Protein AF-A0A1V1SSW7-F1 (afdb_monomer_lite)

Foldseek 3Di:
DPPDPDDDFQAFDDQPPFGRFPWDADPPPRDIDTLQNLLLVLVLVVLCCCQPPVRQFALLAADQQFLDGDDDDPCPQQDLSRLVSLLSNFPCVVVDHPPHDPGLLSVLVSVLVLQVDQVSVCRSNVPDPVCPPDSDHRDLNNLLNLLLRSLQRFVASDPGSANVVLLVLLVVVLVVLVVLLPLVPDPCNVVLLVVLLVLLVLLLVVLQVQVQAFAFAWSSNVVVVVVCVVVVVSLQVVSCVSRVHRADDFLADALLSLLVSNLVNQLVSLVVPLAGRWLAQALQSLLSLQLNLPDVQCVPVVPPDSSSCRVVCSVVVVVSVVRYNSNTTDTSQSNYAHEDEPDPVVVVVVVVSVVVSVVSSVVSSVVSQVVQVVVVHGGDDQDQDFDQDPNDTDTDSDPSDQPVSSDPPSGDDPRYAYEDDSDRLYRRPSSDDPQADGCSSSGNTRNYSNHDGHDPPPDPDDDDDDDDDDDDDDDDDDDDDDDDDDDDDDDDDDDDDD

Radius of gyration: 27.03 Å; chains: 1; bounding box: 59×94×73 Å

Sequence (498 aa):
MAEDSQNTPPSLAGQGYGDGDFRTSCSNCGKILKRDYLEVFKFATDVKNLLAHERPMPGTILDSKTGMATTPGSQKDHFERTFPNRLIRYNLRSRLYDPPPASMDAVRKIIEEALADPEVIKQVERVTIVNKRKIWRLGQEARVHVRKMMSRYWGNSSPFTLELGGAVLRQGIFTEKMFKMDWLHSPAARETMIRLIEKYNRFTVIMRQNPTQIAVPTLDVDLAWHTHQLSPASYYESTCTKTGKFIDHDDKIAEDKLSTSFEWTSKVYQEMYGEVYSECTCWYCESVRISFSSSLAHRLPIFKSEKDKAPDKFYQSGRAALCPPNNSAHISAHNSVRVTENDSIRSEVHHRIHLLHQKRLEENYEKARKRAKKKGRDLPPRDDYYYYYWGAPYLLYAPYVYPAYCVCPVYYDTTTIAAGSGYYGACAAGTCGGTIASGACGGTAAGGCGGNGGAVGCSSSGVSGYGGGGGCGGGGGCGGGGGCGGGGGGGGCGGGGS

Secondary structure (DSSP, 8-state):
------SS-------STTSTT-EEE-TTT--EEEHHHHHHHHHHHHHHHHHHH-PPPTTSSS-TTT-S-PPP-S-TT--GGGHHHHHIIIIIHHHHSSSPPSSHHHHHHHHHHHHH-HHHHHHHTT--GGGTTS-----HHHHHHHHHHHTTTTT--SSSSS-HHHHHHHHHHHHHHHHHHTGGG-TTHHHHHHHHHHHHHHHHHHHHH-TTS----BHHHHHHHHHHHTSHHHHHHHHHHHHSS--B--S-EEHHHHHHHHHHHHHHHHHHHSS-S----SHHHHHHHHHHTT-GGGGSGGG--GGGGHHHHHHHTSGGGG--TTSS--B--TTEEEEEE-SHHHHHHHHHHHHHHHHHHHHHHHHHHHHHHTTT-PPPP---EEEEETTEEEEE-STTS--GGGTTTTS---SEEEESBSSTTPBPTTT--TTS-TTTTT--STTBTT-S------------------------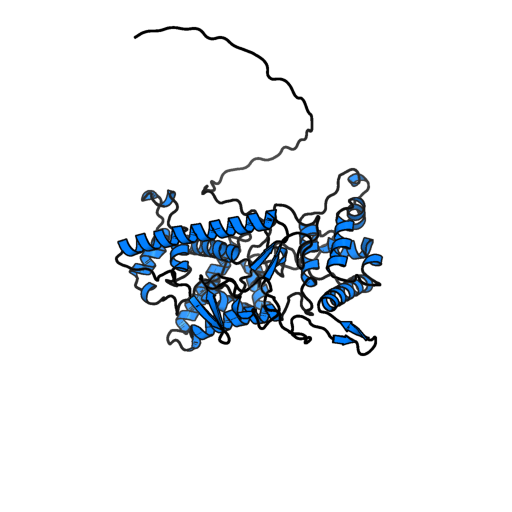----------------------

Structure (mmCIF, N/CA/C/O backbone):
data_AF-A0A1V1SSW7-F1
#
_entry.id   AF-A0A1V1SSW7-F1
#
loop_
_atom_site.group_PDB
_atom_site.id
_atom_site.type_symbol
_atom_site.label_atom_id
_atom_site.label_alt_id
_atom_site.label_comp_id
_atom_site.label_asym_id
_atom_site.label_entity_id
_atom_site.label_seq_id
_atom_site.pdbx_PDB_ins_code
_atom_site.Cartn_x
_atom_site.Cartn_y
_atom_site.Cartn_z
_atom_site.occupancy
_atom_site.B_iso_or_equiv
_atom_site.auth_seq_id
_atom_site.auth_comp_id
_atom_site.auth_asym_id
_atom_site.auth_atom_id
_atom_site.pdbx_PDB_model_num
ATOM 1 N N . MET A 1 1 ? 16.562 3.006 29.873 1.00 27.52 1 MET A N 1
ATOM 2 C CA . MET A 1 1 ? 17.396 3.478 28.753 1.00 27.52 1 MET A CA 1
ATOM 3 C C . MET A 1 1 ? 18.206 2.283 28.301 1.00 27.52 1 MET A C 1
ATOM 5 O O . MET A 1 1 ? 19.159 1.932 28.978 1.00 27.52 1 MET A O 1
ATOM 9 N N . ALA A 1 2 ? 17.728 1.570 27.281 1.00 25.48 2 ALA A N 1
ATOM 10 C CA . ALA A 1 2 ? 18.541 0.550 26.637 1.00 25.48 2 ALA A CA 1
ATOM 11 C C . ALA A 1 2 ? 19.517 1.302 25.735 1.00 25.48 2 ALA A C 1
ATOM 13 O O . ALA A 1 2 ? 19.081 2.140 24.948 1.00 25.48 2 ALA A O 1
ATOM 14 N N . GLU A 1 3 ? 20.812 1.082 25.935 1.00 25.14 3 GLU A N 1
ATOM 15 C CA . GLU A 1 3 ? 21.842 1.554 25.021 1.00 25.14 3 GLU A CA 1
ATOM 16 C C . GLU A 1 3 ? 21.482 1.055 23.622 1.00 25.14 3 GLU A C 1
ATOM 18 O O . GLU A 1 3 ? 21.428 -0.152 23.381 1.00 25.14 3 GLU A O 1
ATOM 23 N N . ASP A 1 4 ? 21.164 1.998 22.733 1.00 34.91 4 ASP A N 1
ATOM 24 C CA . ASP A 1 4 ? 21.008 1.748 21.310 1.00 34.91 4 ASP A CA 1
ATOM 25 C C . ASP A 1 4 ? 22.236 0.967 20.848 1.00 34.91 4 ASP A C 1
ATOM 27 O O . ASP A 1 4 ? 23.368 1.463 20.877 1.00 34.91 4 ASP A O 1
ATOM 31 N N . SER A 1 5 ? 22.016 -0.290 20.465 1.00 33.88 5 SER A N 1
ATOM 32 C CA . SER A 1 5 ? 23.041 -1.131 19.877 1.00 33.88 5 SER A CA 1
ATOM 33 C C . SER A 1 5 ? 23.528 -0.452 18.599 1.00 33.88 5 SER A C 1
ATOM 35 O O . SER A 1 5 ? 22.865 -0.497 17.565 1.00 33.88 5 SER A O 1
ATOM 37 N N . GLN A 1 6 ? 24.655 0.241 18.731 1.00 33.66 6 GLN A N 1
ATOM 38 C CA . GLN A 1 6 ? 25.749 0.353 17.775 1.00 33.66 6 GLN A CA 1
ATOM 39 C C . GLN A 1 6 ? 25.336 0.165 16.308 1.00 33.66 6 GLN A C 1
ATOM 41 O O . GLN A 1 6 ? 25.135 -0.964 15.889 1.00 33.66 6 GLN A O 1
ATOM 46 N N . ASN A 1 7 ? 25.251 1.281 15.568 1.00 36.69 7 ASN A N 1
ATOM 47 C CA . ASN A 1 7 ? 25.572 1.578 14.150 1.00 36.69 7 ASN A CA 1
ATOM 48 C C . ASN A 1 7 ? 25.855 0.462 13.107 1.00 36.69 7 ASN A C 1
ATOM 50 O O . ASN A 1 7 ? 26.457 0.726 12.066 1.00 36.69 7 ASN A O 1
ATOM 54 N N . THR A 1 8 ? 25.430 -0.776 13.298 1.00 36.06 8 THR A N 1
ATOM 55 C CA . THR A 1 8 ? 25.518 -1.847 12.314 1.00 36.06 8 THR A CA 1
ATOM 56 C C . THR A 1 8 ? 24.275 -2.707 12.499 1.00 36.06 8 THR A C 1
ATOM 58 O O . THR A 1 8 ? 24.169 -3.407 13.507 1.00 36.06 8 THR A O 1
ATOM 61 N N . PRO A 1 9 ? 23.285 -2.626 11.590 1.00 42.97 9 PRO A N 1
ATOM 62 C CA . PRO A 1 9 ? 22.117 -3.485 11.691 1.00 42.97 9 PRO A CA 1
ATOM 63 C C . PRO A 1 9 ? 22.599 -4.943 11.695 1.00 42.97 9 PRO A C 1
ATOM 65 O O . PRO A 1 9 ? 23.454 -5.286 10.872 1.00 42.97 9 PRO A O 1
ATOM 68 N N . PRO A 1 10 ? 22.112 -5.795 12.613 1.00 43.81 10 PRO A N 1
ATOM 69 C CA . PRO A 1 10 ? 22.490 -7.200 12.627 1.00 43.81 10 PRO A CA 1
ATOM 70 C C . PRO A 1 10 ? 22.170 -7.810 11.257 1.00 43.81 10 PRO A C 1
ATOM 72 O O . PRO A 1 10 ? 21.021 -7.823 10.820 1.00 43.81 10 PRO A O 1
ATOM 75 N N . SER A 1 11 ? 23.209 -8.247 10.545 1.00 53.06 11 SER A N 1
ATOM 76 C CA . SER A 1 11 ? 23.091 -8.863 9.225 1.00 53.06 11 SER A CA 1
ATOM 77 C C . SER A 1 11 ? 23.087 -10.379 9.370 1.00 53.06 11 SER A C 1
ATOM 79 O O . SER A 1 11 ? 23.942 -10.915 10.078 1.00 53.06 11 SER A O 1
ATOM 81 N N . LEU A 1 12 ? 22.213 -11.084 8.649 1.00 60.09 12 LEU A N 1
ATOM 82 C CA . LEU A 1 12 ? 22.347 -12.535 8.500 1.00 60.09 12 LEU A CA 1
ATOM 83 C C . LEU A 1 12 ? 23.694 -12.893 7.888 1.00 60.09 12 LEU A C 1
ATOM 85 O O . LEU A 1 12 ? 23.925 -12.669 6.698 1.00 60.09 12 LEU A O 1
ATOM 89 N N . ALA A 1 13 ? 24.556 -13.484 8.709 1.00 64.75 13 ALA A N 1
ATOM 90 C CA . ALA A 1 13 ? 25.758 -14.149 8.250 1.00 64.75 13 ALA A CA 1
ATOM 91 C C . ALA A 1 13 ? 25.356 -15.438 7.522 1.00 64.75 13 ALA A C 1
ATOM 93 O O . ALA A 1 13 ? 24.759 -16.330 8.118 1.00 64.75 13 ALA A O 1
ATOM 94 N N . GLY A 1 14 ? 25.670 -15.528 6.233 1.00 76.50 14 GLY A N 1
ATOM 95 C CA . GLY A 1 14 ? 25.354 -16.694 5.417 1.00 76.50 14 GLY A CA 1
ATOM 96 C C . GLY A 1 14 ? 25.301 -16.355 3.931 1.00 76.50 14 GLY A C 1
ATOM 97 O O . GLY A 1 14 ? 25.214 -15.187 3.555 1.00 76.50 14 GLY A O 1
ATOM 98 N N . GLN A 1 15 ? 25.387 -17.387 3.094 1.00 85.31 15 GLN A N 1
ATOM 99 C CA . GLN A 1 15 ? 25.430 -17.272 1.629 1.00 85.31 15 GLN A CA 1
ATOM 100 C C . GLN A 1 15 ? 24.245 -17.959 0.932 1.00 85.31 15 GLN A C 1
ATOM 102 O O . GLN A 1 15 ? 24.142 -17.927 -0.297 1.00 85.31 15 GLN A O 1
ATOM 107 N N . GLY A 1 16 ? 23.341 -18.574 1.697 1.00 82.75 16 GLY A N 1
ATOM 108 C CA . GLY A 1 16 ? 22.121 -19.196 1.205 1.00 82.75 16 GLY A CA 1
ATOM 109 C C . GLY A 1 16 ? 21.127 -18.182 0.638 1.00 82.75 16 GLY A C 1
ATOM 110 O O . GLY A 1 16 ? 21.243 -16.972 0.826 1.00 82.75 16 GLY A O 1
ATOM 111 N N . TYR A 1 17 ? 20.114 -18.677 -0.079 1.00 78.31 17 TYR A N 1
ATOM 112 C CA . TYR A 1 17 ? 19.125 -17.825 -0.755 1.00 78.31 17 TYR A CA 1
ATOM 113 C C . TYR A 1 17 ? 18.372 -16.880 0.200 1.00 78.31 17 TYR A C 1
ATOM 115 O O . TYR A 1 17 ? 18.065 -15.748 -0.175 1.00 78.31 17 TYR A O 1
ATOM 123 N N . GLY A 1 18 ? 18.107 -17.332 1.431 1.00 72.25 18 GLY A N 1
ATOM 124 C CA . GLY A 1 18 ? 17.460 -16.543 2.484 1.00 72.25 18 GLY A CA 1
ATOM 125 C C . GLY A 1 18 ? 18.407 -15.674 3.318 1.00 72.25 18 GLY A C 1
ATOM 126 O O . GLY A 1 18 ? 17.925 -14.870 4.113 1.00 72.25 18 GLY A O 1
ATOM 127 N N . ASP A 1 19 ? 19.723 -15.798 3.127 1.00 74.81 19 ASP A N 1
ATOM 128 C CA . ASP A 1 19 ? 20.720 -15.118 3.955 1.00 74.81 19 ASP A CA 1
ATOM 129 C C . ASP A 1 19 ? 21.010 -13.691 3.453 1.00 74.81 19 ASP A C 1
ATOM 131 O O . ASP A 1 19 ? 20.593 -13.273 2.359 1.00 74.81 19 ASP A O 1
ATOM 135 N N . GLY A 1 20 ? 21.729 -12.918 4.271 1.00 69.56 20 GLY A N 1
ATOM 136 C CA . GLY A 1 20 ? 22.066 -11.521 3.996 1.00 69.56 20 GLY A CA 1
ATOM 137 C C . GLY A 1 20 ? 23.026 -11.357 2.816 1.00 69.56 20 GLY A C 1
ATOM 138 O O . GLY A 1 20 ? 22.780 -10.515 1.953 1.00 69.56 20 GLY A O 1
ATOM 139 N N . ASP A 1 21 ? 24.061 -12.198 2.730 1.00 77.38 21 ASP A N 1
ATOM 140 C CA . ASP A 1 21 ? 25.084 -12.177 1.671 1.00 77.38 21 ASP A CA 1
ATOM 141 C C . ASP A 1 21 ? 24.869 -13.316 0.663 1.00 77.38 21 ASP A C 1
ATOM 143 O O . ASP A 1 21 ? 25.785 -14.086 0.377 1.00 77.38 21 ASP A O 1
ATOM 147 N N . PHE A 1 22 ? 23.641 -13.457 0.134 1.00 84.56 22 PHE A N 1
ATOM 148 C CA . PHE A 1 22 ? 23.336 -14.486 -0.870 1.00 84.56 22 PHE A CA 1
ATOM 149 C C . PHE A 1 22 ? 24.405 -14.508 -1.970 1.00 84.56 22 PHE A C 1
ATOM 151 O O . PHE A 1 22 ? 24.573 -13.545 -2.732 1.00 84.56 22 PHE A O 1
ATOM 158 N N . ARG A 1 23 ? 25.106 -15.640 -2.051 1.00 89.50 23 ARG A N 1
ATOM 159 C CA . ARG A 1 23 ? 26.255 -15.830 -2.923 1.00 89.50 23 ARG A CA 1
ATOM 160 C C . ARG A 1 23 ? 26.333 -17.286 -3.346 1.00 89.50 23 ARG A C 1
ATOM 162 O O . ARG A 1 23 ? 26.509 -18.178 -2.528 1.00 89.50 23 ARG A O 1
ATOM 169 N N . THR A 1 24 ? 26.276 -17.533 -4.648 1.00 91.44 24 THR A N 1
ATOM 170 C CA . THR A 1 24 ? 26.493 -18.876 -5.200 1.00 91.44 24 THR A CA 1
ATOM 171 C C . THR A 1 24 ? 27.336 -18.811 -6.466 1.00 91.44 24 THR A C 1
ATOM 173 O O . THR A 1 24 ? 27.310 -17.809 -7.176 1.00 91.44 24 THR A O 1
ATOM 176 N N . SER A 1 25 ? 28.131 -19.841 -6.745 1.00 92.69 25 SER A N 1
ATOM 177 C CA . SER A 1 25 ? 28.950 -19.902 -7.960 1.00 92.69 25 SER A CA 1
ATOM 178 C C . SER A 1 25 ? 28.200 -20.650 -9.057 1.00 92.69 25 SER A C 1
ATOM 180 O O . SER A 1 25 ? 27.705 -21.753 -8.834 1.00 92.69 25 SER A O 1
ATOM 182 N N . CYS A 1 26 ? 28.116 -20.069 -10.253 1.00 88.56 26 CYS A N 1
ATOM 183 C CA . CYS A 1 26 ? 27.573 -20.767 -11.411 1.00 88.56 26 CYS A CA 1
ATOM 184 C C . CYS A 1 26 ? 28.478 -21.951 -11.775 1.00 88.56 26 CYS A C 1
ATOM 186 O O . CYS A 1 26 ? 29.648 -21.758 -12.102 1.00 88.56 26 CYS A O 1
ATOM 188 N N . SER A 1 27 ? 27.920 -23.162 -11.793 1.00 93.25 27 SER A N 1
ATOM 189 C CA . SER A 1 27 ? 28.657 -24.390 -12.117 1.00 93.25 27 SER A CA 1
ATOM 190 C C . SER A 1 27 ? 29.246 -24.410 -13.531 1.00 93.25 27 SER A C 1
ATOM 192 O O . SER A 1 27 ? 30.227 -25.105 -13.762 1.00 93.25 27 SER A O 1
ATOM 194 N N . ASN A 1 28 ? 28.676 -23.647 -14.469 1.00 92.69 28 ASN A N 1
ATOM 195 C CA . ASN A 1 28 ? 29.120 -23.623 -15.863 1.00 92.69 28 ASN A CA 1
ATOM 196 C C . ASN A 1 28 ? 30.241 -22.601 -16.127 1.00 92.69 28 ASN A C 1
ATOM 198 O O . ASN A 1 28 ? 31.214 -22.911 -16.802 1.00 92.69 28 ASN A O 1
ATOM 202 N N . CYS A 1 29 ? 30.113 -21.368 -15.620 1.00 90.19 29 CYS A N 1
ATOM 203 C CA . CYS A 1 29 ? 31.041 -20.274 -15.947 1.00 90.19 29 CYS A CA 1
ATOM 204 C C . CYS A 1 29 ? 31.820 -19.714 -14.749 1.00 90.19 29 CYS A C 1
ATOM 206 O O . CYS A 1 29 ? 32.567 -18.752 -14.907 1.00 90.19 29 CYS A O 1
ATOM 208 N N . GLY A 1 30 ? 31.613 -20.245 -13.541 1.00 89.50 30 GLY A N 1
ATOM 209 C CA . GLY A 1 30 ? 32.274 -19.782 -12.317 1.00 89.50 30 GLY A CA 1
ATOM 210 C C . GLY A 1 30 ? 31.851 -18.386 -11.846 1.00 89.50 30 GLY A C 1
ATOM 211 O O . GLY A 1 30 ? 32.385 -17.876 -10.861 1.00 89.50 30 GLY A O 1
ATOM 212 N N . LYS A 1 31 ? 30.896 -17.737 -12.528 1.00 87.56 31 LYS A N 1
ATOM 213 C CA . LYS A 1 31 ? 30.404 -16.416 -12.133 1.00 87.56 31 LYS A CA 1
ATOM 214 C C . LYS A 1 31 ? 29.724 -16.500 -10.772 1.00 87.56 31 LYS A C 1
ATOM 216 O O . LYS A 1 31 ? 28.820 -17.307 -10.568 1.00 87.56 31 LYS A O 1
ATOM 221 N N . ILE A 1 32 ? 30.113 -15.600 -9.876 1.00 89.62 32 ILE A N 1
ATOM 222 C CA . ILE A 1 32 ? 29.459 -15.428 -8.582 1.00 89.62 32 ILE A CA 1
ATOM 223 C C . ILE A 1 32 ? 28.119 -14.719 -8.800 1.00 89.62 32 ILE A C 1
ATOM 225 O O . ILE A 1 32 ? 28.071 -13.568 -9.239 1.00 89.62 32 ILE A O 1
ATOM 229 N N . LEU A 1 33 ? 27.036 -15.418 -8.488 1.00 89.38 33 LEU A N 1
ATOM 230 C CA . LEU A 1 33 ? 25.673 -14.917 -8.511 1.00 89.38 33 LEU A CA 1
ATOM 231 C C . LEU A 1 33 ? 25.353 -14.313 -7.144 1.00 89.38 33 LEU A C 1
ATOM 233 O O . LEU A 1 33 ? 25.502 -14.972 -6.116 1.00 89.38 33 LEU A O 1
ATOM 237 N N . LYS A 1 34 ? 24.923 -13.052 -7.164 1.00 88.00 34 LYS A N 1
ATOM 238 C CA . LYS A 1 34 ? 24.422 -12.294 -6.011 1.00 88.00 34 LYS A CA 1
ATOM 239 C C . LYS A 1 34 ? 22.959 -11.920 -6.238 1.00 88.00 34 LYS A C 1
ATOM 241 O O . LYS A 1 34 ? 22.449 -12.090 -7.346 1.00 88.00 34 LYS A O 1
ATOM 246 N N . ARG A 1 35 ? 22.289 -11.364 -5.227 1.00 81.56 35 ARG A N 1
ATOM 247 C CA . ARG A 1 35 ? 20.863 -10.999 -5.319 1.00 81.56 35 ARG A CA 1
ATOM 248 C C . ARG A 1 35 ? 20.599 -9.985 -6.442 1.00 81.56 35 ARG A C 1
ATOM 250 O O . ARG A 1 35 ? 19.756 -10.247 -7.293 1.00 81.56 35 ARG A O 1
ATOM 257 N N . ASP A 1 36 ? 21.432 -8.950 -6.553 1.00 83.38 36 ASP A N 1
ATOM 258 C CA . ASP A 1 36 ? 21.369 -7.944 -7.628 1.00 83.38 36 ASP A CA 1
ATOM 259 C C . ASP A 1 36 ? 21.466 -8.549 -9.038 1.00 83.38 36 ASP A C 1
ATOM 261 O O . ASP A 1 36 ? 20.871 -8.040 -9.989 1.00 83.38 36 ASP A O 1
ATOM 265 N N . TYR A 1 37 ? 22.200 -9.660 -9.192 1.00 88.31 37 TYR A N 1
ATOM 266 C CA . TYR A 1 37 ? 22.285 -10.352 -10.476 1.00 88.31 37 TYR A CA 1
ATOM 267 C C . TYR A 1 37 ? 20.935 -10.954 -10.874 1.00 88.31 37 TYR A C 1
ATOM 269 O O . TYR A 1 37 ? 20.577 -10.891 -12.047 1.00 88.31 37 TYR A O 1
ATOM 277 N N . LEU A 1 38 ? 20.178 -11.511 -9.923 1.00 88.12 38 LEU A N 1
ATOM 278 C CA . LEU A 1 38 ? 18.863 -12.101 -10.192 1.00 88.12 38 LEU A CA 1
ATOM 279 C C . LEU A 1 38 ? 17.858 -11.041 -10.665 1.00 88.12 38 LEU A C 1
ATOM 281 O O . LEU A 1 38 ? 17.090 -11.291 -11.593 1.00 88.12 38 LEU A O 1
ATOM 285 N N . GLU A 1 39 ? 17.909 -9.842 -10.084 1.00 88.88 39 GLU A N 1
ATOM 286 C CA . GLU A 1 39 ? 17.064 -8.703 -10.469 1.00 88.88 39 GLU A CA 1
ATOM 287 C C . GLU A 1 39 ? 17.317 -8.274 -11.918 1.00 88.88 39 GLU A C 1
ATOM 289 O O . GLU A 1 39 ? 16.391 -8.175 -12.728 1.00 88.88 39 GLU A O 1
ATOM 294 N N . VAL A 1 40 ? 18.594 -8.085 -12.267 1.00 91.75 40 VAL A N 1
ATOM 295 C CA . VAL A 1 40 ? 19.016 -7.745 -13.630 1.00 91.75 40 VAL A CA 1
ATOM 296 C C . VAL A 1 40 ? 18.707 -8.875 -14.599 1.00 91.75 40 VAL A C 1
ATOM 298 O O . VAL A 1 40 ? 18.268 -8.619 -15.717 1.00 91.75 40 VAL A O 1
ATOM 301 N N . PHE A 1 41 ? 18.935 -10.127 -14.203 1.00 90.94 41 PHE A N 1
ATOM 302 C CA . PHE A 1 41 ? 18.670 -11.287 -15.046 1.00 90.94 41 PHE A CA 1
ATOM 303 C C . PHE A 1 41 ? 17.189 -11.357 -15.432 1.00 90.94 41 PHE A C 1
ATOM 305 O O . PHE A 1 41 ? 16.860 -11.538 -16.609 1.00 90.94 41 PHE A O 1
ATOM 312 N N . LYS A 1 42 ? 16.296 -11.136 -14.463 1.00 91.69 42 LYS A N 1
ATOM 313 C CA . LYS A 1 42 ? 14.853 -11.026 -14.686 1.00 91.69 42 LYS A CA 1
ATOM 314 C C . LYS A 1 42 ? 14.521 -9.862 -15.624 1.00 91.69 42 LYS A C 1
ATOM 316 O O . LYS A 1 42 ? 13.846 -10.070 -16.629 1.00 91.69 42 LYS A O 1
ATOM 321 N N . PHE A 1 43 ? 15.057 -8.667 -15.361 1.00 93.31 43 PHE A N 1
ATOM 322 C CA . PHE A 1 43 ? 14.860 -7.493 -16.219 1.00 93.31 43 PHE A CA 1
ATOM 323 C C . PHE A 1 43 ? 15.304 -7.742 -17.665 1.00 93.31 43 PHE A C 1
ATOM 325 O O . PHE A 1 43 ? 14.544 -7.509 -18.601 1.00 93.31 43 PHE A O 1
ATOM 332 N N . ALA A 1 44 ? 16.514 -8.264 -17.858 1.00 93.81 44 ALA A N 1
ATOM 333 C CA . ALA A 1 44 ? 17.070 -8.555 -19.173 1.00 93.81 44 ALA A CA 1
ATOM 334 C C . ALA A 1 44 ? 16.257 -9.626 -19.915 1.00 93.81 44 ALA A C 1
ATOM 336 O O . ALA A 1 44 ? 16.076 -9.534 -21.129 1.00 93.81 44 ALA A O 1
ATOM 337 N N . THR A 1 45 ? 15.737 -10.624 -19.197 1.00 93.50 45 THR A N 1
ATOM 338 C CA . THR A 1 45 ? 14.839 -11.641 -19.762 1.00 93.50 45 THR A CA 1
ATOM 339 C C . THR A 1 45 ? 13.544 -11.011 -20.274 1.00 93.50 45 THR A C 1
ATOM 341 O O . THR A 1 45 ? 13.121 -11.299 -21.395 1.00 93.50 45 THR A O 1
ATOM 344 N N . ASP A 1 46 ? 12.951 -10.089 -19.517 1.00 94.69 46 ASP A N 1
ATOM 345 C CA . ASP A 1 46 ? 11.747 -9.375 -19.948 1.00 94.69 46 ASP A CA 1
ATOM 346 C C . ASP A 1 46 ? 12.023 -8.408 -21.105 1.00 94.69 46 ASP A C 1
ATOM 348 O O . ASP A 1 46 ? 11.238 -8.353 -22.048 1.00 94.69 46 ASP A O 1
ATOM 352 N N . VAL A 1 47 ? 13.175 -7.727 -21.119 1.00 95.94 47 VAL A N 1
ATOM 353 C CA . VAL A 1 47 ? 13.615 -6.910 -22.264 1.00 95.94 47 VAL A CA 1
ATOM 354 C C . VAL A 1 47 ? 13.771 -7.770 -23.522 1.00 95.94 47 VAL A C 1
ATOM 356 O O . VAL A 1 47 ? 13.309 -7.378 -24.595 1.00 95.94 47 VAL A O 1
ATOM 359 N N . LYS A 1 48 ? 14.372 -8.963 -23.414 1.00 94.88 48 LYS A N 1
ATOM 360 C CA . LYS A 1 48 ? 14.480 -9.920 -24.529 1.00 94.88 48 LYS A CA 1
ATOM 361 C C . LYS A 1 48 ? 13.100 -10.322 -25.046 1.00 94.88 48 LYS A C 1
ATOM 363 O O . LYS A 1 48 ? 12.858 -10.260 -26.249 1.00 94.88 48 LYS A O 1
ATOM 368 N N . ASN A 1 49 ? 12.184 -10.661 -24.143 1.00 95.31 49 ASN A N 1
ATOM 369 C CA . ASN A 1 49 ? 10.807 -11.018 -24.478 1.00 95.31 49 ASN A CA 1
ATOM 370 C C . ASN A 1 49 ? 10.028 -9.860 -25.121 1.00 95.31 49 ASN A C 1
ATOM 372 O O . ASN A 1 49 ? 9.275 -10.084 -26.069 1.00 95.31 49 ASN A O 1
ATOM 376 N N . LEU A 1 50 ? 10.226 -8.626 -24.655 1.00 95.19 50 LEU A N 1
ATOM 377 C CA . LEU A 1 50 ? 9.637 -7.434 -25.259 1.00 95.19 50 LEU A CA 1
ATOM 378 C C . LEU A 1 50 ? 10.127 -7.239 -26.694 1.00 95.19 50 LEU A C 1
ATOM 380 O O . LEU A 1 50 ? 9.333 -6.950 -27.587 1.00 95.19 50 LEU A O 1
ATOM 384 N N . LEU A 1 51 ? 11.432 -7.380 -26.922 1.00 94.06 51 LEU A N 1
ATOM 385 C CA . LEU A 1 51 ? 12.041 -7.132 -28.227 1.00 94.06 51 LEU A CA 1
ATOM 386 C C . LEU A 1 51 ? 11.759 -8.252 -29.237 1.00 94.06 51 LEU A C 1
ATOM 388 O O . LEU A 1 51 ? 11.597 -7.959 -30.418 1.00 94.06 51 LEU A O 1
ATOM 392 N N . ALA A 1 52 ? 11.704 -9.509 -28.788 1.00 94.50 52 ALA A N 1
ATOM 393 C CA . ALA A 1 52 ? 11.507 -10.673 -29.654 1.00 94.50 52 ALA A CA 1
ATOM 394 C C . ALA A 1 52 ? 10.031 -11.039 -29.873 1.00 94.50 52 ALA A C 1
ATOM 396 O O . ALA A 1 52 ? 9.674 -11.547 -30.933 1.00 94.50 52 ALA A O 1
ATOM 397 N N . HIS A 1 53 ? 9.175 -10.810 -28.873 1.00 95.00 53 HIS A N 1
ATOM 398 C CA . HIS A 1 53 ? 7.797 -11.316 -28.855 1.00 95.00 53 HIS A CA 1
ATOM 399 C C . HIS A 1 53 ? 6.752 -10.240 -28.550 1.00 95.00 53 HIS A C 1
ATOM 401 O O . HIS A 1 53 ? 5.590 -10.575 -28.338 1.00 95.00 53 HIS A O 1
ATOM 407 N N . GLU A 1 54 ? 7.156 -8.969 -28.465 1.00 91.50 54 GLU A N 1
ATOM 408 C CA . GLU A 1 54 ? 6.285 -7.842 -28.104 1.00 91.50 54 GLU A CA 1
ATOM 409 C C . GLU A 1 54 ? 5.547 -8.026 -26.767 1.00 91.50 54 GLU A C 1
ATOM 411 O O . GLU A 1 54 ? 4.511 -7.408 -26.521 1.00 91.50 54 GLU A O 1
ATOM 416 N N . ARG A 1 55 ? 6.088 -8.862 -25.871 1.00 92.94 55 ARG A N 1
ATOM 417 C CA . ARG A 1 55 ? 5.533 -9.069 -24.530 1.00 92.94 55 ARG A CA 1
ATOM 418 C C . ARG A 1 55 ? 5.786 -7.812 -23.688 1.00 92.94 55 ARG A C 1
ATOM 420 O O . ARG A 1 55 ? 6.951 -7.480 -23.476 1.00 92.94 55 ARG A O 1
ATOM 427 N N . PRO A 1 56 ? 4.746 -7.099 -23.216 1.00 92.38 56 PRO A N 1
ATOM 428 C CA . PRO A 1 56 ? 4.940 -5.862 -22.468 1.00 92.38 56 PRO A CA 1
ATOM 429 C C . PRO A 1 56 ? 5.733 -6.087 -21.183 1.00 92.38 56 PRO A C 1
ATOM 431 O O . PRO A 1 56 ? 5.529 -7.083 -20.488 1.00 92.38 56 PRO A O 1
ATOM 434 N N . MET A 1 57 ? 6.570 -5.117 -20.824 1.00 93.00 57 MET A N 1
ATOM 435 C CA . MET A 1 57 ? 7.253 -5.113 -19.538 1.00 93.00 57 MET A CA 1
ATOM 436 C C . MET A 1 57 ? 6.220 -5.110 -18.395 1.00 93.00 57 MET A C 1
ATOM 438 O O . MET A 1 57 ? 5.228 -4.367 -18.459 1.00 93.00 57 MET A O 1
ATOM 442 N N . PRO A 1 58 ? 6.443 -5.879 -17.319 1.00 89.88 58 PRO A N 1
ATOM 443 C CA . PRO A 1 58 ? 5.718 -5.768 -16.062 1.00 89.88 58 PRO A CA 1
ATOM 444 C C . PRO A 1 58 ? 5.448 -4.319 -15.630 1.00 89.88 58 PRO A C 1
ATOM 446 O O . PRO A 1 58 ? 6.293 -3.436 -15.746 1.00 89.88 58 PRO A O 1
ATOM 449 N N . GLY A 1 59 ? 4.238 -4.060 -15.127 1.00 84.94 59 GLY A N 1
ATOM 450 C CA . GLY A 1 59 ? 3.826 -2.727 -14.668 1.00 84.94 59 GLY A CA 1
ATOM 451 C C . GLY A 1 59 ? 3.327 -1.767 -15.759 1.00 84.94 59 GLY A C 1
ATOM 452 O O . GLY A 1 59 ? 2.965 -0.640 -15.424 1.00 84.94 59 GLY A O 1
ATOM 453 N N . THR A 1 60 ? 3.247 -2.190 -17.027 1.00 88.38 60 THR A N 1
ATOM 454 C CA . THR A 1 60 ? 2.837 -1.323 -18.160 1.00 88.38 60 THR A CA 1
ATOM 455 C C . THR A 1 60 ? 1.443 -1.615 -18.739 1.00 88.38 60 THR A C 1
ATOM 457 O O . THR A 1 60 ? 0.999 -0.929 -19.659 1.00 88.38 60 THR A O 1
ATOM 460 N N . ILE A 1 61 ? 0.734 -2.619 -18.206 1.00 85.62 61 ILE A N 1
ATOM 461 C CA . ILE A 1 61 ? -0.545 -3.102 -18.763 1.00 85.62 61 ILE A CA 1
ATOM 462 C C . ILE A 1 61 ? -1.758 -2.443 -18.095 1.00 85.62 61 ILE A C 1
ATOM 464 O O . ILE A 1 61 ? -2.642 -1.935 -18.787 1.00 85.62 61 ILE A O 1
ATOM 468 N N . LEU A 1 62 ? -1.810 -2.469 -16.761 1.00 84.94 62 LEU A N 1
ATOM 469 C CA . LEU A 1 62 ? -2.977 -2.040 -15.986 1.00 84.94 62 LEU A CA 1
ATOM 470 C C . LEU A 1 62 ? -3.077 -0.514 -15.930 1.00 84.94 62 LEU A C 1
ATOM 472 O O . LEU A 1 62 ? -2.069 0.164 -15.748 1.00 84.94 62 LEU A O 1
ATOM 476 N N . ASP A 1 63 ? -4.285 0.029 -16.050 1.00 82.19 63 ASP A N 1
ATOM 477 C CA . ASP A 1 63 ? -4.538 1.462 -15.889 1.00 82.19 63 ASP A CA 1
ATOM 478 C C . ASP A 1 63 ? -4.276 1.906 -14.443 1.00 82.19 63 ASP A C 1
ATOM 480 O O . ASP A 1 63 ? -4.773 1.287 -13.507 1.00 82.19 63 ASP A O 1
ATOM 484 N N . SER A 1 64 ? -3.498 2.976 -14.241 1.00 76.38 64 SER A N 1
ATOM 485 C CA . SER A 1 64 ? -3.012 3.353 -12.907 1.00 76.38 64 SER A CA 1
ATOM 486 C C . SER A 1 64 ? -4.130 3.684 -11.912 1.00 76.38 64 SER A C 1
ATOM 488 O O . SER A 1 64 ? -3.964 3.402 -10.724 1.00 76.38 64 SER A O 1
ATOM 490 N N . LYS A 1 65 ? -5.245 4.245 -12.401 1.00 76.62 65 LYS A N 1
ATOM 491 C CA . LYS A 1 65 ? -6.376 4.737 -11.605 1.00 76.62 65 LYS A CA 1
ATOM 492 C C . LYS A 1 65 ? -7.320 3.609 -11.223 1.00 76.62 65 LYS A C 1
ATOM 494 O O . LYS A 1 65 ? -7.775 3.545 -10.084 1.00 76.62 65 LYS A O 1
ATOM 499 N N . THR A 1 66 ? -7.619 2.742 -12.183 1.00 82.75 66 THR A N 1
ATOM 500 C CA . THR A 1 66 ? -8.627 1.687 -12.034 1.00 82.75 66 THR A CA 1
ATOM 501 C C . THR A 1 66 ? -8.030 0.335 -11.668 1.00 82.75 66 THR A C 1
ATOM 503 O O . THR A 1 66 ? -8.753 -0.532 -11.202 1.00 82.75 66 THR A O 1
ATOM 506 N N . GLY A 1 67 ? -6.736 0.103 -11.897 1.00 82.75 67 GLY A N 1
ATOM 507 C CA . GLY A 1 67 ? -6.129 -1.223 -11.736 1.00 82.75 67 GLY A CA 1
ATOM 508 C C . GLY A 1 67 ? -6.620 -2.265 -12.738 1.00 82.75 67 GLY A C 1
ATOM 509 O O . GLY A 1 67 ? -6.266 -3.435 -12.639 1.00 82.75 67 GLY A O 1
ATOM 510 N N . MET A 1 68 ? -7.418 -1.854 -13.722 1.00 85.00 68 MET A N 1
ATOM 511 C CA . MET A 1 68 ? -8.023 -2.745 -14.699 1.00 85.00 68 MET A CA 1
ATOM 512 C C . MET A 1 68 ? -7.232 -2.730 -16.005 1.00 85.00 68 MET A C 1
ATOM 514 O O . MET A 1 68 ? -6.625 -1.725 -16.392 1.00 85.00 68 MET A O 1
ATOM 518 N N . ALA A 1 69 ? -7.257 -3.855 -16.715 1.00 82.12 69 ALA A N 1
ATOM 519 C CA . ALA A 1 69 ? -6.818 -3.888 -18.097 1.00 82.12 69 ALA A CA 1
ATOM 520 C C . ALA A 1 69 ? -7.910 -3.236 -18.954 1.00 82.12 69 ALA A C 1
ATOM 522 O O . ALA A 1 69 ? -9.025 -3.742 -19.040 1.00 82.12 69 ALA A O 1
ATOM 523 N N . THR A 1 70 ? -7.604 -2.104 -19.585 1.00 72.25 70 THR A N 1
ATOM 524 C CA . THR A 1 70 ? -8.487 -1.538 -20.611 1.00 72.25 70 THR A CA 1
ATOM 525 C C . THR A 1 70 ? -8.058 -2.079 -21.964 1.00 72.25 70 THR A C 1
ATOM 527 O O . THR A 1 70 ? -6.882 -1.975 -22.330 1.00 72.25 70 THR A O 1
ATOM 530 N N . THR A 1 71 ? -8.997 -2.671 -22.702 1.00 61.38 71 THR A N 1
ATOM 531 C CA . THR A 1 71 ? -8.771 -3.075 -24.088 1.00 61.38 71 THR A CA 1
ATOM 532 C C . THR A 1 71 ? -8.455 -1.825 -24.905 1.00 61.38 71 THR A C 1
ATOM 534 O O . THR A 1 71 ? -9.248 -0.880 -24.927 1.00 61.38 71 THR A O 1
ATOM 537 N N . PRO A 1 72 ? -7.290 -1.767 -25.568 1.00 54.44 72 PRO A N 1
ATOM 538 C CA . PRO A 1 72 ? -7.039 -0.728 -26.545 1.00 54.44 72 PRO A CA 1
ATOM 539 C C . PRO A 1 72 ? -8.136 -0.805 -27.605 1.00 54.44 72 PRO A C 1
ATOM 541 O O . PRO A 1 72 ? -8.323 -1.856 -28.218 1.00 54.44 72 PRO A O 1
ATOM 544 N N . GLY A 1 73 ? -8.846 0.296 -27.846 1.00 57.25 73 GLY A N 1
ATOM 545 C CA . GLY A 1 73 ? -9.564 0.468 -29.106 1.00 57.25 73 GLY A CA 1
ATOM 546 C C . GLY A 1 73 ? -8.579 0.520 -30.287 1.00 57.25 73 GLY A C 1
ATOM 547 O O . GLY A 1 73 ? -7.478 -0.030 -30.251 1.00 57.25 73 GLY A O 1
ATOM 548 N N . SER A 1 74 ? -8.912 1.263 -31.339 1.00 53.69 74 SER A N 1
ATOM 549 C CA . SER A 1 74 ? -8.050 1.441 -32.522 1.00 53.69 74 SER A CA 1
ATOM 550 C C . SER A 1 74 ? -6.681 2.108 -32.254 1.00 53.69 74 SER A C 1
ATOM 552 O O . SER A 1 74 ? -5.852 2.165 -33.157 1.00 53.69 74 SER A O 1
ATOM 554 N N . GLN A 1 75 ? -6.393 2.572 -31.029 1.00 56.12 75 GLN A N 1
ATOM 555 C CA . GLN A 1 75 ? -5.150 3.261 -30.648 1.00 56.12 75 GLN A CA 1
ATOM 556 C C . GLN A 1 75 ? -4.213 2.387 -29.795 1.00 56.12 75 GLN A C 1
ATOM 558 O O . GLN A 1 75 ? -3.932 2.686 -28.636 1.00 56.12 75 GLN A O 1
ATOM 563 N N . LYS A 1 76 ? -3.715 1.289 -30.371 1.00 55.34 76 LYS A N 1
ATOM 564 C CA . LYS A 1 76 ? -2.909 0.279 -29.658 1.00 55.34 76 LYS A CA 1
ATOM 565 C C . LYS A 1 76 ? -1.572 0.777 -29.073 1.00 55.34 76 LYS A C 1
ATOM 567 O O . LYS A 1 76 ? -1.063 0.115 -28.177 1.00 55.34 76 LYS A O 1
ATOM 572 N N . ASP A 1 77 ? -1.034 1.925 -29.505 1.00 59.53 77 ASP A N 1
ATOM 573 C CA . ASP A 1 77 ? 0.343 2.348 -29.165 1.00 59.53 77 ASP A CA 1
ATOM 574 C C . ASP A 1 77 ? 0.475 3.787 -28.609 1.00 59.53 77 ASP A C 1
ATOM 576 O O . ASP A 1 77 ? 1.576 4.324 -28.518 1.00 59.53 77 ASP A O 1
ATOM 580 N N . HIS A 1 78 ? -0.635 4.427 -28.209 1.00 65.69 78 HIS A N 1
ATOM 581 C CA . HIS A 1 78 ? -0.635 5.820 -27.713 1.00 65.69 78 HIS A CA 1
ATOM 582 C C . HIS A 1 78 ? -0.916 5.973 -26.215 1.00 65.69 78 HIS A C 1
ATOM 584 O O . HIS A 1 78 ? -0.904 7.087 -25.695 1.00 65.69 78 HIS A O 1
ATOM 590 N N . PHE A 1 79 ? -1.153 4.882 -25.483 1.00 78.50 79 PHE A N 1
ATOM 591 C CA . PHE A 1 79 ? -1.371 5.002 -24.045 1.00 78.50 79 PHE A CA 1
ATOM 592 C C . PHE A 1 79 ? -0.065 5.353 -23.333 1.00 78.50 79 PHE A C 1
ATOM 594 O O . PHE A 1 79 ? 0.933 4.638 -23.468 1.00 78.50 79 PHE A O 1
ATOM 601 N N . GLU A 1 80 ? -0.094 6.389 -22.494 1.00 84.75 80 GLU A N 1
ATOM 602 C CA . GLU A 1 80 ? 1.043 6.787 -21.653 1.00 84.75 80 GLU A CA 1
ATOM 603 C C . GLU A 1 80 ? 1.595 5.614 -20.820 1.00 84.75 80 GLU A C 1
ATOM 605 O O . GLU A 1 80 ? 2.805 5.492 -20.647 1.00 84.75 80 GLU A O 1
ATOM 610 N N . ARG A 1 81 ? 0.739 4.676 -20.381 1.00 84.81 81 ARG A N 1
ATOM 611 C CA . ARG A 1 81 ? 1.162 3.498 -19.599 1.00 84.81 81 ARG A CA 1
ATOM 612 C C . ARG A 1 81 ? 2.124 2.549 -20.307 1.00 84.81 81 ARG A C 1
ATOM 614 O O . ARG A 1 81 ? 2.887 1.841 -19.659 1.00 84.81 81 ARG A O 1
ATOM 621 N N . THR A 1 82 ? 2.105 2.557 -21.637 1.00 89.19 82 THR A N 1
ATOM 622 C CA . THR A 1 82 ? 2.969 1.711 -22.472 1.00 89.19 82 THR A CA 1
ATOM 623 C C . THR A 1 82 ? 4.277 2.402 -22.861 1.00 89.19 82 THR A C 1
ATOM 625 O O . THR A 1 82 ? 5.129 1.771 -23.483 1.00 89.19 82 THR A O 1
ATOM 628 N N . PHE A 1 83 ? 4.483 3.661 -22.449 1.00 91.12 83 PHE A N 1
ATOM 629 C CA . PHE A 1 83 ? 5.705 4.417 -22.721 1.00 91.12 83 PHE A CA 1
ATOM 630 C C . PHE A 1 83 ? 7.002 3.659 -22.376 1.00 91.12 83 PHE A C 1
ATOM 632 O O . PHE A 1 83 ? 7.896 3.660 -23.222 1.00 91.12 83 PHE A O 1
ATOM 639 N N . PRO A 1 84 ? 7.132 2.949 -21.230 1.00 92.75 84 PRO A N 1
ATOM 640 C CA . PRO A 1 84 ? 8.365 2.215 -20.931 1.00 92.75 84 PRO A CA 1
ATOM 641 C C . PRO A 1 84 ? 8.712 1.164 -21.996 1.00 92.75 84 PRO A C 1
ATOM 643 O O . PRO A 1 84 ? 9.877 1.016 -22.360 1.00 92.75 84 PRO A O 1
ATOM 646 N N . ASN A 1 85 ? 7.702 0.499 -22.571 1.00 94.06 85 ASN A N 1
ATOM 647 C CA . ASN A 1 85 ? 7.898 -0.457 -23.663 1.00 94.06 85 ASN A CA 1
ATOM 648 C C . ASN A 1 85 ? 8.453 0.237 -24.913 1.00 94.06 85 ASN A C 1
ATOM 650 O O . ASN A 1 85 ? 9.410 -0.246 -25.515 1.00 94.06 85 ASN A O 1
ATOM 654 N N . ARG A 1 86 ? 7.877 1.387 -25.296 1.00 92.62 86 ARG A N 1
ATOM 655 C CA . ARG A 1 86 ? 8.340 2.172 -26.452 1.00 92.62 86 ARG A CA 1
ATOM 656 C C . ARG A 1 86 ? 9.757 2.700 -26.244 1.00 92.62 86 ARG A C 1
ATOM 658 O O . ARG A 1 86 ? 10.573 2.601 -27.156 1.00 92.62 86 ARG A O 1
ATOM 665 N N . LEU A 1 87 ? 10.064 3.206 -25.049 1.00 94.12 87 LEU A N 1
ATOM 666 C CA . LEU A 1 87 ? 11.396 3.700 -24.695 1.00 94.12 87 LEU A CA 1
ATOM 667 C C . LEU A 1 87 ? 12.457 2.604 -24.879 1.00 94.12 87 LEU A C 1
ATOM 669 O O . LEU A 1 87 ? 13.482 2.829 -25.526 1.00 94.12 87 LEU A O 1
ATOM 673 N N . ILE A 1 88 ? 12.181 1.394 -24.382 1.00 95.06 88 ILE A N 1
ATOM 674 C CA . ILE A 1 88 ? 13.091 0.251 -24.526 1.00 95.06 88 ILE A CA 1
ATOM 675 C C . ILE A 1 88 ? 13.230 -0.170 -25.992 1.00 95.06 88 ILE A C 1
ATOM 677 O O . ILE A 1 88 ? 14.347 -0.339 -26.478 1.00 95.06 88 ILE A O 1
ATOM 681 N N . ARG A 1 89 ? 12.114 -0.298 -26.721 1.00 92.69 89 ARG A N 1
ATOM 682 C CA . ARG A 1 89 ? 12.111 -0.750 -28.122 1.00 92.69 89 ARG A CA 1
ATOM 683 C C . ARG A 1 89 ? 12.816 0.219 -29.069 1.00 92.69 89 ARG A C 1
ATOM 685 O O . ARG A 1 89 ? 13.553 -0.231 -29.942 1.00 92.69 89 ARG A O 1
ATOM 692 N N . TYR A 1 90 ? 12.563 1.519 -28.925 1.00 91.25 90 TYR A N 1
ATOM 693 C CA . TYR A 1 90 ? 12.957 2.519 -29.920 1.00 91.25 90 TYR A CA 1
ATOM 694 C C . TYR A 1 90 ? 14.251 3.262 -29.586 1.00 91.25 90 TYR A C 1
ATOM 696 O O . TYR A 1 90 ? 14.856 3.817 -30.498 1.00 91.25 90 TYR A O 1
ATOM 704 N N . ASN A 1 91 ? 14.691 3.273 -28.323 1.00 93.06 91 ASN A N 1
ATOM 705 C CA . ASN A 1 91 ? 15.881 4.027 -27.919 1.00 93.06 91 ASN A CA 1
ATOM 706 C C . ASN A 1 91 ? 16.891 3.197 -27.111 1.00 93.06 91 ASN A C 1
ATOM 708 O O . ASN A 1 91 ? 18.086 3.264 -27.382 1.00 93.06 91 ASN A O 1
ATOM 712 N N . LEU A 1 92 ? 16.438 2.374 -26.158 1.00 93.94 92 LEU A N 1
ATOM 713 C CA . LEU A 1 92 ? 17.350 1.726 -25.200 1.00 93.94 92 LEU A CA 1
ATOM 714 C C . LEU A 1 92 ? 17.773 0.295 -25.553 1.00 93.94 92 LEU A C 1
ATOM 716 O O . LEU A 1 92 ? 18.515 -0.321 -24.788 1.00 93.94 92 LEU A O 1
ATOM 720 N N . ARG A 1 93 ? 17.355 -0.237 -26.709 1.00 89.75 93 ARG A N 1
ATOM 721 C CA . ARG A 1 93 ? 17.638 -1.619 -27.132 1.00 89.75 93 ARG A CA 1
ATOM 722 C C . ARG A 1 93 ? 19.117 -1.993 -27.000 1.00 89.75 93 ARG A C 1
ATOM 724 O O . ARG A 1 93 ? 19.429 -2.982 -26.350 1.00 89.75 93 ARG A O 1
ATOM 731 N N . SER A 1 94 ? 20.021 -1.209 -27.587 1.00 88.06 94 SER A N 1
ATOM 732 C CA . SER A 1 94 ? 21.463 -1.505 -27.583 1.00 88.06 94 SER A CA 1
ATOM 733 C C . SER A 1 94 ? 22.113 -1.371 -26.204 1.00 88.06 94 SER A C 1
ATOM 735 O O . SER A 1 94 ? 23.143 -1.985 -25.961 1.00 88.06 94 SER A O 1
ATOM 737 N N . ARG A 1 95 ? 21.514 -0.591 -25.296 1.00 91.44 95 ARG A N 1
ATOM 738 C CA . ARG A 1 95 ? 22.057 -0.313 -23.956 1.00 91.44 95 ARG A CA 1
ATOM 739 C C . ARG A 1 95 ? 21.576 -1.299 -22.889 1.00 91.44 95 ARG A C 1
ATOM 741 O O . ARG A 1 95 ? 22.183 -1.370 -21.827 1.00 91.44 95 ARG A O 1
ATOM 748 N N . LEU A 1 96 ? 20.471 -2.007 -23.140 1.00 91.19 96 LEU A N 1
ATOM 749 C CA . LEU A 1 96 ? 19.813 -2.878 -22.155 1.00 91.19 96 LEU A CA 1
ATOM 750 C C . LEU A 1 96 ? 19.812 -4.368 -22.529 1.00 91.19 96 LEU A C 1
ATOM 752 O O . LEU A 1 96 ? 19.540 -5.197 -21.663 1.00 91.19 96 LEU A O 1
ATOM 756 N N . TYR A 1 97 ? 20.058 -4.713 -23.796 1.00 83.38 97 TYR A N 1
ATOM 757 C CA . TYR A 1 97 ? 19.872 -6.074 -24.306 1.00 83.38 97 TYR A CA 1
ATOM 758 C C . TYR A 1 97 ? 21.106 -6.975 -24.157 1.00 83.38 97 TYR A C 1
ATOM 760 O O . TYR A 1 97 ? 20.978 -8.068 -23.601 1.00 83.38 97 TYR A O 1
ATOM 768 N N . ASP A 1 98 ? 22.271 -6.555 -24.669 1.00 81.69 98 ASP A N 1
ATOM 769 C CA . ASP A 1 98 ? 23.479 -7.391 -24.674 1.00 81.69 98 ASP A CA 1
ATOM 770 C C . ASP A 1 98 ? 24.785 -6.564 -24.815 1.00 81.69 98 ASP A C 1
ATOM 772 O O . ASP A 1 98 ? 24.970 -5.920 -25.851 1.00 81.69 98 ASP A O 1
ATOM 776 N N . PRO A 1 99 ? 25.681 -6.558 -23.803 1.00 84.19 99 PRO A N 1
ATOM 777 C CA . PRO A 1 99 ? 25.492 -7.186 -22.498 1.00 84.19 99 PRO A CA 1
ATOM 778 C C . PRO A 1 99 ? 24.434 -6.438 -21.664 1.00 84.19 99 PRO A C 1
ATOM 780 O O . PRO A 1 99 ? 24.297 -5.217 -21.784 1.00 84.19 99 PRO A O 1
ATOM 783 N N . PRO A 1 100 ? 23.682 -7.136 -20.794 1.00 88.12 100 PRO A N 1
ATOM 784 C CA . PRO A 1 100 ? 22.781 -6.470 -19.865 1.00 88.12 100 PRO A CA 1
ATOM 785 C C . PRO A 1 100 ? 23.573 -5.610 -18.859 1.00 88.12 100 PRO A C 1
ATOM 787 O O . PRO A 1 100 ? 24.719 -5.945 -18.535 1.00 88.12 100 PRO A O 1
ATOM 790 N N . PRO A 1 101 ? 22.976 -4.529 -18.322 1.00 91.94 101 PRO A N 1
ATOM 791 C CA . PRO A 1 101 ? 23.636 -3.676 -17.333 1.00 91.94 101 PRO A CA 1
ATOM 792 C C . PRO A 1 101 ? 24.061 -4.443 -16.075 1.00 91.94 101 PRO A C 1
ATOM 794 O O . PRO A 1 101 ? 23.473 -5.459 -15.729 1.00 91.94 101 PRO A O 1
ATOM 797 N N . ALA A 1 102 ? 25.064 -3.946 -15.349 1.00 88.81 102 ALA A N 1
ATOM 798 C CA . ALA A 1 102 ? 25.630 -4.663 -14.200 1.00 88.81 102 ALA A CA 1
ATOM 799 C C . ALA A 1 102 ? 24.713 -4.720 -12.959 1.00 88.81 102 ALA A C 1
ATOM 801 O O . ALA A 1 102 ? 24.894 -5.589 -12.109 1.00 88.81 102 ALA A O 1
ATOM 802 N N . SER A 1 103 ? 23.757 -3.795 -12.839 1.00 89.31 103 SER A N 1
ATOM 803 C CA . SER A 1 103 ? 22.826 -3.681 -11.709 1.00 89.31 103 SER A CA 1
ATOM 804 C C . SER A 1 103 ? 21.548 -2.946 -12.124 1.00 89.31 103 SER A C 1
ATOM 806 O O . SER A 1 103 ? 21.522 -2.254 -13.148 1.00 89.31 103 SER A O 1
ATOM 808 N N . MET A 1 104 ? 20.498 -3.024 -11.301 1.00 88.31 104 MET A N 1
ATOM 809 C CA . MET A 1 104 ? 19.301 -2.196 -11.494 1.00 88.31 104 MET A CA 1
ATOM 810 C C . MET A 1 104 ? 19.591 -0.693 -11.350 1.00 88.31 104 MET A C 1
ATOM 812 O O . MET A 1 104 ? 18.932 0.114 -12.003 1.00 88.31 104 MET A O 1
ATOM 816 N N . ASP A 1 105 ? 20.633 -0.303 -10.604 1.00 86.19 105 ASP A N 1
ATOM 817 C CA . ASP A 1 105 ? 21.103 1.088 -10.570 1.00 86.19 105 ASP A CA 1
ATOM 818 C C . ASP A 1 105 ? 21.702 1.546 -11.905 1.00 86.19 105 ASP A C 1
ATOM 820 O O . ASP A 1 105 ? 21.465 2.673 -12.341 1.00 86.19 105 ASP A O 1
ATOM 824 N N . ALA A 1 106 ? 22.417 0.667 -12.609 1.00 90.56 106 ALA A N 1
ATOM 825 C CA . ALA A 1 106 ? 22.879 0.970 -13.959 1.00 90.56 106 ALA A CA 1
ATOM 826 C C . ALA A 1 106 ? 21.695 1.115 -14.933 1.00 90.56 106 ALA A C 1
ATOM 828 O O . ALA A 1 106 ? 21.656 2.072 -15.707 1.00 90.56 106 ALA A O 1
ATOM 829 N N . VAL A 1 107 ? 20.689 0.230 -14.846 1.00 92.44 107 VAL A N 1
ATOM 830 C CA . VAL A 1 107 ? 19.433 0.352 -15.618 1.00 92.44 107 VAL A CA 1
ATOM 831 C C . VAL A 1 107 ? 18.750 1.695 -15.337 1.00 92.44 107 VAL A C 1
ATOM 833 O O . VAL A 1 107 ? 18.323 2.378 -16.268 1.00 92.44 107 VAL A O 1
ATOM 836 N N . ARG A 1 108 ? 18.684 2.111 -14.066 1.00 88.44 108 ARG A N 1
ATOM 837 C CA . ARG A 1 108 ? 18.127 3.406 -13.654 1.00 88.44 108 ARG A CA 1
ATOM 838 C C . ARG A 1 108 ? 18.814 4.567 -14.340 1.00 88.44 108 ARG A C 1
ATOM 840 O O . ARG A 1 108 ? 18.126 5.374 -14.948 1.00 88.44 108 ARG A O 1
ATOM 847 N N . LYS A 1 109 ? 20.143 4.645 -14.242 1.00 90.19 109 LYS A N 1
ATOM 848 C CA . LYS A 1 109 ? 20.941 5.735 -14.820 1.00 90.19 109 LYS A CA 1
ATOM 849 C C . LYS A 1 109 ? 20.727 5.829 -16.330 1.00 90.19 109 LYS A C 1
ATOM 851 O O . LYS A 1 109 ? 20.462 6.911 -16.838 1.00 90.19 109 LYS A O 1
ATOM 856 N N . ILE A 1 110 ? 20.709 4.686 -17.022 1.00 93.94 110 ILE A N 1
ATOM 857 C CA . ILE A 1 110 ? 20.404 4.608 -18.459 1.00 93.94 110 ILE A CA 1
ATOM 858 C C . ILE A 1 110 ? 19.023 5.206 -18.774 1.00 93.94 110 ILE A C 1
ATOM 860 O O . ILE A 1 110 ? 18.885 5.975 -19.726 1.00 93.94 110 ILE A O 1
ATOM 864 N N . ILE A 1 111 ? 18.000 4.863 -17.985 1.00 92.56 111 ILE A N 1
ATOM 865 C CA . ILE A 1 111 ? 16.643 5.397 -18.158 1.00 92.56 111 ILE A CA 1
ATOM 866 C C . ILE A 1 111 ? 16.593 6.892 -17.813 1.00 92.56 111 ILE A C 1
ATOM 868 O O . ILE A 1 111 ? 15.975 7.651 -18.548 1.00 92.56 111 ILE A O 1
ATOM 872 N N . GLU A 1 112 ? 17.238 7.333 -16.734 1.00 89.44 112 GLU A N 1
ATOM 873 C CA . GLU A 1 112 ? 17.280 8.742 -16.317 1.00 89.44 112 GLU A CA 1
ATOM 874 C C . GLU A 1 112 ? 17.911 9.638 -17.377 1.00 89.44 112 GLU A C 1
ATOM 876 O O . GLU A 1 112 ? 17.341 10.674 -17.711 1.00 89.44 112 GLU A O 1
ATOM 881 N N . GLU A 1 113 ? 19.038 9.219 -17.951 1.00 91.56 113 GLU A N 1
ATOM 882 C CA . GLU A 1 113 ? 19.689 9.926 -19.055 1.00 91.56 113 GLU A CA 1
ATOM 883 C C . GLU A 1 113 ? 18.749 10.068 -20.258 1.00 91.56 113 GLU A C 1
ATOM 885 O O . GLU A 1 113 ? 18.625 11.147 -20.831 1.00 91.56 113 GLU A O 1
ATOM 890 N N . ALA A 1 114 ? 18.025 9.002 -20.604 1.00 92.06 114 ALA A N 1
ATOM 891 C CA . ALA A 1 114 ? 17.070 9.020 -21.708 1.00 92.06 114 ALA A CA 1
ATOM 892 C C . ALA A 1 114 ? 15.841 9.900 -21.427 1.00 92.06 114 ALA A C 1
ATOM 894 O O . ALA A 1 114 ? 15.293 10.517 -22.335 1.00 92.06 114 ALA A O 1
ATOM 895 N N . LEU A 1 115 ? 15.401 9.967 -20.168 1.00 89.50 115 LEU A N 1
ATOM 896 C CA . LEU A 1 115 ? 14.299 10.828 -19.734 1.00 89.50 115 LEU A CA 1
ATOM 897 C C . LEU A 1 115 ? 14.703 12.298 -19.586 1.00 89.50 115 LEU A C 1
ATOM 899 O O . LEU A 1 115 ? 13.832 13.169 -19.603 1.00 89.50 115 LEU A O 1
ATOM 903 N N . ALA A 1 116 ? 15.992 12.582 -19.409 1.00 88.12 116 ALA A N 1
ATOM 904 C CA . ALA A 1 116 ? 16.514 13.939 -19.351 1.00 88.12 116 ALA A CA 1
ATOM 905 C C . ALA A 1 116 ? 16.603 14.590 -20.741 1.00 88.12 116 ALA A C 1
ATOM 907 O O . ALA A 1 116 ? 16.577 15.817 -20.821 1.00 88.12 116 ALA A O 1
ATOM 908 N N . ASP A 1 117 ? 16.669 13.793 -21.814 1.00 89.19 117 ASP A N 1
ATOM 909 C CA . ASP A 1 117 ? 16.769 14.264 -23.197 1.00 89.19 117 ASP A CA 1
ATOM 910 C C . ASP A 1 117 ? 15.376 14.464 -23.847 1.00 89.19 117 ASP A C 1
ATOM 912 O O . ASP A 1 117 ? 14.677 13.492 -24.165 1.00 89.19 117 ASP A O 1
ATOM 916 N N . PRO A 1 118 ? 14.945 15.717 -24.107 1.00 85.69 118 PRO A N 1
ATOM 917 C CA . PRO A 1 118 ? 13.659 15.989 -24.744 1.00 85.69 118 PRO A CA 1
ATOM 918 C C . PRO A 1 118 ? 13.536 15.424 -26.164 1.00 85.69 118 PRO A C 1
ATOM 920 O O . PRO A 1 118 ? 12.418 15.141 -26.602 1.00 85.69 118 PRO A O 1
ATOM 923 N N . GLU A 1 119 ? 14.641 15.266 -26.897 1.00 86.75 119 GLU A N 1
ATOM 924 C CA . GLU A 1 119 ? 14.627 14.723 -28.257 1.00 86.75 119 GLU A CA 1
ATOM 925 C C . GLU A 1 119 ? 14.393 13.211 -28.249 1.00 86.75 119 GLU A C 1
ATOM 927 O O . GLU A 1 119 ? 13.612 12.716 -29.067 1.00 86.75 119 GLU A O 1
ATOM 932 N N . VAL A 1 120 ? 14.946 12.492 -27.265 1.00 89.62 120 VAL A N 1
ATOM 933 C CA . VAL A 1 120 ? 14.625 11.072 -27.037 1.00 89.62 120 VAL A CA 1
ATOM 934 C C . VAL A 1 120 ? 13.138 10.903 -26.750 1.00 89.62 120 VAL A C 1
ATOM 936 O O . VAL A 1 120 ? 12.483 10.063 -27.371 1.00 89.62 120 VAL A O 1
ATOM 939 N N . ILE A 1 121 ? 12.570 11.730 -25.865 1.00 88.50 121 ILE A N 1
ATOM 940 C CA . ILE A 1 121 ? 11.140 11.649 -25.543 1.00 88.50 121 ILE A CA 1
ATOM 941 C C . ILE A 1 121 ? 10.313 11.884 -26.821 1.00 88.50 121 ILE A C 1
ATOM 943 O O . ILE A 1 121 ? 9.485 11.041 -27.176 1.00 88.50 121 ILE A O 1
ATOM 947 N N . LYS A 1 122 ? 10.591 12.955 -27.585 1.00 85.88 122 LYS A N 1
ATOM 948 C CA . LYS A 1 122 ? 9.899 13.253 -28.859 1.00 85.88 122 LYS A CA 1
ATOM 949 C C . LYS A 1 122 ? 9.990 12.108 -29.871 1.00 85.88 122 LYS A C 1
ATOM 951 O O . LYS A 1 122 ? 9.000 11.829 -30.552 1.00 85.88 122 LYS A O 1
ATOM 956 N N . GLN A 1 123 ? 11.155 11.466 -29.979 1.00 87.19 123 GLN A N 1
ATOM 957 C CA . GLN A 1 123 ? 11.384 10.328 -30.868 1.00 87.19 123 GLN A CA 1
ATOM 958 C C . GLN A 1 123 ? 10.517 9.128 -30.466 1.00 87.19 123 GLN A C 1
ATOM 960 O O . GLN A 1 123 ? 9.800 8.578 -31.303 1.00 87.19 123 GLN A O 1
ATOM 965 N N . VAL A 1 124 ? 10.560 8.743 -29.187 1.00 88.19 124 VAL A N 1
ATOM 966 C CA . VAL A 1 124 ? 9.855 7.569 -28.640 1.00 88.19 124 VAL A CA 1
ATOM 967 C C . VAL A 1 124 ? 8.341 7.686 -28.804 1.00 88.19 124 VAL A C 1
ATOM 969 O O . VAL A 1 124 ? 7.651 6.696 -29.043 1.00 88.19 124 VAL A O 1
ATOM 972 N N . GLU A 1 125 ? 7.823 8.902 -28.712 1.00 83.50 125 GLU A N 1
ATOM 973 C CA . GLU A 1 125 ? 6.389 9.190 -28.760 1.00 83.50 125 GLU A CA 1
ATOM 974 C C . GLU A 1 125 ? 5.914 9.672 -30.132 1.00 83.50 125 GLU A C 1
ATOM 976 O O . GLU A 1 125 ? 4.750 10.031 -30.307 1.00 83.50 125 GLU A O 1
ATOM 981 N N . ARG A 1 126 ? 6.812 9.643 -31.128 1.00 79.88 126 ARG A N 1
ATOM 982 C CA . ARG A 1 126 ? 6.518 9.936 -32.537 1.00 79.88 126 ARG A CA 1
ATOM 983 C C . ARG A 1 126 ? 5.822 11.289 -32.725 1.00 79.88 126 ARG A C 1
ATOM 985 O O . ARG A 1 126 ? 4.889 11.423 -33.518 1.00 79.88 126 ARG A O 1
ATOM 992 N N . VAL A 1 127 ? 6.281 12.307 -31.994 1.00 71.81 127 VAL A N 1
ATOM 993 C CA . VAL A 1 127 ? 5.690 13.651 -32.024 1.00 71.81 127 VAL A CA 1
ATOM 994 C C . VAL A 1 127 ? 5.781 14.240 -33.438 1.00 71.81 127 VAL A C 1
ATOM 996 O O . VAL A 1 127 ? 6.860 14.355 -34.024 1.00 71.81 127 VAL A O 1
ATOM 999 N N . THR A 1 128 ? 4.635 14.645 -33.991 1.00 68.62 128 THR A N 1
ATOM 1000 C CA . THR A 1 128 ? 4.526 15.232 -35.337 1.00 68.62 128 THR A CA 1
ATOM 1001 C C . THR A 1 128 ? 5.331 16.526 -35.475 1.00 68.62 128 THR A C 1
ATOM 1003 O O . THR A 1 128 ? 5.470 17.282 -34.513 1.00 68.62 128 THR A O 1
ATOM 1006 N N . ILE A 1 129 ? 5.761 16.856 -36.699 1.00 62.59 129 ILE A N 1
ATOM 1007 C CA . ILE A 1 129 ? 6.575 18.049 -37.020 1.00 62.59 129 ILE A CA 1
ATOM 1008 C C . ILE A 1 129 ? 5.979 19.349 -36.445 1.00 62.59 129 ILE A C 1
ATOM 1010 O O . ILE A 1 129 ? 6.712 20.154 -35.876 1.00 62.59 129 ILE A O 1
ATOM 1014 N N . VAL A 1 130 ? 4.651 19.511 -36.493 1.00 60.00 130 VAL A N 1
ATOM 1015 C CA . VAL A 1 130 ? 3.923 20.686 -35.963 1.00 60.00 130 VAL A CA 1
ATOM 1016 C C . VAL A 1 130 ? 4.157 20.903 -34.458 1.00 60.00 130 VAL A C 1
ATOM 1018 O O . VAL A 1 130 ? 4.200 22.035 -33.984 1.00 60.00 130 VAL A O 1
ATOM 1021 N N . ASN A 1 131 ? 4.380 19.828 -33.701 1.00 60.78 131 ASN A N 1
ATOM 1022 C CA . ASN A 1 131 ? 4.544 19.858 -32.248 1.00 60.78 131 ASN A CA 1
ATOM 1023 C C . ASN A 1 131 ? 6.018 19.890 -31.798 1.00 60.78 131 ASN A C 1
ATOM 1025 O O . ASN A 1 131 ? 6.280 20.078 -30.611 1.00 60.78 131 ASN A O 1
ATOM 1029 N N . LYS A 1 132 ? 6.992 19.784 -32.720 1.00 60.50 132 LYS A N 1
ATOM 1030 C CA . LYS A 1 132 ? 8.437 19.770 -32.399 1.00 60.50 132 LYS A CA 1
ATOM 1031 C C . LYS A 1 132 ? 8.958 21.067 -31.769 1.00 60.50 132 LYS A C 1
ATOM 1033 O O . L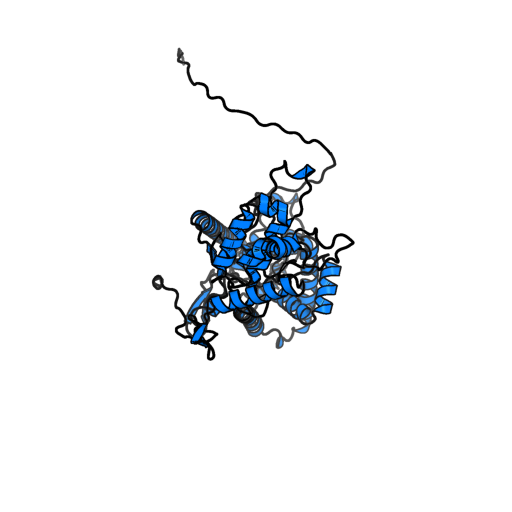YS A 1 132 ? 9.964 21.024 -31.063 1.00 60.50 132 LYS A O 1
ATOM 1038 N N . ARG A 1 133 ? 8.279 22.198 -32.012 1.00 58.06 133 ARG A N 1
ATOM 1039 C CA . ARG A 1 133 ? 8.641 23.534 -31.493 1.00 58.06 133 ARG A CA 1
ATOM 1040 C C . ARG A 1 133 ? 8.266 23.753 -30.021 1.00 58.06 133 ARG A C 1
ATOM 1042 O O . ARG A 1 133 ? 8.666 24.758 -29.446 1.00 58.06 133 ARG A O 1
ATOM 1049 N N . LYS A 1 134 ? 7.496 22.848 -29.404 1.00 64.88 134 LYS A N 1
ATOM 1050 C CA . LYS A 1 134 ? 7.135 22.932 -27.982 1.00 64.88 134 LYS A CA 1
ATOM 1051 C C . LYS A 1 134 ? 8.175 22.209 -27.126 1.00 64.88 134 LYS A C 1
ATOM 1053 O O . LYS A 1 134 ? 8.680 21.155 -27.513 1.00 64.88 134 LYS A O 1
ATOM 1058 N N . ILE A 1 135 ? 8.451 22.751 -25.937 1.00 65.62 135 ILE A N 1
ATOM 1059 C CA . ILE A 1 135 ? 9.154 22.008 -24.885 1.00 65.62 135 ILE A CA 1
ATOM 1060 C C . ILE A 1 135 ? 8.260 20.827 -24.520 1.00 65.62 135 ILE A C 1
ATOM 1062 O O . ILE A 1 135 ? 7.156 21.015 -24.005 1.00 65.62 135 ILE A O 1
ATOM 1066 N N . TRP A 1 136 ? 8.719 19.620 -24.834 1.00 69.88 136 TRP A N 1
ATOM 1067 C CA . TRP A 1 136 ? 7.939 18.414 -24.631 1.00 69.88 136 TRP A CA 1
ATOM 1068 C C . TRP A 1 136 ? 8.404 17.705 -23.365 1.00 69.88 136 TRP A C 1
ATOM 1070 O O . TRP A 1 136 ? 9.595 17.471 -23.178 1.00 69.88 136 TRP A O 1
ATOM 1080 N N . ARG A 1 137 ? 7.462 17.441 -22.459 1.00 73.75 137 ARG A N 1
ATOM 1081 C CA . ARG A 1 137 ? 7.718 16.794 -21.170 1.00 73.75 137 ARG A CA 1
ATOM 1082 C C . ARG A 1 137 ? 6.942 15.495 -21.110 1.00 73.75 137 ARG A C 1
ATOM 1084 O O . ARG A 1 137 ? 5.815 15.431 -21.598 1.00 73.75 137 ARG A O 1
ATOM 1091 N N . LEU A 1 138 ? 7.532 14.499 -20.460 1.00 81.88 138 LEU A N 1
ATOM 1092 C CA . LEU A 1 138 ? 6.882 13.217 -20.258 1.00 81.88 138 LEU A CA 1
ATOM 1093 C C . LEU A 1 138 ? 5.591 13.384 -19.441 1.00 81.88 138 LEU A C 1
ATOM 1095 O O . LEU A 1 138 ? 5.581 14.040 -18.390 1.00 81.88 138 LEU A O 1
ATOM 1099 N N . GLY A 1 139 ? 4.516 12.764 -19.926 1.00 81.62 139 GLY A N 1
ATOM 1100 C CA . GLY A 1 139 ? 3.218 12.763 -19.264 1.00 81.62 139 GLY A CA 1
ATOM 1101 C C . GLY A 1 139 ? 3.275 12.202 -17.839 1.00 81.62 139 GLY A C 1
ATOM 1102 O O . GLY A 1 139 ? 4.230 11.535 -17.419 1.00 81.62 139 GLY A O 1
ATOM 1103 N N . GLN A 1 140 ? 2.281 12.548 -17.021 1.00 80.38 140 GLN A N 1
ATOM 1104 C CA . GLN A 1 140 ? 2.245 12.111 -15.623 1.00 80.38 140 GLN A CA 1
ATOM 1105 C C . GLN A 1 140 ? 2.072 10.593 -15.511 1.00 80.38 140 GLN A C 1
ATOM 1107 O O . GLN A 1 140 ? 2.759 9.974 -14.697 1.00 80.38 140 GLN A O 1
ATOM 1112 N N . GLU A 1 141 ? 1.208 9.998 -16.333 1.00 79.88 141 GLU A N 1
ATOM 1113 C CA . GLU A 1 141 ? 0.947 8.559 -16.316 1.00 79.88 141 GLU A CA 1
ATOM 1114 C C . GLU A 1 141 ? 2.162 7.795 -16.840 1.00 79.88 141 GLU A C 1
ATOM 1116 O O . GLU A 1 141 ? 2.583 6.808 -16.240 1.00 79.88 141 GLU A O 1
ATOM 1121 N N . ALA A 1 142 ? 2.826 8.304 -17.877 1.00 85.06 142 ALA A N 1
ATOM 1122 C CA . ALA A 1 142 ? 4.051 7.691 -18.382 1.00 85.06 142 ALA A CA 1
ATOM 1123 C C . ALA A 1 142 ? 5.150 7.647 -17.304 1.00 85.06 142 ALA A C 1
ATOM 1125 O O . ALA A 1 142 ? 5.774 6.606 -17.090 1.00 85.06 142 ALA A O 1
ATOM 1126 N N . ARG A 1 143 ? 5.319 8.730 -16.530 1.00 83.06 143 ARG A N 1
ATOM 1127 C CA . ARG A 1 143 ? 6.230 8.750 -15.370 1.00 83.06 143 ARG A CA 1
ATOM 1128 C C . ARG A 1 143 ? 5.830 7.738 -14.291 1.00 83.06 143 ARG A C 1
ATOM 1130 O O . ARG A 1 143 ? 6.709 7.087 -13.730 1.00 83.06 143 ARG A O 1
ATOM 1137 N N . VAL A 1 144 ? 4.533 7.579 -14.005 1.00 80.88 144 VAL A N 1
ATOM 1138 C CA . VAL A 1 144 ? 4.024 6.541 -13.081 1.00 80.88 144 VAL A CA 1
ATOM 1139 C C . VAL A 1 144 ? 4.397 5.146 -13.573 1.00 80.88 144 VAL A C 1
ATOM 1141 O O . VAL A 1 144 ? 4.868 4.328 -12.785 1.00 80.88 144 VAL A O 1
ATOM 1144 N N . HIS A 1 145 ? 4.235 4.874 -14.863 1.00 85.44 145 HIS A N 1
ATOM 1145 C CA . HIS A 1 145 ? 4.480 3.550 -15.422 1.00 85.44 145 HIS A CA 1
ATOM 1146 C C . HIS A 1 145 ? 5.963 3.200 -15.561 1.00 85.44 145 HIS A C 1
ATOM 1148 O O . HIS A 1 145 ? 6.316 2.039 -15.364 1.00 85.44 145 HIS A O 1
ATOM 1154 N N . VAL A 1 146 ? 6.850 4.182 -15.767 1.00 87.12 146 VAL A N 1
ATOM 1155 C CA . VAL A 1 146 ? 8.302 3.961 -15.624 1.00 87.12 146 VAL A CA 1
ATOM 1156 C C . VAL A 1 146 ? 8.626 3.487 -14.204 1.00 87.12 146 VAL A C 1
ATOM 1158 O O . VAL A 1 146 ? 9.301 2.475 -14.035 1.00 87.12 146 VAL A O 1
ATOM 1161 N N . ARG A 1 147 ? 8.090 4.157 -13.174 1.00 80.25 147 ARG A N 1
ATOM 1162 C CA . ARG A 1 147 ? 8.304 3.755 -11.771 1.00 80.25 147 ARG A CA 1
ATOM 1163 C C . ARG A 1 147 ? 7.753 2.364 -11.473 1.00 80.25 147 ARG A C 1
ATOM 1165 O O . ARG A 1 147 ? 8.452 1.550 -10.879 1.00 80.25 147 ARG A O 1
ATOM 1172 N N . LYS A 1 148 ? 6.526 2.081 -11.921 1.00 80.56 148 LYS A N 1
ATOM 1173 C CA . LYS A 1 148 ? 5.870 0.779 -11.727 1.00 80.56 148 LYS A CA 1
ATOM 1174 C C . LYS A 1 148 ? 6.582 -0.370 -12.419 1.00 80.56 148 LYS A C 1
ATOM 1176 O O . LYS A 1 148 ? 6.449 -1.490 -11.943 1.00 80.56 148 LYS A O 1
ATOM 1181 N N . MET A 1 149 ? 7.258 -0.121 -13.539 1.00 89.12 149 MET A N 1
ATOM 1182 C CA . MET A 1 149 ? 8.108 -1.112 -14.195 1.00 89.12 149 MET A CA 1
ATOM 1183 C C . MET A 1 149 ? 9.383 -1.338 -13.379 1.00 89.12 149 MET A C 1
ATOM 1185 O O . MET A 1 149 ? 9.698 -2.477 -13.052 1.00 89.12 149 MET A O 1
ATOM 1189 N N . MET A 1 150 ? 10.082 -0.264 -12.994 1.00 86.00 150 MET A N 1
ATOM 1190 C CA . MET A 1 150 ? 11.329 -0.361 -12.223 1.00 86.00 150 MET A CA 1
ATOM 1191 C C . MET A 1 150 ? 11.144 -1.107 -10.895 1.00 86.00 150 MET A C 1
ATOM 1193 O O . MET A 1 150 ? 11.967 -1.960 -10.560 1.00 86.00 150 MET A O 1
ATOM 1197 N N . SER A 1 151 ? 10.037 -0.869 -10.183 1.00 78.88 151 SER A N 1
ATOM 1198 C CA . SER A 1 151 ? 9.746 -1.539 -8.906 1.00 78.88 151 SER A CA 1
ATOM 1199 C C . SER A 1 151 ? 9.496 -3.051 -9.021 1.00 78.88 151 SER A C 1
ATOM 1201 O O . SER A 1 151 ? 9.417 -3.733 -8.004 1.00 78.88 151 SER A O 1
ATOM 1203 N N . ARG A 1 152 ? 9.380 -3.617 -10.235 1.00 83.94 152 ARG A N 1
ATOM 1204 C CA . ARG A 1 152 ? 9.209 -5.078 -10.428 1.00 83.94 152 ARG A CA 1
ATOM 1205 C C . ARG A 1 152 ? 10.500 -5.856 -10.357 1.00 83.94 152 ARG A C 1
ATOM 1207 O O . ARG A 1 152 ? 10.454 -7.079 -10.218 1.00 83.94 152 ARG A O 1
ATOM 1214 N N . TYR A 1 153 ? 11.608 -5.144 -10.469 1.00 85.25 153 TYR A N 1
ATOM 1215 C CA . TYR A 1 153 ? 12.943 -5.707 -10.540 1.00 85.25 153 TYR A CA 1
ATOM 1216 C C . TYR A 1 153 ? 13.780 -5.233 -9.368 1.00 85.25 153 TYR A C 1
ATOM 1218 O O . TYR A 1 153 ? 14.439 -6.041 -8.731 1.00 85.25 153 TYR A O 1
ATOM 1226 N N . TRP A 1 154 ? 13.722 -3.936 -9.061 1.00 81.25 154 TRP A N 1
ATOM 1227 C CA . TRP A 1 154 ? 14.589 -3.362 -8.049 1.00 81.25 154 TRP A CA 1
ATOM 1228 C C . TRP A 1 154 ? 14.215 -3.831 -6.654 1.00 81.25 154 TRP A C 1
ATOM 1230 O O . TRP A 1 154 ? 13.132 -3.526 -6.155 1.00 81.25 154 TRP A O 1
ATOM 1240 N N . GLY A 1 155 ? 15.129 -4.562 -6.032 1.00 75.25 155 GLY A N 1
ATOM 1241 C CA . GLY A 1 155 ? 14.901 -5.189 -4.744 1.00 75.25 155 GLY A CA 1
ATOM 1242 C C . GLY A 1 155 ? 13.910 -6.335 -4.779 1.00 75.25 155 GLY A C 1
ATOM 1243 O O . GLY A 1 155 ? 13.350 -6.713 -3.751 1.00 75.25 155 GLY A O 1
ATOM 1244 N N . ASN A 1 156 ? 13.675 -6.876 -5.973 1.00 78.88 156 ASN A N 1
ATOM 1245 C CA . ASN A 1 156 ? 12.783 -7.990 -6.193 1.00 78.88 156 ASN A CA 1
ATOM 1246 C C . ASN A 1 156 ? 13.421 -9.022 -7.132 1.00 78.88 156 ASN A C 1
ATOM 1248 O O . ASN A 1 156 ? 13.194 -9.040 -8.345 1.00 78.88 156 ASN A O 1
ATOM 1252 N N . SER A 1 157 ? 14.172 -9.935 -6.520 1.00 79.31 157 SER A N 1
ATOM 1253 C CA . SER A 1 157 ? 14.752 -11.111 -7.176 1.00 79.31 157 SER A CA 1
ATOM 1254 C C . SER A 1 157 ? 13.753 -12.262 -7.372 1.00 79.31 157 SER A C 1
ATOM 1256 O O . SER A 1 157 ? 14.075 -13.244 -8.039 1.00 79.31 157 SER A O 1
ATOM 1258 N N . SER A 1 158 ? 12.532 -12.141 -6.836 1.00 78.75 158 SER A N 1
ATOM 1259 C CA . SER A 1 158 ? 11.467 -13.134 -6.997 1.00 78.75 158 SER A CA 1
ATOM 1260 C C . SER A 1 158 ? 11.021 -13.234 -8.462 1.00 78.75 158 SER A C 1
ATOM 1262 O O . SER A 1 158 ? 10.962 -12.210 -9.159 1.00 78.75 158 SER A O 1
ATOM 1264 N N . PRO A 1 159 ? 10.618 -14.427 -8.947 1.00 78.75 159 PRO A N 1
ATOM 1265 C CA . PRO A 1 159 ? 9.977 -14.566 -10.257 1.00 78.75 159 PRO A CA 1
ATOM 1266 C C . PRO A 1 159 ? 8.640 -13.810 -10.344 1.00 78.75 159 PRO A C 1
ATOM 1268 O O . PRO A 1 159 ? 8.170 -13.508 -11.439 1.00 78.75 159 PRO A O 1
ATOM 1271 N N . PHE A 1 160 ? 8.038 -13.456 -9.207 1.00 80.56 160 PHE A N 1
ATOM 1272 C CA . PHE A 1 160 ? 6.797 -12.689 -9.136 1.00 80.56 160 PHE A CA 1
ATOM 1273 C C . PHE A 1 160 ? 7.058 -11.173 -9.175 1.00 80.56 160 PHE A C 1
ATOM 1275 O O . PHE A 1 160 ? 8.160 -10.687 -8.928 1.00 80.56 160 PHE A O 1
ATOM 1282 N N . THR A 1 161 ? 6.035 -10.365 -9.458 1.00 73.12 161 THR A N 1
ATOM 1283 C CA . THR A 1 161 ? 6.113 -8.885 -9.423 1.00 73.12 161 THR A CA 1
ATOM 1284 C C . THR A 1 161 ? 6.128 -8.291 -8.007 1.00 73.12 161 THR A C 1
ATOM 1286 O O . THR A 1 161 ? 6.013 -7.072 -7.856 1.00 73.12 161 THR A O 1
ATOM 1289 N N . LEU A 1 162 ? 6.268 -9.165 -7.010 1.00 75.94 162 LEU A N 1
ATOM 1290 C CA . LEU A 1 162 ? 6.272 -8.964 -5.568 1.00 75.94 162 LEU A CA 1
ATOM 1291 C C . LEU A 1 162 ? 7.458 -9.747 -4.985 1.00 75.94 162 LEU A C 1
ATOM 1293 O O . LEU A 1 162 ? 7.715 -10.876 -5.414 1.00 75.94 162 LEU A O 1
ATOM 1297 N N . GLU A 1 163 ? 8.127 -9.171 -3.989 1.00 76.00 163 GLU A N 1
ATOM 1298 C CA . GLU A 1 163 ? 9.081 -9.912 -3.166 1.00 76.00 163 GLU A CA 1
ATOM 1299 C C . GLU A 1 163 ? 8.282 -10.837 -2.223 1.00 76.00 163 GLU A C 1
ATOM 1301 O O . GLU A 1 163 ? 7.569 -10.377 -1.328 1.00 76.00 163 GLU A O 1
ATOM 1306 N N . LEU A 1 164 ? 8.332 -12.142 -2.508 1.00 78.12 164 LEU A N 1
ATOM 1307 C CA . LEU A 1 164 ? 7.453 -13.144 -1.910 1.00 78.12 164 LEU A CA 1
ATOM 1308 C C . LEU A 1 164 ? 7.815 -13.447 -0.451 1.00 78.12 164 LEU A C 1
ATOM 1310 O O . LEU A 1 164 ? 6.911 -13.689 0.343 1.00 78.12 164 LEU A O 1
ATOM 1314 N N . GLY A 1 165 ? 9.099 -13.431 -0.080 1.00 76.88 165 GLY A N 1
ATOM 1315 C CA . GLY A 1 165 ? 9.526 -13.764 1.281 1.00 76.88 165 GLY A CA 1
ATOM 1316 C C . GLY A 1 165 ? 8.943 -12.794 2.307 1.00 76.88 165 GLY A C 1
ATOM 1317 O O . GLY A 1 165 ? 8.291 -13.201 3.265 1.00 76.88 165 GLY A O 1
ATOM 1318 N N . GLY A 1 166 ? 9.090 -11.500 2.053 1.00 75.75 166 GLY A N 1
ATOM 1319 C CA . GLY A 1 166 ? 8.530 -10.432 2.863 1.00 75.75 166 GLY A CA 1
ATOM 1320 C C . GLY A 1 166 ? 7.013 -10.423 2.888 1.00 75.75 166 GLY A C 1
ATOM 1321 O O . GLY A 1 166 ? 6.433 -10.146 3.933 1.00 75.75 166 GLY A O 1
ATOM 1322 N N . ALA A 1 167 ? 6.367 -10.741 1.764 1.00 78.94 167 ALA A N 1
ATOM 1323 C CA . ALA A 1 167 ? 4.914 -10.882 1.725 1.00 78.94 167 ALA A CA 1
ATOM 1324 C C . ALA A 1 167 ? 4.435 -12.014 2.639 1.00 78.94 167 ALA A C 1
ATOM 1326 O O . ALA A 1 167 ? 3.524 -11.822 3.437 1.00 78.94 167 ALA A O 1
ATOM 1327 N N . VAL A 1 168 ? 5.089 -13.180 2.580 1.00 83.31 168 VAL A N 1
ATOM 1328 C CA . VAL A 1 168 ? 4.769 -14.325 3.444 1.00 83.31 168 VAL A CA 1
ATOM 1329 C C . VAL A 1 168 ? 4.984 -13.977 4.917 1.00 83.31 168 VAL A C 1
ATOM 1331 O O . VAL A 1 168 ? 4.122 -14.286 5.735 1.00 83.31 168 VAL A O 1
ATOM 1334 N N . LEU A 1 169 ? 6.074 -13.285 5.264 1.00 80.44 169 LEU A N 1
ATOM 1335 C CA . LEU A 1 169 ? 6.319 -12.833 6.640 1.00 80.44 169 LEU A CA 1
ATOM 1336 C C . LEU A 1 169 ? 5.224 -11.876 7.129 1.00 80.44 169 LEU A C 1
ATOM 1338 O O . LEU A 1 169 ? 4.698 -12.049 8.230 1.00 80.44 169 LEU A O 1
ATOM 1342 N N . ARG A 1 170 ? 4.824 -10.908 6.295 1.00 81.25 170 ARG A N 1
ATOM 1343 C CA . ARG A 1 170 ? 3.727 -9.980 6.605 1.00 81.25 170 ARG A CA 1
ATOM 1344 C C . ARG A 1 170 ? 2.393 -10.693 6.793 1.00 81.25 170 ARG A C 1
ATOM 1346 O O . ARG A 1 170 ? 1.715 -10.462 7.792 1.00 81.25 170 ARG A O 1
ATOM 1353 N N . GLN A 1 171 ? 2.048 -11.621 5.908 1.00 85.31 171 GLN A N 1
ATOM 1354 C CA . GLN A 1 171 ? 0.838 -12.437 6.055 1.00 85.31 171 GLN A CA 1
ATOM 1355 C C . GLN A 1 171 ? 0.896 -13.371 7.277 1.00 85.31 171 GLN A C 1
ATOM 1357 O O . GLN A 1 171 ? -0.122 -13.617 7.930 1.00 85.31 171 GLN A O 1
ATOM 1362 N N . GLY A 1 172 ? 2.090 -13.834 7.655 1.00 86.31 172 GLY A N 1
ATOM 1363 C CA . GLY A 1 172 ? 2.324 -14.593 8.883 1.00 86.31 172 GLY A CA 1
ATOM 1364 C C . GLY A 1 172 ? 1.944 -13.812 10.144 1.00 86.31 172 GLY A C 1
ATOM 1365 O O . GLY A 1 172 ? 1.271 -14.358 11.014 1.00 86.31 172 GLY A O 1
ATOM 1366 N N . ILE A 1 173 ? 2.272 -12.515 10.212 1.00 84.44 173 ILE A N 1
ATOM 1367 C CA . ILE A 1 173 ? 1.882 -11.635 11.333 1.00 84.44 173 ILE A CA 1
ATOM 1368 C C . ILE A 1 173 ? 0.368 -11.522 11.448 1.00 84.44 173 ILE A C 1
ATOM 1370 O O . ILE A 1 173 ? -0.183 -11.566 12.549 1.00 84.44 173 ILE A O 1
ATOM 1374 N N . PHE A 1 174 ? -0.313 -11.340 10.314 1.00 89.31 174 PHE A N 1
ATOM 1375 C CA . PHE A 1 174 ? -1.769 -11.297 10.300 1.00 89.31 174 PHE A CA 1
ATOM 1376 C C . PHE A 1 174 ? -2.347 -12.610 10.840 1.00 89.31 174 PHE A C 1
ATOM 1378 O O . PHE A 1 174 ? -3.149 -12.593 11.773 1.00 89.31 174 PHE A O 1
ATOM 1385 N N . THR A 1 175 ? -1.865 -13.741 10.324 1.00 90.25 175 THR A N 1
ATOM 1386 C CA . THR A 1 175 ? -2.299 -15.081 10.740 1.00 90.25 175 THR A CA 1
ATOM 1387 C C . THR A 1 175 ? -2.078 -15.313 12.235 1.00 90.25 175 THR A C 1
ATOM 1389 O O . THR A 1 175 ? -2.986 -15.771 12.924 1.00 90.25 175 THR A O 1
ATOM 1392 N N . GLU A 1 176 ? -0.910 -14.942 12.766 1.00 86.38 176 GLU A N 1
ATOM 1393 C CA . GLU A 1 176 ? -0.595 -15.077 14.190 1.00 86.38 176 GLU A CA 1
ATOM 1394 C C . GLU A 1 176 ? -1.540 -14.237 15.066 1.00 86.38 176 GLU A C 1
ATOM 1396 O O . GLU A 1 176 ? -2.032 -14.720 16.087 1.00 86.38 176 GLU A O 1
ATOM 1401 N N . LYS A 1 177 ? -1.844 -12.996 14.660 1.00 86.50 177 LYS A N 1
ATOM 1402 C CA . LYS A 1 177 ? -2.810 -12.141 15.370 1.00 86.50 177 LYS A CA 1
ATOM 1403 C C . LYS A 1 177 ? -4.202 -12.766 15.382 1.00 86.50 177 LYS A C 1
ATOM 1405 O O . LYS A 1 177 ? -4.813 -12.842 16.444 1.00 86.50 177 LYS A O 1
ATOM 1410 N N . MET A 1 178 ? -4.680 -13.246 14.234 1.00 90.06 178 MET A N 1
ATOM 1411 C CA . MET A 1 178 ? -5.994 -13.889 14.141 1.00 90.06 178 MET A CA 1
ATOM 1412 C C . MET A 1 178 ? -6.062 -15.177 14.966 1.00 90.06 178 MET A C 1
ATOM 1414 O O . MET A 1 178 ? -7.071 -15.423 15.624 1.00 90.06 178 MET A O 1
ATOM 1418 N N . PHE A 1 179 ? -4.979 -15.958 14.989 1.00 89.69 179 PHE A N 1
ATOM 1419 C CA . PHE A 1 179 ? -4.859 -17.152 15.822 1.00 89.69 179 PHE A CA 1
ATOM 1420 C C . PHE A 1 179 ? -4.914 -16.813 17.318 1.00 89.69 179 PHE A C 1
ATOM 1422 O O . PHE A 1 179 ? -5.692 -17.415 18.047 1.00 89.69 179 PHE A O 1
ATOM 1429 N N . LYS A 1 180 ? -4.159 -15.804 17.775 1.00 86.25 180 LYS A N 1
ATOM 1430 C CA . LYS A 1 180 ? -4.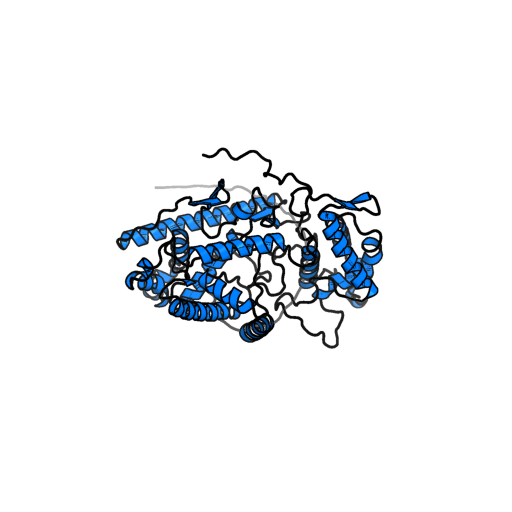149 -15.368 19.187 1.00 86.25 180 LYS A CA 1
ATOM 1431 C C . LYS A 1 180 ? -5.504 -14.836 19.672 1.00 86.25 180 LYS A C 1
ATOM 1433 O O . LYS A 1 180 ? -5.799 -14.948 20.856 1.00 86.25 180 LYS A O 1
ATOM 1438 N N . MET A 1 181 ? -6.310 -14.251 18.784 1.00 86.00 181 MET A N 1
ATOM 1439 C CA . MET A 1 181 ? -7.681 -13.810 19.097 1.00 86.00 181 MET A CA 1
ATOM 1440 C C . MET A 1 181 ? -8.675 -14.972 19.218 1.00 86.00 181 MET A C 1
ATOM 1442 O O . MET A 1 181 ? -9.751 -14.802 19.788 1.00 86.00 181 MET A O 1
ATOM 1446 N N . ASP A 1 182 ? -8.330 -16.126 18.649 1.00 88.12 182 ASP A N 1
ATOM 1447 C CA . ASP A 1 182 ? -9.031 -17.400 18.790 1.00 88.12 182 ASP A CA 1
ATOM 1448 C C . ASP A 1 182 ? -10.547 -17.366 18.502 1.00 88.12 182 ASP A C 1
ATOM 1450 O O . ASP A 1 182 ? -11.368 -18.023 19.144 1.00 88.12 182 ASP A O 1
ATOM 1454 N N . TRP A 1 183 ? -10.960 -16.589 17.495 1.00 87.69 183 TRP A N 1
ATOM 1455 C CA . TRP A 1 183 ? -12.378 -16.472 17.129 1.00 87.69 183 TRP A CA 1
ATOM 1456 C C . TRP A 1 183 ? -13.008 -17.779 16.652 1.00 87.69 183 TRP A C 1
ATOM 1458 O O . TRP A 1 183 ? -14.222 -17.932 16.765 1.00 87.69 183 TRP A O 1
ATOM 1468 N N . LEU A 1 184 ? -12.205 -18.710 16.129 1.00 86.06 184 LEU A N 1
ATOM 1469 C CA . LEU A 1 184 ? -12.680 -20.000 15.627 1.00 86.06 184 LEU A CA 1
ATOM 1470 C C . LEU A 1 184 ? -13.295 -20.866 16.732 1.00 86.06 184 LEU A C 1
ATOM 1472 O O . LEU A 1 184 ? -14.263 -21.574 16.468 1.00 86.06 184 LEU A O 1
ATOM 1476 N N . HIS A 1 185 ? -12.779 -20.773 17.958 1.00 89.56 185 HIS A N 1
ATOM 1477 C CA . HIS A 1 185 ? -13.291 -21.522 19.108 1.00 89.56 185 HIS A CA 1
ATOM 1478 C C . HIS A 1 185 ? -14.264 -20.703 19.969 1.00 89.56 185 HIS A C 1
ATOM 1480 O O . HIS A 1 185 ? -14.747 -21.179 20.997 1.00 89.56 185 HIS A O 1
ATOM 1486 N N . SER A 1 186 ? -14.597 -19.477 19.552 1.00 88.31 186 SER A N 1
ATOM 1487 C CA . SER A 1 186 ? -15.585 -18.660 20.249 1.00 88.31 186 SER A CA 1
ATOM 1488 C C . SER A 1 186 ? -16.994 -19.247 20.084 1.00 88.31 186 SER A C 1
ATOM 1490 O O . SER A 1 186 ? -17.418 -19.500 18.954 1.00 88.31 186 SER A O 1
ATOM 1492 N N . PRO A 1 187 ? -17.800 -19.357 21.159 1.00 90.56 187 PRO A N 1
ATOM 1493 C CA . PRO A 1 187 ? -19.203 -19.757 21.036 1.00 90.56 187 PRO A CA 1
ATOM 1494 C C . PRO A 1 187 ? -20.035 -18.758 20.212 1.00 90.56 187 PRO A C 1
ATOM 1496 O O . PRO A 1 187 ? -21.106 -19.113 19.734 1.00 90.56 187 PRO A O 1
ATOM 1499 N N . ALA A 1 188 ? -19.538 -17.529 20.018 1.00 88.56 188 ALA A N 1
ATOM 1500 C CA . ALA A 1 188 ? -20.162 -16.481 19.210 1.00 88.56 188 ALA A CA 1
ATOM 1501 C C . ALA A 1 188 ? -19.521 -16.331 17.813 1.00 88.56 188 ALA A C 1
ATOM 1503 O O . ALA A 1 188 ? -19.607 -15.261 17.194 1.00 88.56 188 ALA A O 1
ATOM 1504 N N . ALA A 1 189 ? -18.808 -17.354 17.320 1.00 89.88 189 ALA A N 1
ATOM 1505 C CA . ALA A 1 189 ? -18.099 -17.298 16.041 1.00 89.88 189 ALA A CA 1
ATOM 1506 C C . ALA A 1 189 ? -19.037 -16.943 14.876 1.00 89.88 189 ALA A C 1
ATOM 1508 O O . ALA A 1 189 ? -18.693 -16.125 14.021 1.00 89.88 189 ALA A O 1
ATOM 1509 N N . ARG A 1 190 ? -20.258 -17.495 14.861 1.00 92.06 190 ARG A N 1
ATOM 1510 C CA . ARG A 1 190 ? -21.223 -17.268 13.776 1.00 92.06 190 ARG A CA 1
ATOM 1511 C C . ARG A 1 190 ? -21.747 -15.837 13.751 1.00 92.06 190 ARG A C 1
ATOM 1513 O O . ARG A 1 190 ? -21.792 -15.213 12.694 1.00 92.06 190 ARG A O 1
ATOM 1520 N N . GLU A 1 191 ? -22.089 -15.293 14.909 1.00 91.50 191 GLU A N 1
ATOM 1521 C CA . GLU A 1 191 ? -22.527 -13.908 15.067 1.00 91.50 191 GLU A CA 1
ATOM 1522 C C . GLU A 1 191 ? -21.384 -12.945 14.732 1.00 91.50 191 GLU A C 1
ATOM 1524 O O . GLU A 1 191 ? -21.604 -11.904 14.114 1.00 91.50 191 GLU A O 1
ATOM 1529 N N . THR A 1 192 ? -20.151 -13.309 15.092 1.00 89.62 192 THR A N 1
ATOM 1530 C CA . THR A 1 192 ? -18.944 -12.560 14.724 1.00 89.62 192 THR A CA 1
ATOM 1531 C C . THR A 1 192 ? -18.760 -12.529 13.208 1.00 89.62 192 THR A C 1
ATOM 1533 O O . THR A 1 192 ? -18.547 -11.450 12.655 1.00 89.62 192 THR A O 1
ATOM 1536 N N . MET A 1 193 ? -18.953 -13.661 12.519 1.00 92.50 193 MET A N 1
ATOM 1537 C CA . MET A 1 193 ? -18.941 -13.733 11.052 1.00 92.50 193 MET A CA 1
ATOM 1538 C C . MET A 1 193 ? -20.017 -12.861 10.396 1.00 92.50 193 MET A C 1
ATOM 1540 O O . MET A 1 193 ? -19.739 -12.165 9.423 1.00 92.50 193 MET A O 1
ATOM 1544 N N . ILE A 1 194 ? -21.240 -12.844 10.927 1.00 95.00 194 ILE A N 1
ATOM 1545 C CA . ILE A 1 194 ? -22.303 -11.984 10.384 1.00 95.00 194 ILE A CA 1
ATOM 1546 C C . ILE A 1 194 ? -21.901 -10.504 10.489 1.00 95.00 194 ILE A C 1
ATOM 1548 O O . ILE A 1 194 ? -21.953 -9.778 9.493 1.00 95.00 194 ILE A O 1
ATOM 1552 N N . ARG A 1 195 ? -21.425 -10.069 11.665 1.00 92.44 195 ARG A N 1
ATOM 1553 C CA . ARG A 1 195 ? -21.000 -8.677 11.889 1.00 92.44 195 ARG A CA 1
ATOM 1554 C C . ARG A 1 195 ? -19.802 -8.281 11.022 1.00 92.44 195 ARG A C 1
ATOM 1556 O O . ARG A 1 195 ? -19.808 -7.191 10.452 1.00 92.44 195 ARG A O 1
ATOM 1563 N N . LEU A 1 196 ? -18.789 -9.144 10.890 1.00 93.38 196 LEU A N 1
ATOM 1564 C CA . LEU A 1 196 ? -17.598 -8.826 10.089 1.00 93.38 196 LEU A CA 1
ATOM 1565 C C . LEU A 1 196 ? -17.916 -8.743 8.589 1.00 93.38 196 LEU A C 1
ATOM 1567 O O . LEU A 1 196 ? -17.394 -7.858 7.913 1.00 93.38 196 LEU A O 1
ATOM 1571 N N . ILE A 1 197 ? -18.821 -9.586 8.073 1.00 96.50 197 ILE A N 1
ATOM 1572 C CA . ILE A 1 197 ? -19.269 -9.523 6.672 1.00 96.50 197 ILE A CA 1
ATOM 1573 C C . ILE A 1 197 ? -20.036 -8.221 6.410 1.00 96.50 197 ILE A C 1
ATOM 1575 O O . ILE A 1 197 ? -19.808 -7.558 5.395 1.00 96.50 197 ILE A O 1
ATOM 1579 N N . GLU A 1 198 ? -20.920 -7.812 7.324 1.00 97.25 198 GLU A N 1
ATOM 1580 C CA . GLU A 1 198 ? -21.613 -6.526 7.211 1.00 97.25 198 GLU A CA 1
ATOM 1581 C C . GLU A 1 198 ? -20.618 -5.358 7.205 1.00 97.25 198 GLU A C 1
ATOM 1583 O O . GLU A 1 198 ? -20.656 -4.496 6.320 1.00 97.25 198 GLU A O 1
ATOM 1588 N N . LYS A 1 199 ? -19.670 -5.360 8.145 1.00 97.12 199 LYS A N 1
ATOM 1589 C CA . LYS A 1 199 ? -18.636 -4.330 8.249 1.00 97.12 199 LYS A CA 1
ATOM 1590 C C . LYS A 1 199 ? -17.730 -4.287 7.012 1.00 97.12 199 LYS A C 1
ATOM 1592 O O . LYS A 1 199 ? -17.388 -3.198 6.555 1.00 97.12 199 LYS A O 1
ATOM 1597 N N . TYR A 1 200 ? -17.412 -5.434 6.408 1.00 97.56 200 TYR A N 1
ATOM 1598 C CA . TYR A 1 200 ? -16.675 -5.525 5.141 1.00 97.56 200 TYR A CA 1
ATOM 1599 C C . TYR A 1 200 ? -17.450 -4.943 3.948 1.00 97.56 200 TYR A C 1
ATOM 1601 O O . TYR A 1 200 ? -16.888 -4.213 3.123 1.00 97.56 200 TYR A O 1
ATOM 1609 N N . ASN A 1 201 ? -18.761 -5.186 3.871 1.00 97.06 201 ASN A N 1
ATOM 1610 C CA . ASN A 1 201 ? -19.606 -4.551 2.858 1.00 97.06 201 ASN A CA 1
ATOM 1611 C C . ASN A 1 201 ? -19.618 -3.024 3.028 1.00 97.06 201 ASN A C 1
ATOM 1613 O O . ASN A 1 201 ? -19.396 -2.292 2.061 1.00 97.06 201 ASN A O 1
ATOM 1617 N N . ARG A 1 202 ? -19.783 -2.537 4.264 1.00 97.62 202 ARG A N 1
ATOM 1618 C CA . ARG A 1 202 ? -19.701 -1.106 4.602 1.00 97.62 202 ARG A CA 1
ATOM 1619 C C . ARG A 1 202 ? -18.336 -0.506 4.239 1.00 97.62 202 ARG A C 1
ATOM 1621 O O . ARG A 1 202 ? -18.283 0.589 3.675 1.00 97.62 202 ARG A O 1
ATOM 1628 N N . PHE A 1 203 ? -17.248 -1.233 4.494 1.00 96.81 203 PHE A N 1
ATOM 1629 C CA . PHE A 1 203 ? -15.882 -0.857 4.114 1.00 96.81 203 PHE A CA 1
ATOM 1630 C C . PHE A 1 203 ? -15.714 -0.742 2.589 1.00 96.81 203 PHE A C 1
ATOM 1632 O O . PHE A 1 203 ? -15.139 0.226 2.091 1.00 96.81 203 PHE A O 1
ATOM 1639 N N . THR A 1 204 ? -16.309 -1.660 1.823 1.00 95.31 204 THR A N 1
ATOM 1640 C CA . THR A 1 204 ? -16.324 -1.592 0.351 1.00 95.31 204 THR A CA 1
ATOM 1641 C C . THR A 1 204 ? -17.052 -0.341 -0.157 1.00 95.31 204 THR A C 1
ATOM 1643 O O . THR A 1 204 ? -16.596 0.296 -1.108 1.00 95.31 204 THR A O 1
ATOM 1646 N N . VAL A 1 205 ? -18.148 0.068 0.494 1.00 96.62 205 VAL A N 1
ATOM 1647 C CA . VAL A 1 205 ? -18.854 1.319 0.159 1.00 96.62 205 VAL A CA 1
ATOM 1648 C C . VAL A 1 205 ? -17.985 2.546 0.451 1.00 96.62 205 VAL A C 1
ATOM 1650 O O . VAL A 1 205 ? -17.945 3.457 -0.376 1.00 96.62 205 VAL A O 1
ATOM 1653 N N . ILE A 1 206 ? -17.241 2.560 1.565 1.00 95.50 206 ILE A N 1
ATOM 1654 C CA . ILE A 1 206 ? -16.286 3.640 1.875 1.00 95.50 206 ILE A CA 1
ATOM 1655 C C . ILE A 1 206 ? -15.254 3.775 0.749 1.00 95.50 206 ILE A C 1
ATOM 1657 O O . ILE A 1 206 ? -15.049 4.882 0.245 1.00 95.50 206 ILE A O 1
ATOM 1661 N N . MET A 1 207 ? -14.656 2.662 0.308 1.00 92.50 207 MET A N 1
ATOM 1662 C CA . MET A 1 207 ? -13.679 2.656 -0.790 1.00 92.50 207 MET A CA 1
ATOM 1663 C C . MET A 1 207 ? -14.279 3.121 -2.123 1.00 92.50 207 MET A C 1
ATOM 1665 O O . MET A 1 207 ? -13.623 3.846 -2.870 1.00 92.50 207 MET A O 1
ATOM 1669 N N . ARG A 1 208 ? -15.534 2.746 -2.413 1.00 92.56 208 ARG A N 1
ATOM 1670 C CA . ARG A 1 208 ? -16.269 3.205 -3.603 1.00 92.56 208 ARG A CA 1
ATOM 1671 C C . ARG A 1 208 ? -16.489 4.718 -3.590 1.00 92.56 208 ARG A C 1
ATOM 1673 O O . ARG A 1 208 ? -16.283 5.368 -4.608 1.00 92.56 208 ARG A O 1
ATOM 1680 N N . GLN A 1 209 ? -16.958 5.270 -2.471 1.00 93.44 209 GLN A N 1
ATOM 1681 C CA . GLN A 1 209 ? -17.309 6.693 -2.370 1.00 93.44 209 GLN A CA 1
ATOM 1682 C C . GLN A 1 209 ? -16.081 7.604 -2.269 1.00 93.44 209 GLN A C 1
ATOM 1684 O O . GLN A 1 209 ? -16.173 8.791 -2.570 1.00 93.44 209 GLN A O 1
ATOM 1689 N N . ASN A 1 210 ? -14.928 7.052 -1.885 1.00 89.19 210 ASN A N 1
ATOM 1690 C CA . ASN A 1 210 ? -13.693 7.799 -1.672 1.00 89.19 210 ASN A CA 1
ATOM 1691 C C . ASN A 1 210 ? -12.534 7.179 -2.477 1.00 89.19 210 ASN A C 1
ATOM 1693 O O . ASN A 1 210 ? -11.556 6.706 -1.898 1.00 89.19 210 ASN A O 1
ATOM 1697 N N . PRO A 1 211 ? -12.603 7.173 -3.822 1.00 82.38 211 PRO A N 1
ATOM 1698 C CA . PRO A 1 211 ? -11.686 6.405 -4.668 1.00 82.38 211 PRO A CA 1
ATOM 1699 C C . PRO A 1 211 ? -10.222 6.871 -4.613 1.00 82.38 211 PRO A C 1
ATOM 1701 O O . PRO A 1 211 ? -9.344 6.140 -5.078 1.00 82.38 211 PRO A O 1
ATOM 1704 N N . THR A 1 212 ? -9.955 8.056 -4.058 1.00 79.38 212 THR A N 1
ATOM 1705 C CA . THR A 1 212 ? -8.625 8.669 -3.897 1.00 79.38 212 THR A CA 1
ATOM 1706 C C . THR A 1 212 ? -8.086 8.608 -2.464 1.00 79.38 212 THR A C 1
ATOM 1708 O O . THR A 1 212 ? -7.019 9.157 -2.205 1.00 79.38 212 THR A O 1
ATOM 1711 N N . GLN A 1 213 ? -8.817 7.992 -1.530 1.00 82.19 213 GLN A N 1
ATOM 1712 C CA . GLN A 1 213 ? -8.431 7.903 -0.120 1.00 82.19 213 GLN A CA 1
ATOM 1713 C C . GLN A 1 213 ? -8.071 6.474 0.269 1.00 82.19 213 GLN A C 1
ATOM 1715 O O . GLN A 1 213 ? -8.733 5.520 -0.144 1.00 82.19 213 GLN A O 1
ATOM 1720 N N . ILE A 1 214 ? -7.042 6.340 1.105 1.00 84.38 214 ILE A N 1
ATOM 1721 C CA . ILE A 1 214 ? -6.597 5.044 1.614 1.00 84.38 214 ILE A CA 1
ATOM 1722 C C . ILE A 1 214 ? -7.507 4.617 2.761 1.00 84.38 214 ILE A C 1
ATOM 1724 O O . ILE A 1 214 ? -7.489 5.222 3.831 1.00 84.38 214 ILE A O 1
ATOM 1728 N N . ALA A 1 215 ? -8.298 3.570 2.534 1.00 91.25 215 ALA A N 1
ATOM 1729 C CA . ALA A 1 215 ? -9.101 2.940 3.572 1.00 91.25 215 ALA A CA 1
ATOM 1730 C C . ALA A 1 215 ? -8.291 1.831 4.253 1.00 91.25 215 ALA A C 1
ATOM 1732 O O . ALA A 1 215 ? -7.772 0.944 3.577 1.00 91.25 215 ALA A O 1
ATOM 1733 N N . VAL A 1 216 ? -8.191 1.873 5.583 1.00 92.81 216 VAL A N 1
ATOM 1734 C CA . VAL A 1 216 ? -7.419 0.901 6.373 1.00 92.81 216 VAL A CA 1
ATOM 1735 C C . VAL A 1 216 ? -8.374 -0.024 7.132 1.00 92.81 216 VAL A C 1
ATOM 1737 O O . VAL A 1 216 ? -9.222 0.462 7.894 1.00 92.81 216 VAL A O 1
ATOM 1740 N N . PRO A 1 217 ? -8.286 -1.349 6.936 1.00 95.56 217 PRO A N 1
ATOM 1741 C CA . PRO A 1 217 ? -9.174 -2.291 7.595 1.00 95.56 217 PRO A CA 1
ATOM 1742 C C . PRO A 1 217 ? -8.825 -2.459 9.084 1.00 95.56 217 PRO A C 1
ATOM 1744 O O . PRO A 1 217 ? -7.675 -2.331 9.509 1.00 95.56 217 PRO A O 1
ATOM 1747 N N . THR A 1 218 ? -9.831 -2.763 9.901 1.00 95.56 218 THR A N 1
ATOM 1748 C CA . THR A 1 218 ? -9.619 -3.447 11.186 1.00 95.56 218 THR A CA 1
ATOM 1749 C C . THR A 1 218 ? -9.414 -4.952 10.952 1.00 95.56 218 THR A C 1
ATOM 1751 O O . THR A 1 218 ? -9.762 -5.448 9.884 1.00 95.56 218 THR A O 1
ATOM 1754 N N . LEU A 1 219 ? -8.873 -5.695 11.925 1.00 94.06 219 LEU A N 1
ATOM 1755 C CA . LEU A 1 219 ? -8.565 -7.133 11.786 1.00 94.06 219 LEU A CA 1
ATOM 1756 C C . LEU A 1 219 ? -9.762 -7.997 11.326 1.00 94.06 219 LEU A C 1
ATOM 1758 O O . LEU A 1 219 ? -9.596 -8.876 10.490 1.00 94.06 219 LEU A O 1
ATOM 1762 N N . ASP A 1 220 ? -10.975 -7.716 11.811 1.00 94.38 220 ASP A N 1
ATOM 1763 C CA . ASP A 1 220 ? -12.229 -8.352 11.359 1.00 94.38 220 ASP A CA 1
ATOM 1764 C C . ASP A 1 220 ? -12.546 -8.081 9.881 1.00 94.38 220 ASP A C 1
ATOM 1766 O O . ASP A 1 220 ? -12.902 -8.996 9.138 1.00 94.38 220 ASP A O 1
ATOM 1770 N N . VAL A 1 221 ? -12.422 -6.825 9.449 1.00 96.56 221 VAL A N 1
ATOM 1771 C CA . VAL A 1 221 ? -12.655 -6.416 8.056 1.00 96.56 221 VAL A CA 1
ATOM 1772 C C . VAL A 1 221 ? -11.606 -7.029 7.135 1.00 96.56 221 VAL A C 1
ATOM 1774 O O . VAL A 1 221 ? -11.940 -7.483 6.043 1.00 96.56 221 VAL A O 1
ATOM 1777 N N . ASP A 1 222 ? -10.351 -7.051 7.574 1.00 95.44 222 ASP A N 1
ATOM 1778 C CA . ASP A 1 222 ? -9.234 -7.592 6.805 1.00 95.44 222 ASP A CA 1
ATOM 1779 C C . ASP A 1 222 ? -9.338 -9.114 6.664 1.00 95.44 222 ASP A C 1
ATOM 1781 O O . ASP A 1 222 ? -9.125 -9.636 5.577 1.00 95.44 222 ASP A O 1
ATOM 1785 N N . LEU A 1 223 ? -9.802 -9.822 7.703 1.00 94.38 223 LEU A N 1
ATOM 1786 C CA . LEU A 1 223 ? -10.102 -11.256 7.621 1.00 94.38 223 LEU A CA 1
ATOM 1787 C C . LEU A 1 223 ? -11.162 -11.552 6.551 1.00 94.38 223 LEU A C 1
ATOM 1789 O O . LEU A 1 223 ? -10.988 -12.459 5.733 1.00 94.38 223 LEU A O 1
ATOM 1793 N N . ALA A 1 224 ? -12.251 -10.775 6.526 1.00 95.50 224 ALA A N 1
ATOM 1794 C CA . ALA A 1 224 ? -13.280 -10.895 5.492 1.00 95.50 224 ALA A CA 1
ATOM 1795 C C . ALA A 1 224 ? -12.699 -10.641 4.095 1.00 95.50 224 ALA A C 1
ATOM 1797 O O . ALA A 1 224 ? -13.002 -11.351 3.134 1.00 95.50 224 ALA A O 1
ATOM 1798 N N . TRP A 1 225 ? -11.849 -9.619 3.990 1.00 95.38 225 TRP A N 1
ATOM 1799 C CA . TRP A 1 225 ? -11.237 -9.211 2.739 1.00 95.38 225 TRP A CA 1
ATOM 1800 C C . TRP A 1 225 ? -10.256 -10.268 2.217 1.00 95.38 225 TRP A C 1
ATOM 1802 O O . TRP A 1 225 ? -10.374 -10.672 1.061 1.00 95.38 225 TRP A O 1
ATOM 1812 N N . HIS A 1 226 ? -9.351 -10.777 3.053 1.00 93.88 226 HIS A N 1
ATOM 1813 C CA . HIS A 1 226 ? -8.455 -11.889 2.719 1.00 93.88 226 HIS A CA 1
ATOM 1814 C C . HIS A 1 226 ? -9.241 -13.120 2.276 1.00 93.88 226 HIS A C 1
ATOM 1816 O O . HIS A 1 226 ? -8.936 -13.696 1.237 1.00 93.88 226 HIS A O 1
ATOM 1822 N N . THR A 1 227 ? -10.318 -13.462 2.989 1.00 94.50 227 THR A N 1
ATOM 1823 C CA . THR A 1 227 ? -11.194 -14.585 2.619 1.00 94.50 227 THR A CA 1
ATOM 1824 C C . THR A 1 227 ? -11.801 -14.394 1.226 1.00 94.50 227 THR A C 1
ATOM 1826 O O . THR A 1 227 ? -11.807 -15.322 0.421 1.00 94.50 227 THR A O 1
ATOM 1829 N N . HIS A 1 228 ? -12.267 -13.186 0.895 1.00 95.44 228 HIS A N 1
ATOM 1830 C CA . HIS A 1 228 ? -12.808 -12.889 -0.433 1.00 95.44 228 HIS A CA 1
ATOM 1831 C C . HIS A 1 228 ? -11.734 -12.999 -1.535 1.00 95.44 228 HIS A C 1
ATOM 1833 O O . HIS A 1 228 ? -12.027 -13.493 -2.624 1.00 95.44 228 HIS A O 1
ATOM 1839 N N . GLN A 1 229 ? -10.483 -12.613 -1.250 1.00 93.44 229 GLN A N 1
ATOM 1840 C CA . GLN A 1 229 ? -9.354 -12.728 -2.186 1.00 93.44 229 GLN A CA 1
ATOM 1841 C C . GLN A 1 229 ? -8.962 -14.181 -2.506 1.00 93.44 229 GLN A C 1
ATOM 1843 O O . GLN A 1 229 ? -8.412 -14.427 -3.580 1.00 93.44 229 GLN A O 1
ATOM 1848 N N . LEU A 1 230 ? -9.310 -15.157 -1.654 1.00 95.25 230 LEU A N 1
ATOM 1849 C CA . LEU A 1 230 ? -9.114 -16.589 -1.939 1.00 95.25 230 LEU A CA 1
ATOM 1850 C C . LEU A 1 230 ? -9.944 -17.092 -3.134 1.00 95.25 230 LEU A C 1
ATOM 1852 O O . LEU A 1 230 ? -9.732 -18.206 -3.605 1.00 95.25 230 LEU A O 1
ATOM 1856 N N . SER A 1 231 ? -10.872 -16.279 -3.649 1.00 97.00 231 SER A N 1
ATOM 1857 C CA . SER A 1 231 ? -11.616 -16.530 -4.889 1.00 97.00 231 SER A CA 1
ATOM 1858 C C . SER A 1 231 ? -11.319 -15.438 -5.931 1.00 97.00 231 SER A C 1
ATOM 1860 O O . SER A 1 231 ? -12.171 -14.576 -6.159 1.00 97.00 231 SER A O 1
ATOM 1862 N N . PRO A 1 232 ? -10.142 -15.443 -6.597 1.00 93.94 232 PRO A N 1
ATOM 1863 C CA . PRO A 1 232 ? -9.650 -14.294 -7.367 1.00 93.94 232 PRO A CA 1
ATOM 1864 C C . PRO A 1 232 ? -10.597 -13.788 -8.460 1.00 93.94 232 PRO A C 1
ATOM 1866 O O . PRO A 1 232 ? -10.758 -12.581 -8.617 1.00 93.94 232 PRO A O 1
ATOM 1869 N N . ALA A 1 233 ? -11.258 -14.692 -9.193 1.00 95.56 233 ALA A N 1
ATOM 1870 C CA . ALA A 1 233 ? -12.204 -14.314 -10.245 1.00 95.56 233 ALA A CA 1
ATOM 1871 C C . ALA A 1 233 ? -13.427 -13.573 -9.672 1.00 95.56 233 ALA A C 1
ATOM 1873 O O . ALA A 1 233 ? -13.748 -12.472 -10.118 1.00 95.56 233 ALA A O 1
ATOM 1874 N N . SER A 1 234 ? -14.042 -14.133 -8.624 1.00 96.56 234 SER A N 1
ATOM 1875 C CA . SER A 1 234 ? -15.162 -13.506 -7.908 1.00 96.56 234 SER A CA 1
ATOM 1876 C C . SER A 1 234 ? -14.747 -12.185 -7.261 1.00 96.56 234 SER A C 1
ATOM 1878 O O . SER A 1 234 ? -15.491 -11.206 -7.302 1.00 96.56 234 SER A O 1
ATOM 1880 N N . TYR A 1 235 ? -13.547 -12.139 -6.679 1.00 96.12 235 TYR A N 1
ATOM 1881 C CA . TYR A 1 235 ? -13.003 -10.936 -6.064 1.00 96.12 235 TYR A CA 1
ATOM 1882 C C . TYR A 1 235 ? -12.848 -9.806 -7.082 1.00 96.12 235 TYR A C 1
ATOM 1884 O O . TYR A 1 235 ? -13.326 -8.689 -6.858 1.00 96.12 235 TYR A O 1
ATOM 1892 N N . TYR A 1 236 ? -12.227 -10.110 -8.222 1.00 93.56 236 TYR A N 1
ATOM 1893 C CA . TYR A 1 236 ? -12.028 -9.164 -9.311 1.00 93.56 236 TYR A CA 1
ATOM 1894 C C . TYR A 1 236 ? -13.365 -8.632 -9.838 1.00 93.56 236 TYR A C 1
ATOM 1896 O O . TYR A 1 236 ? -13.573 -7.419 -9.870 1.00 93.56 236 TYR A O 1
ATOM 1904 N N . GLU A 1 237 ? -14.301 -9.523 -10.176 1.00 94.69 237 GLU A N 1
ATOM 1905 C CA . GLU A 1 237 ? -15.620 -9.149 -10.693 1.00 94.69 237 GLU A CA 1
ATOM 1906 C C . GLU A 1 237 ? -16.412 -8.302 -9.688 1.00 94.69 237 GLU A C 1
ATOM 1908 O O . GLU A 1 237 ? -16.901 -7.218 -10.029 1.00 94.69 237 GLU A O 1
ATOM 1913 N N . SER A 1 238 ? -16.496 -8.745 -8.428 1.00 94.38 238 SER A N 1
ATOM 1914 C CA . SER A 1 238 ? -17.242 -8.040 -7.384 1.00 94.38 238 SER A CA 1
ATOM 1915 C C . SER A 1 238 ? -16.648 -6.660 -7.105 1.00 94.38 238 SER A C 1
ATOM 1917 O O . SER A 1 238 ? -17.396 -5.693 -6.964 1.00 94.38 238 SER A O 1
ATOM 1919 N N . THR A 1 239 ? -15.324 -6.538 -6.971 1.00 92.44 239 THR A N 1
ATOM 1920 C CA . THR A 1 239 ? -14.691 -5.249 -6.640 1.00 92.44 239 THR A CA 1
ATOM 1921 C C . THR A 1 239 ? -14.771 -4.261 -7.794 1.00 92.44 239 THR A C 1
ATOM 1923 O O . THR A 1 239 ? -15.174 -3.117 -7.566 1.00 92.44 239 THR A O 1
ATOM 1926 N N . CYS A 1 240 ? -14.506 -4.705 -9.025 1.00 92.31 240 CYS A N 1
ATOM 1927 C CA . CYS A 1 240 ? -14.619 -3.860 -10.211 1.00 92.31 240 CYS A CA 1
ATOM 1928 C C . CYS A 1 240 ? -16.060 -3.378 -10.411 1.00 92.31 240 CYS A C 1
ATOM 1930 O O . CYS A 1 240 ? -16.286 -2.183 -10.585 1.00 92.31 240 CYS A O 1
ATOM 1932 N N . THR A 1 241 ? -17.043 -4.273 -10.288 1.00 93.44 241 THR A N 1
ATOM 1933 C CA . THR A 1 241 ? -18.465 -3.925 -10.443 1.00 93.44 241 THR A CA 1
ATOM 1934 C C . THR A 1 241 ? -18.948 -2.980 -9.343 1.00 93.44 241 THR A C 1
ATOM 1936 O O . THR A 1 241 ? -19.636 -1.998 -9.618 1.00 93.44 241 THR A O 1
ATOM 1939 N N . LYS A 1 242 ? -18.584 -3.235 -8.078 1.00 92.44 242 LYS A N 1
ATOM 1940 C CA . LYS A 1 242 ? -19.064 -2.427 -6.944 1.00 92.44 242 LYS A CA 1
ATOM 1941 C C . LYS A 1 242 ? -18.367 -1.077 -6.839 1.00 92.44 242 LYS A C 1
ATOM 1943 O O . LYS A 1 242 ? -18.999 -0.121 -6.395 1.00 92.44 242 LYS A O 1
ATOM 1948 N N . THR A 1 243 ? -17.083 -0.993 -7.185 1.00 90.44 243 THR A N 1
ATOM 1949 C CA . THR A 1 243 ? -16.256 0.193 -6.903 1.00 90.44 243 THR A CA 1
ATOM 1950 C C . THR A 1 243 ? -15.796 0.950 -8.148 1.00 90.44 243 THR A C 1
ATOM 1952 O O . THR A 1 243 ? -15.307 2.069 -8.021 1.00 90.44 243 THR A O 1
ATOM 1955 N N . GLY A 1 244 ? -15.967 0.380 -9.346 1.00 88.44 244 GLY A N 1
ATOM 1956 C CA . GLY A 1 244 ? -15.468 0.949 -10.601 1.00 88.44 244 GLY A CA 1
ATOM 1957 C C . GLY A 1 244 ? -13.955 0.796 -10.797 1.00 88.44 244 GLY A C 1
ATOM 1958 O O . GLY A 1 244 ? -13.403 1.359 -11.741 1.00 88.44 244 GLY A O 1
ATOM 1959 N N . LYS A 1 245 ? -13.276 0.068 -9.905 1.00 87.06 245 LYS A N 1
ATOM 1960 C CA . LYS A 1 245 ? -11.850 -0.247 -9.987 1.00 87.06 245 LYS A CA 1
ATOM 1961 C C . LYS A 1 245 ? -11.555 -1.601 -9.347 1.00 87.06 245 LYS A C 1
ATOM 1963 O O . LYS A 1 245 ? -12.305 -2.072 -8.495 1.00 87.06 245 LYS A O 1
ATOM 1968 N N . PHE A 1 246 ? -10.447 -2.213 -9.736 1.00 88.81 246 PHE A N 1
ATOM 1969 C CA . PHE A 1 246 ? -9.859 -3.274 -8.935 1.00 88.81 246 PHE A CA 1
ATOM 1970 C C . PHE A 1 246 ? -9.375 -2.656 -7.623 1.00 88.81 246 PHE A C 1
ATOM 1972 O O . PHE A 1 246 ? -8.735 -1.604 -7.639 1.00 88.81 246 PHE A O 1
ATOM 1979 N N . ILE A 1 247 ? -9.731 -3.276 -6.501 1.00 87.12 247 ILE A N 1
ATOM 1980 C CA . ILE A 1 247 ? -9.223 -2.887 -5.189 1.00 87.12 247 ILE A CA 1
ATOM 1981 C C . ILE A 1 247 ? -8.042 -3.803 -4.904 1.00 87.12 247 ILE A C 1
ATOM 1983 O O . ILE A 1 247 ? -8.226 -4.982 -4.647 1.00 87.12 247 ILE A O 1
ATOM 1987 N N . ASP A 1 248 ? -6.833 -3.274 -4.984 1.00 80.44 248 ASP A N 1
ATOM 1988 C CA . ASP A 1 248 ? -5.643 -4.034 -4.623 1.00 80.44 248 ASP A CA 1
ATOM 1989 C C . ASP A 1 248 ? -5.400 -3.984 -3.107 1.00 80.44 248 ASP A C 1
ATOM 1991 O O . ASP A 1 248 ? -5.694 -2.978 -2.445 1.00 80.44 248 ASP A O 1
ATOM 1995 N N . HIS A 1 249 ? -4.876 -5.082 -2.562 1.00 80.00 249 HIS A N 1
ATOM 1996 C CA . HIS A 1 249 ? -4.471 -5.178 -1.163 1.00 80.00 249 HIS A CA 1
ATOM 1997 C C . HIS A 1 249 ? -2.987 -4.839 -1.079 1.00 80.00 249 HIS A C 1
ATOM 1999 O O . HIS A 1 249 ? -2.123 -5.673 -1.342 1.00 80.00 249 HIS A O 1
ATOM 2005 N N . ASP A 1 250 ? -2.703 -3.564 -0.804 1.00 70.12 250 ASP A N 1
ATOM 2006 C CA . ASP A 1 250 ? -1.325 -3.093 -0.761 1.00 70.12 250 ASP A CA 1
ATOM 2007 C C . ASP A 1 250 ? -0.584 -3.730 0.418 1.00 70.12 250 ASP A C 1
ATOM 2009 O O . ASP A 1 250 ? -0.904 -3.503 1.589 1.00 70.12 250 ASP A O 1
ATOM 2013 N N . ASP A 1 251 ? 0.432 -4.512 0.081 1.00 66.75 251 ASP A N 1
ATOM 2014 C CA . ASP A 1 251 ? 1.244 -5.264 1.024 1.00 66.75 251 ASP A CA 1
ATOM 2015 C C . ASP A 1 251 ? 2.309 -4.389 1.717 1.00 66.75 251 ASP A C 1
ATOM 2017 O O . ASP A 1 251 ? 2.976 -4.855 2.639 1.00 66.75 251 ASP A O 1
ATOM 2021 N N . LYS A 1 252 ? 2.480 -3.109 1.329 1.00 74.69 252 LYS A N 1
ATOM 2022 C CA . LYS A 1 252 ? 3.421 -2.196 2.002 1.00 74.69 252 LYS A CA 1
ATOM 2023 C C . LYS A 1 252 ? 2.922 -0.747 2.117 1.00 74.69 252 LYS A C 1
ATOM 2025 O O . LYS A 1 252 ? 2.899 0.001 1.144 1.00 74.69 252 LYS A O 1
ATOM 2030 N N . ILE A 1 253 ? 2.657 -0.284 3.341 1.00 79.00 253 ILE A N 1
ATOM 2031 C CA . ILE A 1 253 ? 2.245 1.095 3.656 1.00 79.00 253 ILE A CA 1
ATOM 2032 C C . ILE A 1 253 ? 3.116 1.668 4.780 1.00 79.00 253 ILE A C 1
ATOM 2034 O O . ILE A 1 253 ? 3.316 1.028 5.807 1.00 79.00 253 ILE A O 1
ATOM 2038 N N . ALA A 1 254 ? 3.613 2.898 4.614 1.00 80.62 254 ALA A N 1
ATOM 2039 C CA . ALA A 1 254 ? 4.378 3.596 5.652 1.00 80.62 254 ALA A CA 1
ATOM 2040 C C . ALA A 1 254 ? 3.578 3.723 6.962 1.00 80.62 254 ALA A C 1
ATOM 2042 O O . ALA A 1 254 ? 2.420 4.141 6.918 1.00 80.62 254 ALA A O 1
ATOM 2043 N N . GLU A 1 255 ? 4.189 3.430 8.114 1.00 82.88 255 GLU A N 1
ATOM 2044 C CA . GLU A 1 255 ? 3.481 3.343 9.407 1.00 82.88 255 GLU A CA 1
ATOM 2045 C C . GLU A 1 255 ? 2.664 4.601 9.773 1.00 82.88 255 GLU A C 1
ATOM 2047 O O . GLU A 1 255 ? 1.486 4.501 10.129 1.00 82.88 255 GLU A O 1
ATOM 2052 N N . ASP A 1 256 ? 3.225 5.800 9.586 1.00 82.38 256 ASP A N 1
ATOM 2053 C CA . ASP A 1 256 ? 2.522 7.065 9.852 1.00 82.38 256 ASP A CA 1
ATOM 2054 C C . ASP A 1 256 ? 1.348 7.273 8.884 1.00 82.38 256 ASP A C 1
ATOM 2056 O O . ASP A 1 256 ? 0.274 7.772 9.248 1.00 82.38 256 ASP A O 1
ATOM 2060 N N . LYS A 1 257 ? 1.527 6.867 7.620 1.00 83.94 257 LYS A N 1
ATOM 2061 C CA . LYS A 1 257 ? 0.470 6.947 6.610 1.00 83.94 257 LYS A CA 1
ATOM 2062 C C . LYS A 1 257 ? -0.642 5.947 6.908 1.00 83.94 257 LYS A C 1
ATOM 2064 O O . LYS A 1 257 ? -1.810 6.296 6.745 1.00 83.94 257 LYS A O 1
ATOM 2069 N N . LEU A 1 258 ? -0.299 4.747 7.366 1.00 86.50 258 LEU A N 1
ATOM 2070 C CA . LEU A 1 258 ? -1.251 3.726 7.785 1.00 86.50 258 LEU A CA 1
ATOM 2071 C C . LEU A 1 258 ? -2.094 4.233 8.965 1.00 86.50 258 LEU A C 1
ATOM 2073 O O . LEU A 1 258 ? -3.320 4.232 8.886 1.00 86.50 258 LEU A O 1
ATOM 2077 N N . SER A 1 259 ? -1.449 4.756 10.010 1.00 89.31 259 SER A N 1
ATOM 2078 C CA . SER A 1 259 ? -2.127 5.289 11.199 1.00 89.31 259 SER A CA 1
ATOM 2079 C C . SER A 1 259 ? -3.061 6.462 10.865 1.00 89.31 259 SER A C 1
ATOM 2081 O O . SER A 1 259 ? -4.243 6.450 11.212 1.00 89.31 259 SER A O 1
ATOM 2083 N N . THR A 1 260 ? -2.585 7.447 10.096 1.00 88.88 260 THR A N 1
ATOM 2084 C CA . THR A 1 260 ? -3.417 8.593 9.677 1.00 88.88 260 THR A CA 1
ATOM 2085 C C . THR A 1 260 ? -4.574 8.195 8.753 1.00 88.88 260 THR A C 1
ATOM 2087 O O . THR A 1 260 ? -5.661 8.768 8.836 1.00 88.88 260 THR A O 1
ATOM 2090 N N . SER A 1 261 ? -4.380 7.192 7.894 1.00 90.12 261 SER A N 1
ATOM 2091 C CA . SER A 1 261 ? -5.436 6.664 7.018 1.00 90.12 261 SER A CA 1
ATOM 2092 C C . SER A 1 261 ? -6.459 5.827 7.800 1.00 90.12 261 SER A C 1
ATOM 2094 O O . SER A 1 261 ? -7.651 5.838 7.485 1.00 90.12 261 SER A O 1
ATOM 2096 N N . PHE A 1 262 ? -6.038 5.170 8.884 1.00 93.56 262 PHE A N 1
ATOM 2097 C CA . PHE A 1 262 ? -6.932 4.501 9.827 1.00 93.56 262 PHE A CA 1
ATOM 2098 C C . PHE A 1 262 ? -7.783 5.487 10.636 1.00 93.56 262 PHE A C 1
ATOM 2100 O O . PHE A 1 262 ? -8.981 5.249 10.817 1.00 93.56 262 PHE A O 1
ATOM 2107 N N . GLU A 1 263 ? -7.216 6.623 11.060 1.00 93.06 263 GLU A N 1
ATOM 2108 C CA . GLU A 1 263 ? -7.989 7.724 11.656 1.00 93.06 263 GLU A CA 1
ATOM 2109 C C . GLU A 1 263 ? -9.078 8.222 10.698 1.00 93.06 263 GLU A C 1
ATOM 2111 O O . GLU A 1 263 ? -10.245 8.333 11.083 1.00 93.06 263 GLU A O 1
ATOM 2116 N N . TRP A 1 264 ? -8.715 8.465 9.434 1.00 93.44 264 TRP A N 1
ATOM 2117 C CA . TRP A 1 264 ? -9.662 8.875 8.397 1.00 93.44 264 TRP A CA 1
ATOM 2118 C C . TRP A 1 264 ? -10.758 7.825 8.166 1.00 93.44 264 TRP A C 1
ATOM 2120 O O . TRP A 1 264 ? -11.941 8.163 8.170 1.00 93.44 264 TRP A O 1
ATOM 2130 N N . THR A 1 265 ? -10.388 6.548 8.042 1.00 95.19 265 THR A N 1
ATOM 2131 C CA . THR A 1 265 ? -11.350 5.452 7.835 1.00 95.19 265 THR A CA 1
ATOM 2132 C C . THR A 1 265 ? -12.328 5.355 9.005 1.00 95.19 265 THR A C 1
ATOM 2134 O O . THR A 1 265 ? -13.537 5.242 8.801 1.00 95.19 265 THR A O 1
ATOM 2137 N N . SER A 1 266 ? -11.816 5.468 10.235 1.00 95.06 266 SER A N 1
ATOM 2138 C CA . SER A 1 266 ? -12.620 5.435 11.460 1.00 95.06 266 SER A CA 1
ATOM 2139 C C . SER A 1 266 ? -13.627 6.582 11.515 1.00 95.06 266 SER A C 1
ATOM 2141 O O . SER A 1 266 ? -14.785 6.367 11.878 1.00 95.06 266 SER A O 1
ATOM 2143 N N . LYS A 1 267 ? -13.198 7.785 11.116 1.00 93.31 267 LYS A N 1
ATOM 2144 C CA . LYS A 1 267 ? -14.058 8.964 11.015 1.00 93.31 267 LYS A CA 1
ATOM 2145 C C . LYS A 1 267 ? -15.182 8.746 10.003 1.00 93.31 267 LYS A C 1
ATOM 2147 O O . LYS A 1 267 ? -16.349 8.882 10.360 1.00 93.31 267 LYS A O 1
ATOM 2152 N N . VAL A 1 268 ? -14.836 8.384 8.767 1.00 94.38 268 VAL A N 1
ATOM 2153 C CA . VAL A 1 268 ? -15.812 8.220 7.678 1.00 94.38 268 VAL A CA 1
ATOM 2154 C C . VAL A 1 268 ? -16.819 7.124 8.011 1.00 94.38 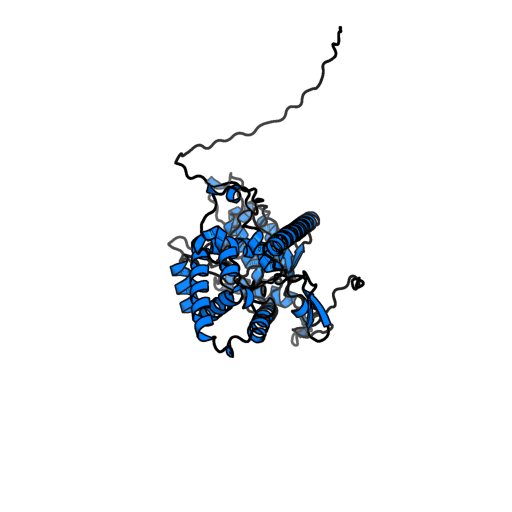268 VAL A C 1
ATOM 2156 O O . VAL A 1 268 ? -18.017 7.314 7.823 1.00 94.38 268 VAL A O 1
ATOM 2159 N N . TYR A 1 269 ? -16.372 6.004 8.580 1.00 95.50 269 TYR A N 1
ATOM 2160 C CA . TYR A 1 269 ? -17.277 4.946 9.022 1.00 95.50 269 TYR A CA 1
ATOM 2161 C C . TYR A 1 269 ? -18.280 5.454 10.070 1.00 95.50 269 TYR A C 1
ATOM 2163 O O . TYR A 1 269 ? -19.480 5.207 9.941 1.00 95.50 269 TYR A O 1
ATOM 2171 N N . GLN A 1 270 ? -17.826 6.218 11.069 1.00 93.31 270 GLN A N 1
ATOM 2172 C CA . GLN A 1 270 ? -18.719 6.795 12.075 1.00 93.31 270 GLN A CA 1
ATOM 2173 C C . GLN A 1 270 ? -19.711 7.794 11.460 1.00 93.31 270 GLN A C 1
ATOM 2175 O O . GLN A 1 270 ? -20.902 7.754 11.768 1.00 93.31 270 GLN A O 1
ATOM 2180 N N . GLU A 1 271 ? -19.252 8.665 10.562 1.00 91.25 271 GLU A N 1
ATOM 2181 C CA . GLU A 1 271 ? -20.096 9.646 9.866 1.00 91.25 271 GLU A CA 1
ATOM 2182 C C . GLU A 1 271 ? -21.123 8.988 8.936 1.00 91.25 271 GLU A C 1
ATOM 2184 O O . GLU A 1 271 ? -22.230 9.501 8.760 1.00 91.25 271 GLU A O 1
ATOM 2189 N N . MET A 1 272 ? -20.800 7.836 8.353 1.00 93.50 272 MET A N 1
ATOM 2190 C CA . MET A 1 272 ? -21.714 7.103 7.483 1.00 93.50 272 MET A CA 1
ATOM 2191 C C . MET A 1 272 ? -22.726 6.286 8.285 1.00 93.50 272 MET A C 1
ATOM 2193 O O . MET A 1 272 ? -23.927 6.408 8.035 1.00 93.50 272 MET A O 1
ATOM 2197 N N . TYR A 1 273 ? -22.271 5.533 9.286 1.00 93.62 273 TYR A N 1
ATOM 2198 C CA . TYR A 1 273 ? -23.069 4.480 9.922 1.00 93.62 273 TYR A CA 1
ATOM 2199 C C . TYR A 1 273 ? -23.484 4.777 11.368 1.00 93.62 273 TYR A C 1
ATOM 2201 O O . TYR A 1 273 ? -24.320 4.069 11.913 1.00 93.62 273 TYR A O 1
ATOM 2209 N N . GLY A 1 274 ? -22.959 5.832 12.001 1.00 91.06 274 GLY A N 1
ATOM 2210 C CA . GLY A 1 274 ? -23.305 6.177 13.386 1.00 91.06 274 GLY A CA 1
ATOM 2211 C C . GLY A 1 274 ? -22.810 5.161 14.421 1.00 91.06 274 GLY A C 1
ATOM 2212 O O . GLY A 1 274 ? -23.335 5.104 15.532 1.00 91.06 274 GLY A O 1
ATOM 2213 N N . GLU A 1 275 ? -21.795 4.376 14.065 1.00 92.38 275 GLU A N 1
ATOM 2214 C CA . GLU A 1 275 ? -21.182 3.336 14.889 1.00 92.38 275 GLU A CA 1
ATOM 2215 C C . GLU A 1 275 ? -19.665 3.549 14.969 1.00 92.38 275 GLU A C 1
ATOM 2217 O O . GLU A 1 275 ? -19.053 4.122 14.067 1.00 92.38 275 GLU A O 1
ATOM 2222 N N . VAL A 1 276 ? -19.038 3.073 16.047 1.00 93.12 276 VAL A N 1
ATOM 2223 C CA . VAL A 1 276 ? -17.573 3.079 16.147 1.00 93.12 276 VAL A CA 1
ATOM 2224 C C . VAL A 1 276 ? -16.980 2.057 15.176 1.00 93.12 276 VAL A C 1
ATOM 2226 O O . VAL A 1 276 ? -17.464 0.934 15.085 1.00 93.12 276 VAL A O 1
ATOM 2229 N N . TYR A 1 277 ? -15.926 2.438 14.452 1.00 94.94 277 TYR A N 1
ATOM 2230 C CA . TYR A 1 277 ? -15.270 1.529 13.510 1.00 94.94 277 TYR A CA 1
ATOM 2231 C C . TYR A 1 277 ? -14.406 0.482 14.219 1.00 94.94 277 TYR A C 1
ATOM 2233 O O . TYR A 1 277 ? -14.595 -0.717 14.041 1.00 94.94 277 TYR A O 1
ATOM 2241 N N . SER A 1 278 ? -13.467 0.935 15.052 1.00 93.56 278 SER A N 1
ATOM 2242 C CA . SER A 1 278 ? -12.713 0.070 15.961 1.00 93.56 278 SER A CA 1
ATOM 2243 C C . SER A 1 278 ? -13.453 -0.030 17.287 1.00 93.56 278 SER A C 1
ATOM 2245 O O . SER A 1 278 ? -13.804 1.002 17.864 1.00 93.56 278 SER A O 1
ATOM 2247 N N . GLU A 1 279 ? -13.665 -1.247 17.780 1.00 92.38 279 GLU A N 1
ATOM 2248 C CA . GLU A 1 279 ? -14.298 -1.515 19.080 1.00 92.38 279 GLU A CA 1
ATOM 2249 C C . GLU A 1 279 ? -13.261 -1.732 20.186 1.00 92.38 279 GLU A C 1
ATOM 2251 O O . GLU A 1 279 ? -13.557 -1.541 21.360 1.00 92.38 279 GLU A O 1
ATOM 2256 N N . CYS A 1 280 ? -12.012 -2.037 19.819 1.00 92.06 280 CYS A N 1
ATOM 2257 C CA . CYS A 1 280 ? -10.906 -2.175 20.759 1.00 92.06 280 CYS A CA 1
ATOM 2258 C C . CYS A 1 280 ? -10.759 -0.932 21.647 1.00 92.06 280 CYS A C 1
ATOM 2260 O O . CYS A 1 280 ? -10.778 0.200 21.157 1.00 92.06 280 CYS A O 1
ATOM 2262 N N . THR A 1 281 ? -10.576 -1.137 22.950 1.00 92.19 281 THR A N 1
ATOM 2263 C CA . THR A 1 281 ? -10.471 -0.078 23.971 1.00 92.19 281 THR A CA 1
ATOM 2264 C C . THR A 1 281 ? -9.028 0.281 24.351 1.00 92.19 281 THR A C 1
ATOM 2266 O O . THR A 1 281 ? -8.805 0.946 25.359 1.00 92.19 281 THR A O 1
ATOM 2269 N N . CYS A 1 282 ? -8.032 -0.113 23.544 1.00 90.38 282 CYS A N 1
ATOM 2270 C CA . CYS A 1 282 ? -6.632 0.249 23.790 1.00 90.38 282 CYS A CA 1
ATOM 2271 C C . CYS A 1 282 ? -6.390 1.763 23.697 1.00 90.38 282 CYS A C 1
ATOM 2273 O O . CYS A 1 282 ? -7.158 2.489 23.055 1.00 90.38 282 CYS A O 1
ATOM 2275 N N . TRP A 1 283 ? -5.280 2.223 24.289 1.00 90.62 283 TRP A N 1
ATOM 2276 C CA . TRP A 1 283 ? -4.901 3.638 24.316 1.00 90.62 283 TRP A CA 1
ATOM 2277 C C . TRP A 1 283 ? -4.931 4.264 22.909 1.00 90.62 283 TRP A C 1
ATOM 2279 O O . TRP A 1 283 ? -5.515 5.328 22.722 1.00 90.62 283 TRP A O 1
ATOM 2289 N N . TYR A 1 284 ? -4.403 3.558 21.900 1.00 91.88 284 TYR A N 1
ATOM 2290 C CA . TYR A 1 284 ? -4.366 4.026 20.513 1.00 91.88 284 TYR A CA 1
ATOM 2291 C C . TYR A 1 284 ? -5.767 4.181 19.911 1.00 91.88 284 TYR A C 1
ATOM 2293 O O . TYR A 1 284 ? -6.086 5.226 19.350 1.00 91.88 284 TYR A O 1
ATOM 2301 N N . CYS A 1 285 ? -6.635 3.174 20.047 1.00 92.81 285 CYS A N 1
ATOM 2302 C CA . CYS A 1 285 ? -7.985 3.230 19.478 1.00 92.81 285 CYS A CA 1
ATOM 2303 C C . CYS A 1 285 ? -8.846 4.312 20.146 1.00 92.81 285 CYS A C 1
ATOM 2305 O O . CYS A 1 285 ? -9.655 4.955 19.477 1.00 92.81 285 CYS A O 1
ATOM 2307 N N . GLU A 1 286 ? -8.652 4.554 21.444 1.00 91.81 286 GLU A N 1
ATOM 2308 C CA . GLU A 1 286 ? -9.271 5.683 22.142 1.00 91.81 286 GLU A CA 1
ATOM 2309 C C . GLU A 1 286 ? -8.770 7.036 21.611 1.00 91.81 286 GLU A C 1
ATOM 2311 O O . GLU A 1 286 ? -9.582 7.934 21.364 1.00 91.81 286 GLU A O 1
ATOM 2316 N N . SER A 1 287 ? -7.460 7.174 21.376 1.00 91.88 287 SER A N 1
ATOM 2317 C CA . SER A 1 287 ? -6.860 8.371 20.769 1.00 91.88 287 SER A CA 1
ATOM 2318 C C . SER A 1 287 ? -7.378 8.628 19.353 1.00 91.88 287 SER A C 1
ATOM 2320 O O . SER A 1 287 ? -7.680 9.767 18.997 1.00 91.88 287 SER A O 1
ATOM 2322 N N . VAL A 1 288 ? -7.544 7.576 18.551 1.00 91.94 288 VAL A N 1
ATOM 2323 C CA . VAL A 1 288 ? -8.140 7.673 17.214 1.00 91.94 288 VAL A CA 1
ATOM 2324 C C . VAL A 1 288 ? -9.595 8.137 17.312 1.00 91.94 288 VAL A C 1
ATOM 2326 O O . VAL A 1 288 ? -9.962 9.121 16.679 1.00 91.94 288 VAL A O 1
ATOM 2329 N N . ARG A 1 289 ? -10.425 7.511 18.159 1.00 90.81 289 ARG A N 1
ATOM 2330 C CA . ARG A 1 289 ? -11.847 7.886 18.309 1.00 90.81 289 ARG A CA 1
ATOM 2331 C C . ARG A 1 289 ? -12.046 9.351 18.713 1.00 90.81 289 ARG A C 1
ATOM 2333 O O . ARG A 1 289 ? -13.014 9.988 18.287 1.00 90.81 289 ARG A O 1
ATOM 2340 N N . ILE A 1 290 ? -11.162 9.913 19.542 1.00 87.75 290 ILE A N 1
ATOM 2341 C CA . ILE A 1 290 ? -11.293 11.311 19.981 1.00 87.75 290 ILE A CA 1
ATOM 2342 C C . ILE A 1 290 ? -10.801 12.324 18.934 1.00 87.75 290 ILE A C 1
ATOM 2344 O O . ILE A 1 290 ? -11.254 13.477 18.967 1.00 87.75 290 ILE A O 1
ATOM 2348 N N . SER A 1 291 ? -9.929 11.917 18.000 1.00 86.25 291 SER A N 1
ATOM 2349 C CA . SER A 1 291 ? -9.281 12.827 17.042 1.00 86.25 291 SER A CA 1
ATOM 2350 C C . SER A 1 291 ? -10.291 13.546 16.145 1.00 86.25 291 SER A C 1
ATOM 2352 O O . SER A 1 291 ? -10.160 14.743 15.896 1.00 86.25 291 SER A O 1
ATOM 2354 N N . PHE A 1 292 ? -11.368 12.860 15.758 1.00 80.25 292 PHE A N 1
ATOM 2355 C CA . PHE A 1 292 ? -12.448 13.413 14.935 1.00 80.25 292 PHE A CA 1
ATOM 2356 C C . PHE A 1 292 ? -13.731 13.746 15.711 1.00 80.25 292 PHE A C 1
ATOM 2358 O O . PHE A 1 292 ? -14.602 14.427 15.184 1.00 80.25 292 PHE A O 1
ATOM 2365 N N . SER A 1 293 ? -13.824 13.378 16.991 1.00 67.69 293 SER A N 1
ATOM 2366 C CA . SER A 1 293 ? -14.948 13.763 17.865 1.00 67.69 293 SER A CA 1
ATOM 2367 C C . SER A 1 293 ? -14.888 15.226 18.345 1.00 67.69 293 SER A C 1
ATOM 2369 O O . SER A 1 293 ? -15.770 15.676 19.078 1.00 67.69 293 SER A O 1
ATOM 2371 N N . SER A 1 294 ? -13.804 15.951 18.043 1.00 55.84 294 SER A N 1
ATOM 2372 C CA . SER A 1 294 ? -13.434 17.202 18.722 1.00 55.84 294 SER A CA 1
ATOM 2373 C C . SER A 1 294 ? -13.270 18.425 17.813 1.00 55.84 294 SER A C 1
ATOM 2375 O O . SER A 1 294 ? -12.814 19.466 18.293 1.00 55.84 294 SER A O 1
ATOM 2377 N N . SER A 1 295 ? -13.699 18.343 16.545 1.00 54.81 295 SER A N 1
ATOM 2378 C CA . SER A 1 295 ? -13.812 19.520 15.671 1.00 54.81 295 SER A CA 1
ATOM 2379 C C . SER A 1 295 ? -14.592 20.628 16.394 1.00 54.81 295 SER A C 1
ATOM 2381 O O . SER A 1 295 ? -15.689 20.400 16.905 1.00 54.81 295 SER A O 1
ATOM 2383 N N . LEU A 1 296 ? -14.000 21.825 16.484 1.00 45.19 296 LEU A N 1
ATOM 2384 C CA . LEU A 1 296 ? -14.541 22.971 17.228 1.00 45.19 296 LEU A CA 1
ATOM 2385 C C . LEU A 1 296 ? -15.965 23.350 16.779 1.00 45.19 296 LEU A C 1
ATOM 2387 O O . LEU A 1 296 ? -16.747 23.810 17.606 1.00 45.19 296 LEU A O 1
ATOM 2391 N N . ALA A 1 297 ? -16.333 23.060 15.525 1.00 48.00 297 ALA A N 1
ATOM 2392 C CA . ALA A 1 297 ? -17.691 23.237 15.012 1.00 48.00 297 ALA A CA 1
ATOM 2393 C C . ALA A 1 297 ? -18.725 22.320 15.707 1.00 48.00 297 ALA A C 1
ATOM 2395 O O . ALA A 1 297 ? -19.832 22.761 15.994 1.00 48.00 297 ALA A O 1
ATOM 2396 N N . HIS A 1 298 ? -18.350 21.093 16.095 1.00 48.78 298 HIS A N 1
ATOM 2397 C CA . HIS A 1 298 ? -19.219 20.129 16.799 1.00 48.78 298 HIS A CA 1
ATOM 2398 C C . HIS A 1 298 ? -19.326 20.380 18.317 1.00 48.78 298 HIS A C 1
ATOM 2400 O O . HIS A 1 298 ? -19.988 19.629 19.039 1.00 48.78 298 HIS A O 1
ATOM 2406 N N . ARG A 1 299 ? -18.665 21.416 18.858 1.00 50.66 299 ARG A N 1
ATOM 2407 C CA . ARG A 1 299 ? -18.829 21.798 20.275 1.00 50.66 299 ARG A CA 1
ATOM 2408 C C . ARG A 1 299 ? -20.087 22.616 20.532 1.00 50.66 299 ARG A C 1
ATOM 2410 O O . ARG A 1 299 ? -20.555 22.638 21.668 1.00 50.66 299 ARG A O 1
ATOM 2417 N N . LEU A 1 300 ? -20.646 23.235 19.499 1.00 56.41 300 LEU A N 1
ATOM 2418 C CA . LEU A 1 300 ? -21.932 23.909 19.579 1.00 56.41 300 LEU A CA 1
ATOM 2419 C C . LEU A 1 300 ? -23.055 22.851 19.558 1.00 56.41 300 LEU A C 1
ATOM 2421 O O . LEU A 1 300 ? -23.076 22.021 18.647 1.00 56.41 300 LEU A O 1
ATOM 2425 N N . PRO A 1 301 ? -23.993 22.851 20.528 1.00 56.56 301 PRO A N 1
ATOM 2426 C CA . PRO A 1 301 ? -25.067 21.852 20.623 1.00 56.56 301 PRO A CA 1
ATOM 2427 C C . PRO A 1 301 ? -25.898 21.703 19.342 1.00 56.56 301 PRO A C 1
ATOM 2429 O O . PRO A 1 301 ? -26.398 20.621 19.061 1.00 56.56 301 PRO A O 1
ATOM 2432 N N . ILE A 1 302 ? -25.990 22.781 18.561 1.00 54.31 302 ILE A N 1
ATOM 2433 C CA . ILE A 1 302 ? -26.780 22.898 17.330 1.00 54.31 302 ILE A CA 1
ATOM 2434 C C . ILE A 1 302 ? -26.149 22.114 16.160 1.00 54.31 302 ILE A C 1
ATOM 2436 O O . ILE A 1 302 ? -26.849 21.742 15.225 1.00 54.31 302 ILE A O 1
ATOM 2440 N N . PHE A 1 303 ? -24.847 21.807 16.222 1.00 55.06 303 PHE A N 1
ATOM 2441 C CA . PHE A 1 303 ? -24.112 21.109 15.157 1.00 55.06 303 PHE A CA 1
ATOM 2442 C C . PHE A 1 303 ? -23.722 19.667 15.518 1.00 55.06 303 PHE A C 1
ATOM 2444 O O . PHE A 1 303 ? -23.051 18.999 14.732 1.00 55.06 303 PHE A O 1
ATOM 2451 N N . LYS A 1 304 ? -24.123 19.161 16.695 1.00 59.97 304 LYS A N 1
ATOM 2452 C CA . LYS A 1 304 ? -23.886 17.758 17.063 1.00 59.97 304 LYS A CA 1
ATOM 2453 C C . LYS A 1 304 ? -24.873 16.859 16.337 1.00 59.97 304 LYS A C 1
ATOM 2455 O O . LYS A 1 304 ? -26.055 16.826 16.675 1.00 59.97 304 LYS A O 1
ATOM 2460 N N . SER A 1 305 ? -24.372 16.094 15.378 1.00 67.00 305 SER A N 1
ATOM 2461 C CA . SER A 1 305 ? -25.157 15.052 14.735 1.00 67.00 305 SER A CA 1
ATOM 2462 C C . SER A 1 305 ? -25.383 13.887 15.704 1.00 67.00 305 SER A C 1
ATOM 2464 O O . SER A 1 305 ? -24.586 13.630 16.610 1.00 67.00 305 SER A O 1
ATOM 2466 N N . GLU A 1 306 ? -26.456 13.123 15.499 1.00 69.19 306 GLU A N 1
ATOM 2467 C CA . GLU A 1 306 ? -26.713 11.906 16.280 1.00 69.19 306 GLU A CA 1
ATOM 2468 C C . GLU A 1 306 ? -25.586 10.866 16.129 1.00 69.19 306 GLU A C 1
ATOM 2470 O O . GLU A 1 306 ? -25.341 10.062 17.032 1.00 69.19 306 GLU A O 1
ATOM 2475 N N . LYS A 1 307 ? -24.846 10.926 15.015 1.00 72.88 307 LYS A N 1
ATOM 2476 C CA . LYS A 1 307 ? -23.696 10.065 14.724 1.00 72.88 307 LYS A CA 1
ATOM 2477 C C . LYS A 1 307 ? -22.456 10.438 15.547 1.00 72.88 307 LYS A C 1
ATOM 2479 O O . LYS A 1 307 ? -21.659 9.561 15.868 1.00 72.88 307 LYS A O 1
ATOM 2484 N N . ASP A 1 308 ? -22.338 11.685 16.009 1.00 74.25 308 ASP A N 1
ATOM 2485 C CA . ASP A 1 308 ? -21.243 12.125 16.895 1.00 74.25 308 ASP A CA 1
ATOM 2486 C C . ASP A 1 308 ? -21.342 11.511 18.301 1.00 74.25 308 ASP A C 1
ATOM 2488 O O . ASP A 1 308 ? -20.371 11.490 19.063 1.00 74.25 308 ASP A O 1
ATOM 2492 N N . LYS A 1 309 ? -22.522 10.985 18.656 1.00 82.25 309 LYS A N 1
ATOM 2493 C CA . LYS A 1 309 ? -22.766 10.271 19.915 1.00 82.25 309 LYS A CA 1
ATOM 2494 C C . LYS A 1 309 ? -22.381 8.791 19.844 1.00 82.25 309 LYS A C 1
ATOM 2496 O O . LYS A 1 309 ? -22.492 8.112 20.862 1.00 82.25 309 LYS A O 1
ATOM 2501 N N . ALA A 1 310 ? -21.915 8.280 18.701 1.00 87.25 310 ALA A N 1
ATOM 2502 C CA . ALA A 1 310 ? -21.583 6.864 18.532 1.00 87.25 310 ALA A CA 1
ATOM 2503 C C . ALA A 1 310 ? -20.608 6.318 19.596 1.00 87.25 310 ALA A C 1
ATOM 2505 O O . ALA A 1 310 ? -20.907 5.266 20.166 1.00 87.25 310 ALA A O 1
ATOM 2506 N N . PRO A 1 311 ? -19.513 7.021 19.970 1.00 88.94 311 PRO A N 1
ATOM 2507 C CA . PRO A 1 311 ? -18.647 6.554 21.051 1.00 88.94 311 PRO A CA 1
ATOM 2508 C C . PRO A 1 311 ? -19.380 6.487 22.394 1.00 88.94 311 PRO A C 1
ATOM 2510 O O . PRO A 1 311 ? -19.199 5.545 23.155 1.00 88.94 311 PRO A O 1
ATOM 2513 N N . ASP A 1 312 ? -20.244 7.459 22.688 1.00 87.69 312 ASP A N 1
ATOM 2514 C CA . ASP A 1 312 ? -20.979 7.486 23.952 1.00 87.69 312 ASP A CA 1
ATOM 2515 C C . ASP A 1 312 ? -22.002 6.348 24.029 1.00 87.69 312 ASP A C 1
ATOM 2517 O O . ASP A 1 312 ? -22.065 5.674 25.054 1.00 87.69 312 ASP A O 1
ATOM 2521 N N . LYS A 1 313 ? -22.714 6.069 22.929 1.00 90.50 313 LYS A N 1
ATOM 2522 C CA . LYS A 1 313 ? -23.613 4.912 22.806 1.00 90.50 313 LYS A CA 1
ATOM 2523 C C . LYS A 1 313 ? -22.864 3.590 22.964 1.00 90.50 313 LYS A C 1
ATOM 2525 O O . LYS A 1 313 ? -23.331 2.705 23.673 1.00 90.50 313 LYS A O 1
ATOM 2530 N N . PHE A 1 314 ? -21.685 3.468 22.351 1.00 92.56 314 PHE A N 1
ATOM 2531 C CA . PHE A 1 314 ? -20.831 2.287 22.480 1.00 92.56 314 PHE A CA 1
ATOM 2532 C C . PHE A 1 314 ? -20.483 1.992 23.947 1.00 92.56 314 PHE A C 1
ATOM 2534 O O . PHE A 1 314 ? -20.690 0.872 24.410 1.00 92.56 314 PHE A O 1
ATOM 2541 N N . TYR A 1 315 ? -20.058 3.007 24.703 1.00 91.00 315 TYR A N 1
ATOM 2542 C CA . TYR A 1 315 ? -19.778 2.865 26.134 1.00 91.00 315 TYR A CA 1
ATOM 2543 C C . TYR A 1 315 ? -21.039 2.597 26.971 1.00 91.00 315 TYR A C 1
ATOM 2545 O O . TYR A 1 315 ? -21.032 1.700 27.807 1.00 91.00 315 TYR A O 1
ATOM 2553 N N . GLN A 1 316 ? -22.127 3.336 26.737 1.00 91.44 316 GLN A N 1
ATOM 2554 C CA . GLN A 1 316 ? -23.382 3.199 27.494 1.00 91.44 316 GLN A CA 1
ATOM 2555 C C . GLN A 1 316 ? -24.067 1.846 27.282 1.00 91.44 316 GLN A C 1
ATOM 2557 O O . GLN A 1 316 ? -24.723 1.350 28.190 1.00 91.44 316 GLN A O 1
ATOM 2562 N N . SER A 1 317 ? -23.888 1.232 26.110 1.00 92.06 317 SER A N 1
ATOM 2563 C CA . SER A 1 317 ? -24.430 -0.099 25.810 1.00 92.06 317 SER A CA 1
ATOM 2564 C C . SER A 1 317 ? -23.761 -1.240 26.588 1.00 92.06 317 SER A C 1
ATOM 2566 O O . SER A 1 317 ? -24.208 -2.376 26.495 1.00 92.06 317 SER A O 1
ATOM 2568 N N . GLY A 1 318 ? -22.650 -0.980 27.290 1.00 90.38 318 GLY A N 1
ATOM 2569 C CA . GLY A 1 318 ?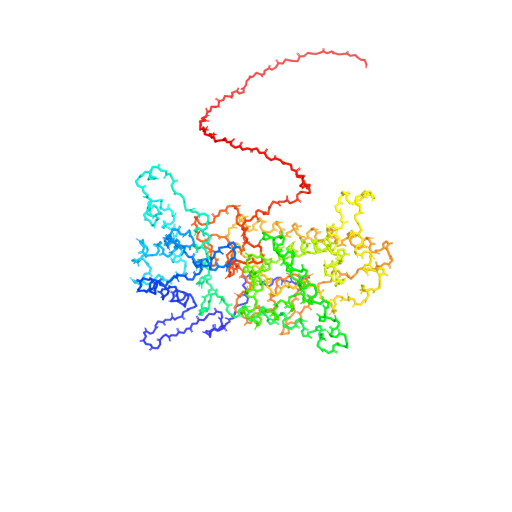 -21.838 -2.010 27.948 1.00 90.38 318 GLY A CA 1
ATOM 2570 C C . GLY A 1 318 ? -20.920 -2.790 26.999 1.00 90.38 318 GLY A C 1
ATOM 2571 O O . GLY A 1 318 ? -19.995 -3.455 27.457 1.00 90.38 318 GLY A O 1
ATOM 2572 N N . ARG A 1 319 ? -21.088 -2.654 25.676 1.00 88.62 319 ARG A N 1
ATOM 2573 C CA . ARG A 1 319 ? -20.294 -3.378 24.670 1.00 88.62 319 ARG A CA 1
ATOM 2574 C C . ARG A 1 319 ? -18.793 -3.111 24.767 1.00 88.62 319 ARG A C 1
ATOM 2576 O O . ARG A 1 319 ? -18.006 -4.026 24.572 1.00 88.62 319 ARG A O 1
ATOM 2583 N N . ALA A 1 320 ? -18.396 -1.897 25.151 1.00 90.00 320 ALA A N 1
ATOM 2584 C CA . ALA A 1 320 ? -16.991 -1.551 25.372 1.00 90.00 320 ALA A CA 1
ATOM 2585 C C . ALA A 1 320 ? -16.291 -2.446 26.413 1.00 90.00 320 ALA A C 1
ATOM 2587 O O . ALA A 1 320 ? -15.106 -2.733 26.264 1.00 90.00 320 ALA A O 1
ATOM 2588 N N . ALA A 1 321 ? -17.015 -2.922 27.433 1.00 87.44 321 ALA A N 1
ATOM 2589 C CA . ALA A 1 321 ? -16.463 -3.813 28.454 1.00 87.44 321 ALA A CA 1
ATOM 2590 C C . ALA A 1 321 ? -16.123 -5.211 27.906 1.00 87.44 321 ALA A C 1
ATOM 2592 O O . ALA A 1 321 ? -15.291 -5.909 28.476 1.00 87.44 321 ALA A O 1
ATOM 2593 N N . LEU A 1 322 ? -16.731 -5.600 26.781 1.00 87.06 322 LEU A N 1
ATOM 2594 C CA . LEU A 1 322 ? -16.483 -6.866 26.089 1.00 87.06 322 LEU A CA 1
ATOM 2595 C C . LEU A 1 322 ? -15.364 -6.759 25.044 1.00 87.06 322 LEU A C 1
ATOM 2597 O O . LEU A 1 322 ? -15.058 -7.743 24.375 1.00 87.06 322 LEU A O 1
ATOM 2601 N N . CYS A 1 323 ? -14.756 -5.578 24.893 1.00 87.44 323 CYS A N 1
ATOM 2602 C CA . CYS A 1 323 ? -13.730 -5.313 23.890 1.00 87.44 323 CYS A CA 1
ATOM 2603 C C . CYS A 1 323 ? -12.404 -4.855 24.529 1.00 87.44 323 CYS A C 1
ATOM 2605 O O . CYS A 1 323 ? -11.950 -3.726 24.279 1.00 87.44 323 CYS A O 1
ATOM 2607 N N . PRO A 1 324 ? -11.749 -5.700 25.352 1.00 86.06 324 PRO A N 1
ATOM 2608 C CA . PRO A 1 324 ? -10.486 -5.351 25.986 1.00 86.06 324 PRO A CA 1
ATOM 2609 C C . PRO A 1 324 ? -9.328 -5.299 24.967 1.00 86.06 324 PRO A C 1
ATOM 2611 O O . PRO A 1 324 ? -9.377 -5.977 23.935 1.00 86.06 324 PRO A O 1
ATOM 2614 N N . PRO A 1 325 ? -8.252 -4.539 25.247 1.00 82.75 325 PRO A N 1
ATOM 2615 C CA . PRO A 1 325 ? -7.124 -4.351 24.327 1.00 82.75 325 PRO A CA 1
ATOM 2616 C C . PRO A 1 325 ? -6.452 -5.636 23.827 1.00 82.75 325 PRO A C 1
ATOM 2618 O O . PRO A 1 325 ? -5.969 -5.664 22.700 1.00 82.75 325 PRO A O 1
ATOM 2621 N N . ASN A 1 326 ? -6.410 -6.679 24.657 1.00 78.12 326 ASN A N 1
ATOM 2622 C CA . ASN A 1 326 ? -5.735 -7.948 24.377 1.00 78.12 326 ASN A CA 1
ATOM 2623 C C . ASN A 1 326 ? -6.578 -8.941 23.560 1.00 78.12 326 ASN A C 1
ATOM 2625 O O . ASN A 1 326 ? -6.032 -9.931 23.090 1.00 78.12 326 ASN A O 1
ATOM 2629 N N . ASN A 1 327 ? -7.882 -8.696 23.399 1.00 81.12 327 ASN A N 1
ATOM 2630 C CA . ASN A 1 327 ? -8.792 -9.611 22.710 1.00 81.12 327 ASN A CA 1
ATOM 2631 C C . ASN A 1 327 ? -9.848 -8.860 21.884 1.00 81.12 327 ASN A C 1
ATOM 2633 O O . ASN A 1 327 ? -11.044 -9.126 21.972 1.00 81.12 327 ASN A O 1
ATOM 2637 N N . SER A 1 328 ? -9.419 -7.852 21.122 1.00 86.38 328 SER A N 1
ATOM 2638 C CA . SER A 1 328 ? -10.318 -7.056 20.278 1.00 86.38 328 SER A CA 1
ATOM 2639 C C . SER A 1 328 ? -9.700 -6.716 18.941 1.00 86.38 328 SER A C 1
ATOM 2641 O O . SER A 1 328 ? -8.532 -6.337 18.866 1.00 86.38 328 SER A O 1
ATOM 2643 N N . ALA A 1 329 ? -10.523 -6.744 17.893 1.00 86.94 329 ALA A N 1
ATOM 2644 C CA . ALA A 1 329 ? -10.118 -6.253 16.587 1.00 86.94 329 ALA A CA 1
ATOM 2645 C C . ALA A 1 329 ? -9.826 -4.748 16.655 1.00 86.94 329 ALA A C 1
ATOM 2647 O O . ALA A 1 329 ? -10.686 -3.934 17.003 1.00 86.94 329 ALA A O 1
ATOM 2648 N N . HIS A 1 330 ? -8.599 -4.388 16.298 1.00 88.94 330 HIS A N 1
ATOM 2649 C CA . HIS A 1 330 ? -8.168 -3.017 16.038 1.00 88.94 330 HIS A CA 1
ATOM 2650 C C . HIS A 1 330 ? -7.591 -2.906 14.624 1.00 88.94 330 HIS A C 1
ATOM 2652 O O . HIS A 1 330 ? -7.872 -3.762 13.787 1.00 88.94 330 HIS A O 1
ATOM 2658 N N . ILE A 1 331 ? -6.820 -1.852 14.350 1.00 92.62 331 ILE A N 1
ATOM 2659 C CA . ILE A 1 331 ? -6.118 -1.650 13.078 1.00 92.62 331 ILE A CA 1
ATOM 2660 C C . ILE A 1 331 ? -5.382 -2.921 12.627 1.00 92.62 331 ILE A C 1
ATOM 2662 O O . ILE A 1 331 ? -4.646 -3.530 13.405 1.00 92.62 331 ILE A O 1
ATOM 2666 N N . SER A 1 332 ? -5.568 -3.315 11.366 1.00 91.75 332 SER A N 1
ATOM 2667 C CA . SER A 1 332 ? -4.690 -4.296 10.733 1.00 91.75 332 SER A CA 1
ATOM 2668 C C . SER A 1 332 ? -3.473 -3.574 10.165 1.00 91.75 332 SER A C 1
ATOM 2670 O O . SER A 1 332 ? -3.606 -2.688 9.325 1.00 91.75 332 SER A O 1
ATOM 2672 N N . ALA A 1 333 ? -2.291 -3.926 10.667 1.00 88.50 333 ALA A N 1
ATOM 2673 C CA . ALA A 1 333 ? -1.027 -3.258 10.344 1.00 88.50 333 ALA A CA 1
ATOM 2674 C C . ALA A 1 333 ? 0.052 -4.221 9.838 1.00 88.50 333 ALA A C 1
ATOM 2676 O O . ALA A 1 333 ? 1.243 -3.940 9.935 1.00 88.50 333 ALA A O 1
ATOM 2677 N N . HIS A 1 334 ? -0.353 -5.386 9.332 1.00 83.88 334 HIS A N 1
ATOM 2678 C CA . HIS A 1 334 ? 0.580 -6.396 8.834 1.00 83.88 334 HIS A CA 1
ATOM 2679 C C . HIS A 1 334 ? 1.338 -5.930 7.577 1.00 83.88 334 HIS A C 1
ATOM 2681 O O . HIS A 1 334 ? 2.459 -6.366 7.348 1.00 83.88 334 HIS A O 1
ATOM 2687 N N . ASN A 1 335 ? 0.770 -4.984 6.824 1.00 81.50 335 ASN A N 1
ATOM 2688 C CA . ASN A 1 335 ? 1.404 -4.302 5.696 1.00 81.50 335 ASN A CA 1
ATOM 2689 C C . ASN A 1 335 ? 2.237 -3.067 6.097 1.00 81.50 335 ASN A C 1
ATOM 2691 O O . ASN A 1 335 ? 2.725 -2.350 5.227 1.00 81.50 335 ASN A O 1
ATOM 2695 N N . SER A 1 336 ? 2.389 -2.775 7.392 1.00 83.69 336 SER A N 1
ATOM 2696 C CA . SER A 1 336 ? 3.146 -1.609 7.855 1.00 83.69 336 SER A CA 1
ATOM 2697 C C . SER A 1 336 ? 4.640 -1.767 7.556 1.00 83.69 336 SER A C 1
ATOM 2699 O O . SER A 1 336 ? 5.233 -2.811 7.826 1.00 83.69 336 SER A O 1
ATOM 2701 N N . VAL A 1 337 ? 5.260 -0.723 7.011 1.00 78.25 337 VAL A N 1
ATOM 2702 C CA . VAL A 1 337 ? 6.683 -0.680 6.642 1.00 78.25 337 VAL A CA 1
ATOM 2703 C C . VAL A 1 337 ? 7.367 0.585 7.158 1.00 78.25 337 VAL A C 1
ATOM 2705 O O . VAL A 1 337 ? 6.735 1.636 7.313 1.00 78.25 337 VAL A O 1
ATOM 2708 N N . ARG A 1 338 ? 8.685 0.508 7.367 1.00 77.06 338 ARG A N 1
ATOM 2709 C CA . ARG A 1 338 ? 9.517 1.699 7.598 1.00 77.06 338 ARG A CA 1
ATOM 2710 C C . ARG A 1 338 ? 9.921 2.327 6.277 1.00 77.06 338 ARG A C 1
ATOM 2712 O O . ARG A 1 338 ? 10.177 1.624 5.305 1.00 77.06 338 ARG A O 1
ATOM 2719 N N . VAL A 1 339 ? 9.997 3.653 6.254 1.00 73.62 339 VAL A N 1
ATOM 2720 C CA . VAL A 1 339 ? 10.513 4.390 5.100 1.00 73.62 339 VAL A CA 1
ATOM 2721 C C . VAL A 1 339 ? 11.933 4.849 5.398 1.00 73.62 339 VAL A C 1
ATOM 2723 O O . VAL A 1 339 ? 12.166 5.486 6.421 1.00 73.62 339 VAL A O 1
ATOM 2726 N N . THR A 1 340 ? 12.873 4.534 4.512 1.00 68.75 340 THR A N 1
ATOM 2727 C CA . THR A 1 340 ? 14.242 5.061 4.559 1.00 68.75 340 THR A CA 1
ATOM 2728 C C . THR A 1 340 ? 14.435 6.091 3.452 1.00 68.75 340 THR A C 1
ATOM 2730 O O . THR A 1 340 ? 14.216 5.798 2.282 1.00 68.75 340 THR A O 1
ATOM 2733 N N . GLU A 1 341 ? 14.820 7.317 3.809 1.00 67.25 341 GLU A N 1
ATOM 2734 C CA . GLU A 1 341 ? 15.106 8.402 2.858 1.00 67.25 341 GLU A CA 1
ATOM 2735 C C . GLU A 1 341 ? 16.621 8.644 2.799 1.00 67.25 341 GLU A C 1
ATOM 2737 O O . GLU A 1 341 ? 17.287 8.732 3.832 1.00 67.25 341 GLU A O 1
ATOM 2742 N N . ASN A 1 342 ? 17.174 8.760 1.591 1.00 62.31 342 ASN A N 1
ATOM 2743 C CA . ASN A 1 342 ? 18.597 9.058 1.369 1.00 62.31 342 ASN A CA 1
ATOM 2744 C C . ASN A 1 342 ? 18.879 10.550 1.115 1.00 62.31 342 ASN A C 1
ATOM 2746 O O . ASN A 1 342 ? 20.034 10.970 1.093 1.00 62.31 342 ASN A O 1
ATOM 2750 N N . ASP A 1 343 ? 17.831 11.338 0.892 1.00 68.19 343 ASP A N 1
ATOM 2751 C CA . ASP A 1 343 ? 17.894 12.782 0.716 1.00 68.19 343 ASP A CA 1
ATOM 2752 C C . ASP A 1 343 ? 17.733 13.454 2.085 1.00 68.19 343 ASP A C 1
ATOM 2754 O O . ASP A 1 343 ? 16.735 13.237 2.777 1.00 68.19 343 ASP A O 1
ATOM 2758 N N . SER A 1 344 ? 18.718 14.259 2.492 1.00 72.62 344 SER A N 1
ATOM 2759 C CA . SER A 1 344 ? 18.747 14.873 3.825 1.00 72.62 344 SER A CA 1
ATOM 2760 C C . SER A 1 344 ? 17.546 15.783 4.089 1.00 72.62 344 SER A C 1
ATOM 2762 O O . SER A 1 344 ? 17.047 15.825 5.212 1.00 72.62 344 SER A O 1
ATOM 2764 N N . ILE A 1 345 ? 17.027 16.460 3.059 1.00 74.69 345 ILE A N 1
ATOM 2765 C CA . ILE A 1 345 ? 15.858 17.334 3.175 1.00 74.69 345 ILE A CA 1
ATOM 2766 C C . ILE A 1 345 ? 14.598 16.486 3.352 1.00 74.69 345 ILE A C 1
ATOM 2768 O O . ILE A 1 345 ? 13.776 16.770 4.222 1.00 74.69 345 ILE A O 1
ATOM 2772 N N . ARG A 1 346 ? 14.426 15.432 2.547 1.00 69.31 346 ARG A N 1
ATOM 2773 C CA . ARG A 1 346 ? 13.244 14.554 2.642 1.00 69.31 346 ARG A CA 1
ATOM 2774 C C . ARG A 1 346 ? 13.224 13.767 3.945 1.00 69.31 346 ARG A C 1
ATOM 2776 O O . ARG A 1 346 ? 12.160 13.656 4.547 1.00 69.31 346 ARG A O 1
ATOM 2783 N N . SER A 1 347 ? 14.386 13.291 4.386 1.00 73.12 347 SER A N 1
ATOM 2784 C CA . SER A 1 347 ? 14.562 12.621 5.674 1.00 73.12 347 SER A CA 1
ATOM 2785 C C . SER A 1 347 ? 14.144 13.531 6.834 1.00 73.12 347 SER A C 1
ATOM 2787 O O . SER A 1 347 ? 13.314 13.140 7.652 1.00 73.12 347 SER A O 1
ATOM 2789 N N . GLU A 1 348 ? 14.590 14.792 6.839 1.00 78.12 348 GLU A N 1
ATOM 2790 C CA . GLU A 1 348 ? 14.174 15.790 7.837 1.00 78.12 348 GLU A CA 1
ATOM 2791 C C . GLU A 1 348 ? 12.662 16.080 7.780 1.00 78.12 348 GLU A C 1
ATOM 2793 O O . GLU A 1 348 ? 11.990 16.164 8.811 1.00 78.12 348 GLU A O 1
ATOM 2798 N N . VAL A 1 349 ? 12.083 16.194 6.579 1.00 79.12 349 VAL A N 1
ATOM 2799 C CA . VAL A 1 349 ? 10.632 16.386 6.413 1.00 79.12 349 VAL A CA 1
ATOM 2800 C C . VAL A 1 349 ? 9.847 15.191 6.959 1.00 79.12 349 VAL A C 1
ATOM 2802 O O . VAL A 1 349 ? 8.862 15.390 7.672 1.00 79.12 349 VAL A O 1
ATOM 2805 N N . HIS A 1 350 ? 10.263 13.960 6.653 1.00 74.31 350 HIS A N 1
ATOM 2806 C CA . HIS A 1 350 ? 9.638 12.742 7.180 1.00 74.31 350 HIS A CA 1
ATOM 2807 C C . HIS A 1 350 ? 9.751 12.664 8.694 1.00 74.31 350 HIS A C 1
ATOM 2809 O O . HIS A 1 350 ? 8.742 12.439 9.358 1.00 74.31 350 HIS A O 1
ATOM 2815 N N . HIS A 1 351 ? 10.934 12.938 9.242 1.00 79.88 351 HIS A N 1
ATOM 2816 C CA . HIS A 1 351 ? 11.148 12.979 10.683 1.00 79.88 351 HIS A CA 1
ATOM 2817 C C . HIS A 1 351 ? 10.211 13.990 11.358 1.00 79.88 351 HIS A C 1
ATOM 2819 O O . HIS A 1 351 ? 9.542 13.678 12.344 1.00 79.88 351 HIS A O 1
ATOM 2825 N N . ARG A 1 352 ? 10.060 15.183 10.776 1.00 84.12 352 ARG A N 1
ATOM 2826 C CA . ARG A 1 352 ? 9.130 16.197 11.280 1.00 84.12 352 ARG A CA 1
ATOM 2827 C C . ARG A 1 352 ? 7.671 15.750 11.210 1.00 84.12 352 ARG A C 1
ATOM 2829 O O . ARG A 1 352 ? 6.923 15.987 12.157 1.00 84.12 352 ARG A O 1
ATOM 2836 N N . ILE A 1 353 ? 7.253 15.116 10.114 1.00 81.25 353 ILE A N 1
ATOM 2837 C CA . ILE A 1 353 ? 5.895 14.565 9.971 1.00 81.25 353 ILE A CA 1
ATOM 2838 C C . ILE A 1 353 ? 5.636 13.497 11.040 1.00 81.25 353 ILE A C 1
ATOM 2840 O O . ILE A 1 353 ? 4.585 13.536 11.683 1.00 81.25 353 ILE A O 1
ATOM 2844 N N . HIS A 1 354 ? 6.603 12.611 11.276 1.00 82.56 354 HIS A N 1
ATOM 2845 C CA . HIS A 1 354 ? 6.538 11.578 12.304 1.00 82.56 354 HIS A CA 1
ATOM 2846 C C . HIS A 1 354 ? 6.379 12.179 13.709 1.00 82.56 354 HIS A C 1
ATOM 2848 O O . HIS A 1 354 ? 5.444 11.840 14.435 1.00 82.56 354 HIS A O 1
ATOM 2854 N N . LEU A 1 355 ? 7.217 13.157 14.074 1.00 86.62 355 LEU A N 1
ATOM 2855 C CA . LEU A 1 355 ? 7.121 13.856 15.362 1.00 86.62 355 LEU A CA 1
ATOM 2856 C C . LEU A 1 355 ? 5.773 14.570 15.541 1.00 86.62 355 LEU A C 1
ATOM 2858 O O . LEU A 1 355 ? 5.178 14.531 16.620 1.00 86.62 355 LEU A O 1
ATOM 2862 N N . LEU A 1 356 ? 5.254 15.205 14.485 1.00 88.06 356 LEU A N 1
ATOM 2863 C CA . LEU A 1 356 ? 3.930 15.832 14.510 1.00 88.06 356 LEU A CA 1
ATOM 2864 C C . LEU A 1 356 ? 2.809 14.801 14.690 1.00 88.06 356 LEU A C 1
ATOM 2866 O O . LEU A 1 356 ? 1.833 15.082 15.391 1.00 88.06 356 LEU A O 1
ATOM 2870 N N . HIS A 1 357 ? 2.934 13.623 14.074 1.00 86.12 357 HIS A N 1
ATOM 2871 C CA . HIS A 1 357 ? 1.987 12.528 14.256 1.00 86.12 357 HIS A CA 1
ATOM 2872 C C . HIS A 1 357 ? 2.009 12.007 15.698 1.00 86.12 357 HIS A C 1
ATOM 2874 O O . HIS A 1 357 ? 0.953 11.949 16.333 1.00 86.12 357 HIS A O 1
ATOM 2880 N N . GLN A 1 358 ? 3.195 11.732 16.250 1.00 86.31 358 GLN A N 1
ATOM 2881 C CA . GLN A 1 358 ? 3.353 11.311 17.645 1.00 86.31 358 GLN A CA 1
ATOM 2882 C C . GLN A 1 358 ? 2.765 12.333 18.622 1.00 86.31 358 GLN A C 1
ATOM 2884 O O . GLN A 1 358 ? 1.973 11.975 19.494 1.00 86.31 358 GLN A O 1
ATOM 2889 N N . LYS A 1 359 ? 3.085 13.622 18.442 1.00 90.00 359 LYS A N 1
ATOM 2890 C CA . LYS A 1 359 ? 2.548 14.702 19.277 1.00 90.00 359 LYS A CA 1
ATOM 2891 C C . LYS A 1 359 ? 1.020 14.753 19.222 1.00 90.00 359 LYS A C 1
ATOM 2893 O O . LYS A 1 359 ? 0.369 14.880 20.255 1.00 90.00 359 LYS A O 1
ATOM 2898 N N . ARG A 1 360 ? 0.432 14.616 18.030 1.00 89.94 360 ARG A N 1
ATOM 2899 C CA . ARG A 1 360 ? -1.028 14.591 17.858 1.00 89.94 360 ARG A CA 1
ATOM 2900 C C . ARG A 1 360 ? -1.665 13.408 18.587 1.00 89.94 360 ARG A C 1
ATOM 2902 O O . ARG A 1 360 ? -2.705 13.583 19.221 1.00 89.94 360 ARG A O 1
ATOM 2909 N N . LEU A 1 361 ? -1.071 12.219 18.488 1.00 88.94 361 LEU A N 1
ATOM 2910 C CA . LEU A 1 361 ? -1.557 11.035 19.194 1.00 88.94 361 LEU A CA 1
ATOM 2911 C C . LEU A 1 361 ? -1.490 11.213 20.712 1.00 88.94 361 LEU A C 1
ATOM 2913 O O . LEU A 1 361 ? -2.446 10.838 21.388 1.00 88.94 361 LEU A O 1
ATOM 2917 N N . GLU A 1 362 ? -0.431 11.837 21.231 1.00 89.69 362 GLU A N 1
ATOM 2918 C CA . GLU A 1 362 ? -0.292 12.139 22.660 1.00 89.69 362 GLU A CA 1
ATOM 2919 C C . GLU A 1 362 ? -1.365 13.126 23.137 1.00 89.69 362 GLU A C 1
ATOM 2921 O O . GLU A 1 362 ? -2.111 12.851 24.077 1.00 89.69 362 GLU A O 1
ATOM 2926 N N . GLU A 1 363 ? -1.545 14.241 22.425 1.00 91.69 363 GLU A N 1
ATOM 2927 C CA . GLU A 1 363 ? -2.592 15.217 22.741 1.00 91.69 363 GLU A CA 1
ATOM 2928 C C . GLU A 1 363 ? -3.994 14.589 22.709 1.00 91.69 363 GLU A C 1
ATOM 2930 O O . GLU A 1 363 ? -4.872 14.933 23.508 1.00 91.69 363 GLU A O 1
ATOM 2935 N N . ASN A 1 364 ? -4.234 13.676 21.768 1.00 91.75 364 ASN A N 1
ATOM 2936 C CA . ASN A 1 364 ? -5.489 12.942 21.678 1.00 91.75 364 ASN A CA 1
ATOM 2937 C C . ASN A 1 364 ? -5.638 11.949 22.833 1.00 91.75 364 ASN A C 1
ATOM 2939 O O . ASN A 1 364 ? -6.705 11.899 23.445 1.00 91.75 364 ASN A O 1
ATOM 2943 N N . TYR A 1 365 ? -4.582 11.230 23.198 1.00 91.56 365 TYR A N 1
ATOM 2944 C CA . TYR A 1 365 ? -4.596 10.323 24.339 1.00 91.56 365 TYR A CA 1
ATOM 2945 C C . TYR A 1 365 ? -4.937 11.063 25.637 1.00 91.56 365 TYR A C 1
ATOM 2947 O O . TYR A 1 365 ? -5.852 10.664 26.361 1.00 91.56 365 TYR A O 1
ATOM 2955 N N . GLU A 1 366 ? -4.312 12.213 25.894 1.00 91.69 366 GLU A N 1
ATOM 2956 C CA . GLU A 1 366 ? -4.647 13.045 27.051 1.00 91.69 366 GLU A CA 1
ATOM 2957 C C . GLU A 1 366 ? -6.111 13.503 27.054 1.00 91.69 366 GLU A C 1
ATOM 2959 O O . GLU A 1 366 ? -6.780 13.483 28.095 1.00 91.69 366 GLU A O 1
ATOM 2964 N N . LYS A 1 367 ? -6.637 13.931 25.897 1.00 90.88 367 LYS A N 1
ATOM 2965 C CA . LYS A 1 367 ? -8.052 14.315 25.760 1.00 90.88 367 LYS A CA 1
ATOM 2966 C C . LYS A 1 367 ? -8.967 13.129 26.056 1.00 90.88 367 LYS A C 1
ATOM 2968 O O . LYS A 1 367 ? -9.969 13.302 26.757 1.00 90.88 367 LYS A O 1
ATOM 2973 N N . ALA A 1 368 ? -8.627 11.942 25.555 1.00 90.50 368 ALA A N 1
ATOM 2974 C CA . ALA A 1 368 ? -9.376 10.717 25.799 1.00 90.50 368 ALA A CA 1
ATOM 2975 C C . ALA A 1 368 ? -9.369 10.358 27.293 1.00 90.50 368 ALA A C 1
ATOM 2977 O O . ALA A 1 368 ? -10.443 10.178 27.867 1.00 90.50 368 ALA A O 1
ATOM 2978 N N . ARG A 1 369 ? -8.205 10.403 27.960 1.00 91.50 369 ARG A N 1
ATOM 2979 C CA . ARG A 1 369 ? -8.069 10.211 29.417 1.00 91.50 369 ARG A CA 1
ATOM 2980 C C . ARG A 1 369 ? -8.913 11.198 30.218 1.00 91.50 369 ARG A C 1
ATOM 2982 O O . ARG A 1 369 ? -9.665 10.797 31.102 1.00 91.50 369 ARG A O 1
ATOM 2989 N N . LYS A 1 370 ? -8.842 12.495 29.895 1.00 90.75 370 LYS A N 1
ATOM 2990 C CA . LYS A 1 370 ? -9.636 13.540 30.570 1.00 90.75 370 LYS A CA 1
ATOM 2991 C C . LYS A 1 370 ? -11.141 13.300 30.394 1.00 90.75 370 LYS A C 1
ATOM 2993 O O . LYS A 1 370 ? -11.897 13.440 31.354 1.00 90.75 370 LYS A O 1
ATOM 2998 N N . ARG A 1 371 ? -11.596 12.926 29.189 1.00 87.94 371 ARG A N 1
ATOM 2999 C CA . ARG A 1 371 ? -13.011 12.606 28.909 1.00 87.94 371 ARG A CA 1
ATOM 3000 C C . ARG A 1 371 ? -13.467 11.349 29.647 1.00 87.94 371 ARG A C 1
ATOM 3002 O O . ARG A 1 371 ? -14.593 11.314 30.131 1.00 87.94 371 ARG A O 1
ATOM 3009 N N . ALA A 1 372 ? -12.611 10.343 29.719 1.00 89.00 372 ALA A N 1
ATOM 3010 C CA . ALA A 1 372 ? -12.872 9.092 30.403 1.00 89.00 372 ALA A CA 1
ATOM 3011 C C . ALA A 1 372 ? -13.017 9.278 31.911 1.00 89.00 372 ALA A C 1
ATOM 3013 O O . ALA A 1 372 ? -14.051 8.915 32.468 1.00 89.00 372 ALA A O 1
ATOM 3014 N N . LYS A 1 373 ? -12.067 9.978 32.537 1.00 90.94 373 LYS A N 1
ATOM 3015 C CA . LYS A 1 373 ? -12.103 10.273 33.972 1.00 90.94 373 LYS A CA 1
ATOM 3016 C C . LYS A 1 373 ? -13.372 11.033 34.369 1.00 90.94 373 LYS A C 1
ATOM 3018 O O . LYS A 1 373 ? -14.007 10.699 35.361 1.00 90.94 373 LYS A O 1
ATOM 3023 N N . LYS A 1 374 ? -13.813 11.996 33.545 1.00 89.62 374 LYS A N 1
ATOM 3024 C CA . LYS A 1 374 ? -15.099 12.706 33.729 1.00 89.62 374 LYS A CA 1
ATOM 3025 C C . LYS A 1 374 ? -16.327 11.791 33.692 1.00 89.62 374 LYS A C 1
ATOM 3027 O O . LYS A 1 374 ? -17.372 12.168 34.202 1.00 89.62 374 LYS A O 1
ATOM 3032 N N . LYS A 1 375 ? -16.215 10.627 33.055 1.00 88.06 375 LYS A N 1
ATOM 3033 C CA . LYS A 1 375 ? -17.262 9.606 32.952 1.00 88.06 375 LYS A CA 1
ATOM 3034 C C . LYS A 1 375 ? -17.021 8.424 33.901 1.00 88.06 375 LYS A C 1
ATOM 3036 O O . LYS A 1 375 ? -17.621 7.377 33.697 1.00 88.06 375 LYS A O 1
ATOM 3041 N N . GLY A 1 376 ? -16.139 8.575 34.895 1.00 89.06 376 GLY A N 1
ATOM 3042 C CA . GLY A 1 376 ? -15.863 7.541 35.896 1.00 89.06 376 GLY A CA 1
ATOM 3043 C C . GLY A 1 376 ? -15.153 6.302 35.346 1.00 89.06 376 GLY A C 1
ATOM 3044 O O . GLY A 1 376 ? -15.320 5.221 35.897 1.00 89.06 376 GLY A O 1
ATOM 3045 N N . ARG A 1 377 ? -14.403 6.436 34.246 1.00 89.12 377 ARG A N 1
ATOM 3046 C CA . ARG A 1 377 ? -13.666 5.335 33.612 1.00 89.12 377 ARG A CA 1
ATOM 3047 C C . ARG A 1 377 ? -12.189 5.688 33.451 1.00 89.12 377 ARG A C 1
ATOM 3049 O O . ARG A 1 377 ? -11.863 6.824 33.106 1.00 89.12 377 ARG A O 1
ATOM 3056 N N . ASP A 1 378 ? -11.321 4.701 33.624 1.00 85.44 378 ASP A N 1
ATOM 3057 C CA . ASP A 1 378 ? -9.888 4.832 33.365 1.00 85.44 378 ASP A CA 1
ATOM 3058 C C . ASP A 1 378 ? -9.527 4.235 32.002 1.00 85.44 378 ASP A C 1
ATOM 3060 O O . ASP A 1 378 ? -10.127 3.261 31.547 1.00 85.44 378 ASP A O 1
ATOM 3064 N N . LEU A 1 379 ? -8.577 4.869 31.312 1.00 84.44 379 LEU A N 1
ATOM 3065 C CA . LEU A 1 379 ? -8.017 4.323 30.076 1.00 84.44 379 LEU A CA 1
ATOM 3066 C C . LEU A 1 379 ? -6.860 3.388 30.409 1.00 84.44 379 LEU A C 1
ATOM 3068 O O . LEU A 1 379 ? -6.108 3.695 31.339 1.00 84.44 379 LEU A O 1
ATOM 3072 N N . PRO A 1 380 ? -6.653 2.330 29.603 1.00 82.19 380 PRO A N 1
ATOM 3073 C CA . PRO A 1 380 ? -5.417 1.570 29.653 1.00 82.19 380 PRO A CA 1
ATOM 3074 C C . PRO A 1 380 ? -4.222 2.516 29.506 1.00 82.19 380 PRO A C 1
ATOM 3076 O O . PRO A 1 380 ? -4.278 3.416 28.655 1.00 82.19 380 PRO A O 1
ATOM 3079 N N . PRO A 1 381 ? -3.167 2.338 30.315 1.00 80.56 381 PRO A N 1
ATOM 3080 C CA . PRO A 1 381 ? -1.955 3.121 30.170 1.00 80.56 381 PRO A CA 1
ATOM 3081 C C . PRO A 1 381 ? -1.352 2.925 28.774 1.00 80.56 381 PRO A C 1
ATOM 3083 O O . PRO A 1 381 ? -1.590 1.930 28.079 1.00 80.56 381 PRO A O 1
ATOM 3086 N N . ARG A 1 382 ? -0.569 3.918 28.353 1.00 77.12 382 ARG A N 1
ATOM 3087 C CA . ARG A 1 382 ? 0.293 3.799 27.182 1.00 77.12 382 ARG A CA 1
ATOM 3088 C C . ARG A 1 382 ? 1.515 3.015 27.642 1.00 77.12 382 ARG A C 1
ATOM 3090 O O . ARG A 1 382 ? 2.534 3.608 27.972 1.00 77.12 382 ARG A O 1
ATOM 3097 N N . ASP A 1 383 ? 1.350 1.707 27.760 1.00 63.59 383 ASP A N 1
ATOM 3098 C CA . ASP A 1 383 ? 2.460 0.830 28.089 1.00 63.59 383 ASP A CA 1
ATOM 3099 C C . ASP A 1 383 ? 3.225 0.499 26.813 1.00 63.59 383 ASP A C 1
ATOM 3101 O O . ASP A 1 383 ? 2.656 0.208 25.757 1.00 63.59 383 ASP A O 1
ATOM 3105 N N . ASP A 1 384 ? 4.539 0.554 26.944 1.00 61.81 384 ASP A N 1
ATOM 3106 C CA . ASP A 1 384 ? 5.492 0.012 26.001 1.00 61.81 384 ASP A CA 1
ATOM 3107 C C . ASP A 1 384 ? 5.345 -1.518 26.012 1.00 61.81 384 ASP A C 1
ATOM 3109 O O . ASP A 1 384 ? 5.833 -2.202 26.914 1.00 61.81 384 ASP A O 1
ATOM 3113 N N . TYR A 1 385 ? 4.607 -2.076 25.046 1.00 61.66 385 TYR A N 1
ATOM 3114 C CA . TYR A 1 385 ? 4.453 -3.525 24.951 1.00 61.66 385 TYR A CA 1
ATOM 3115 C C . TYR A 1 385 ? 5.763 -4.131 24.467 1.00 61.66 385 TYR A C 1
ATOM 3117 O O . TYR A 1 385 ? 6.168 -3.908 23.328 1.00 61.66 385 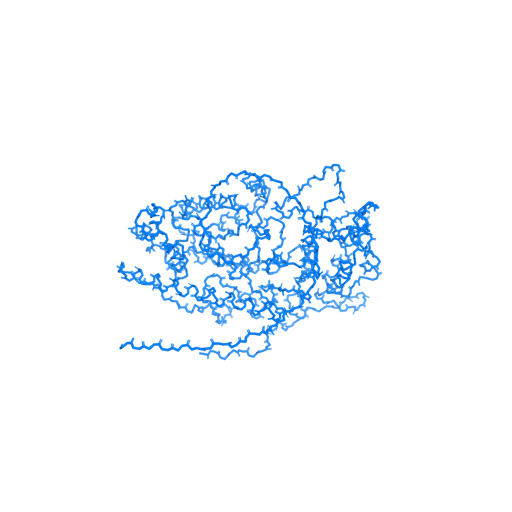TYR A O 1
ATOM 3125 N N . TYR A 1 386 ? 6.399 -4.949 25.297 1.00 58.09 386 TYR A N 1
ATOM 3126 C CA . TYR A 1 386 ? 7.473 -5.815 24.836 1.00 58.09 386 TYR A CA 1
ATOM 3127 C C . TYR A 1 386 ? 6.865 -7.097 24.270 1.00 58.09 386 TYR A C 1
ATOM 3129 O O . TYR A 1 386 ? 6.333 -7.930 25.003 1.00 58.09 386 TYR A O 1
ATOM 3137 N N . TYR A 1 387 ? 6.923 -7.248 22.950 1.00 63.25 387 TYR A N 1
ATOM 3138 C CA . TYR A 1 387 ? 6.663 -8.521 22.292 1.00 63.25 387 TYR A CA 1
ATOM 3139 C C . TYR A 1 387 ? 7.931 -9.359 22.338 1.00 63.25 387 TYR A C 1
ATOM 3141 O O . TYR A 1 387 ? 8.978 -8.927 21.868 1.00 63.25 387 TYR A O 1
ATOM 3149 N N . TYR A 1 388 ? 7.839 -10.565 22.882 1.00 60.06 388 TYR A N 1
ATOM 3150 C CA . TYR A 1 388 ? 8.924 -11.531 22.789 1.00 60.06 388 TYR A CA 1
ATOM 3151 C C . TYR A 1 388 ? 8.726 -12.358 21.524 1.00 60.06 388 TYR A C 1
ATOM 3153 O O . TYR A 1 388 ? 7.760 -13.113 21.423 1.00 60.06 388 TYR A O 1
ATOM 3161 N N . TYR A 1 389 ? 9.633 -12.207 20.562 1.00 62.06 389 TYR A N 1
ATOM 3162 C CA . TYR A 1 389 ? 9.656 -13.019 19.348 1.00 62.06 389 TYR A CA 1
ATOM 3163 C C . TYR A 1 389 ? 11.010 -13.719 19.258 1.00 62.06 389 TYR A C 1
ATOM 3165 O O . TYR A 1 389 ? 12.051 -13.083 19.407 1.00 62.06 389 TYR A O 1
ATOM 3173 N N . TRP A 1 390 ? 10.988 -15.049 19.128 1.00 65.44 390 TRP A N 1
ATOM 3174 C CA . TRP A 1 390 ? 12.179 -15.915 19.187 1.00 65.44 390 TRP A CA 1
ATOM 3175 C C . TRP A 1 390 ? 13.133 -15.625 20.360 1.00 65.44 390 TRP A C 1
ATOM 3177 O O . TRP A 1 390 ? 14.352 -15.672 20.220 1.00 65.44 390 TRP A O 1
ATOM 3187 N N . GLY A 1 391 ? 12.579 -15.313 21.534 1.00 63.72 391 GLY A N 1
ATOM 3188 C CA . GLY A 1 391 ? 13.363 -15.039 22.742 1.00 63.72 391 GLY A CA 1
ATOM 3189 C C . GLY A 1 391 ? 13.970 -13.633 22.825 1.00 63.72 391 GLY A C 1
ATOM 3190 O O . GLY A 1 391 ? 14.570 -13.315 23.848 1.00 63.72 391 GLY A O 1
ATOM 3191 N N . ALA A 1 392 ? 13.777 -12.771 21.820 1.00 61.34 392 ALA A N 1
ATOM 3192 C CA . ALA A 1 392 ? 14.214 -11.377 21.849 1.00 61.34 392 ALA A CA 1
ATOM 3193 C C . ALA A 1 392 ? 13.038 -10.426 22.166 1.00 61.34 392 ALA A C 1
ATOM 3195 O O . ALA A 1 392 ? 11.969 -10.559 21.558 1.00 61.34 392 ALA A O 1
ATOM 3196 N N . PRO A 1 393 ? 13.200 -9.474 23.108 1.00 63.47 393 PRO A N 1
ATOM 3197 C CA . PRO A 1 393 ? 12.187 -8.465 23.390 1.00 63.47 393 PRO A CA 1
ATOM 3198 C C . PRO A 1 393 ? 12.179 -7.378 22.307 1.00 63.47 393 PRO A C 1
ATOM 3200 O O . PRO A 1 393 ? 13.212 -6.801 21.975 1.00 63.47 393 PRO A O 1
ATOM 3203 N N . TYR A 1 394 ? 10.992 -7.043 21.809 1.00 68.56 394 TYR A N 1
ATOM 3204 C CA . TYR A 1 394 ? 10.754 -5.972 20.848 1.00 68.56 394 TYR A CA 1
ATOM 3205 C C . TYR A 1 394 ? 9.746 -4.976 21.386 1.00 68.56 394 TYR A C 1
ATOM 3207 O O . TYR A 1 394 ? 8.634 -5.345 21.758 1.00 68.56 394 TYR A O 1
ATOM 3215 N N . LEU A 1 395 ? 10.118 -3.700 21.362 1.00 67.19 395 LEU A N 1
ATOM 3216 C CA . LEU A 1 395 ? 9.233 -2.624 21.766 1.00 67.19 395 LEU A CA 1
ATOM 3217 C C . LEU A 1 395 ? 8.183 -2.336 20.681 1.00 67.19 395 LEU A C 1
ATOM 3219 O O . LEU A 1 395 ? 8.497 -1.814 19.610 1.00 67.19 395 LEU A O 1
ATOM 3223 N N . LEU A 1 396 ? 6.924 -2.626 20.990 1.00 71.75 396 LEU A N 1
ATOM 3224 C CA . LEU A 1 396 ? 5.751 -2.254 20.213 1.00 71.75 396 LEU A CA 1
ATOM 3225 C C . LEU A 1 396 ? 4.985 -1.153 20.955 1.00 71.75 396 LEU A C 1
ATOM 3227 O O . LEU A 1 396 ? 4.082 -1.413 21.747 1.00 71.75 396 LEU A O 1
ATOM 3231 N N . TYR A 1 397 ? 5.328 0.102 20.676 1.00 73.25 397 TYR A N 1
ATOM 3232 C CA . TYR A 1 397 ? 4.701 1.241 21.351 1.00 73.25 397 TYR A CA 1
ATOM 3233 C C . TYR A 1 397 ? 3.236 1.464 20.925 1.00 73.25 397 TYR A C 1
ATOM 3235 O O . TYR A 1 397 ? 2.469 2.067 21.673 1.00 73.25 397 TYR A O 1
ATOM 3243 N N . ALA A 1 398 ? 2.816 0.982 19.745 1.00 80.00 398 ALA A N 1
ATOM 3244 C CA . ALA A 1 398 ? 1.446 1.104 19.238 1.00 80.00 398 ALA A CA 1
ATOM 3245 C C . ALA A 1 398 ? 1.092 -0.008 18.224 1.00 80.00 398 ALA A C 1
ATOM 3247 O O . ALA A 1 398 ? 1.982 -0.600 17.616 1.00 80.00 398 ALA A O 1
ATOM 3248 N N . PRO A 1 399 ? -0.200 -0.286 17.962 1.00 82.12 399 PRO A N 1
ATOM 3249 C CA . PRO A 1 399 ? -0.597 -1.392 17.085 1.00 82.12 399 PRO A CA 1
ATOM 3250 C C . PRO A 1 399 ? -0.404 -1.136 15.581 1.00 82.12 399 PRO A C 1
ATOM 3252 O O . PRO A 1 399 ? -0.524 -2.076 14.799 1.00 82.12 399 PRO A O 1
ATOM 3255 N N . TYR A 1 400 ? -0.118 0.106 15.173 1.00 81.44 400 TYR A N 1
ATOM 3256 C CA . TYR A 1 400 ? 0.146 0.493 13.777 1.00 81.44 400 TYR A CA 1
ATOM 3257 C C . TYR A 1 400 ? 1.628 0.394 13.380 1.00 81.44 400 TYR A C 1
ATOM 3259 O O . TYR A 1 400 ? 1.979 0.617 12.218 1.00 81.44 400 TYR A O 1
ATOM 3267 N N . VAL A 1 401 ? 2.495 0.104 14.352 1.00 81.44 401 VAL A N 1
ATOM 3268 C CA . VAL A 1 401 ? 3.947 0.131 14.182 1.00 81.44 401 VAL A CA 1
ATOM 3269 C C . VAL A 1 401 ? 4.394 -0.987 13.261 1.00 81.44 401 VAL A C 1
ATOM 3271 O O . VAL A 1 401 ? 3.872 -2.104 13.294 1.00 81.44 401 VAL A O 1
ATOM 3274 N N . TYR A 1 402 ? 5.395 -0.655 12.460 1.00 74.31 402 TYR A N 1
ATOM 3275 C CA . TYR A 1 402 ? 6.159 -1.590 11.661 1.00 74.31 402 TYR A CA 1
ATOM 3276 C C . TYR A 1 402 ? 6.541 -2.878 12.429 1.00 74.31 402 TYR A C 1
ATOM 3278 O O . TYR A 1 402 ? 7.101 -2.800 13.529 1.00 74.31 402 TYR A O 1
ATOM 3286 N N . PRO A 1 403 ? 6.327 -4.074 11.853 1.00 72.06 403 PRO A N 1
ATOM 3287 C CA . PRO A 1 403 ? 6.614 -5.339 12.516 1.00 72.06 403 PRO A CA 1
ATOM 3288 C C . PRO A 1 403 ? 8.102 -5.730 12.432 1.00 72.06 403 PRO A C 1
ATOM 3290 O O . PRO A 1 403 ? 8.468 -6.765 11.877 1.00 72.06 403 PRO A O 1
ATOM 3293 N N . ALA A 1 404 ? 8.975 -4.907 13.023 1.00 69.19 404 ALA A N 1
ATOM 3294 C CA . ALA A 1 404 ? 10.433 -5.100 13.037 1.00 69.19 404 ALA A CA 1
ATOM 3295 C C . ALA A 1 404 ? 10.877 -6.480 13.532 1.00 69.19 404 ALA A C 1
ATOM 3297 O O . ALA A 1 404 ? 11.890 -7.016 13.080 1.00 69.19 404 ALA A O 1
ATOM 3298 N N . TYR A 1 405 ? 10.106 -7.025 14.471 1.00 69.00 405 TYR A N 1
ATOM 3299 C CA . TYR A 1 405 ? 10.356 -8.292 15.143 1.00 69.00 405 TYR A CA 1
ATOM 3300 C C . TYR A 1 405 ? 10.286 -9.507 14.212 1.00 69.00 405 TYR A C 1
ATOM 3302 O O . TYR A 1 405 ? 10.811 -10.559 14.554 1.00 69.00 405 TYR A O 1
ATOM 3310 N N . CYS A 1 406 ? 9.664 -9.382 13.034 1.00 65.06 406 CYS A N 1
ATOM 3311 C CA . CYS A 1 406 ? 9.599 -10.466 12.052 1.00 65.06 406 CYS A CA 1
ATOM 3312 C C . CYS A 1 406 ? 10.786 -10.511 11.096 1.00 65.06 406 CYS A C 1
ATOM 3314 O O . CYS A 1 406 ? 10.869 -11.436 10.296 1.00 65.06 406 CYS A O 1
ATOM 3316 N N . VAL A 1 407 ? 11.668 -9.514 11.130 1.00 63.09 407 VAL A N 1
ATOM 3317 C CA . VAL A 1 407 ? 12.753 -9.369 10.153 1.00 63.09 407 VAL A CA 1
ATOM 3318 C C . VAL A 1 407 ? 14.104 -9.333 10.840 1.00 63.09 407 VAL A C 1
ATOM 3320 O O . VAL A 1 407 ? 15.009 -10.073 10.474 1.00 63.09 407 VAL A O 1
ATOM 3323 N N . CYS A 1 408 ? 14.237 -8.544 11.899 1.00 55.25 408 CYS A N 1
ATOM 3324 C CA . CYS A 1 408 ? 15.468 -8.502 12.670 1.00 55.25 408 CYS A CA 1
ATOM 3325 C C . CYS A 1 408 ? 15.527 -9.685 13.658 1.00 55.25 408 CYS A C 1
ATOM 3327 O O . CYS A 1 408 ? 14.510 -9.945 14.295 1.00 55.25 408 CYS A O 1
ATOM 3329 N N . PRO A 1 409 ? 16.670 -10.373 13.855 1.00 52.41 409 PRO A N 1
ATOM 3330 C CA . PRO A 1 409 ? 17.869 -10.425 13.008 1.00 52.41 409 PRO A CA 1
ATOM 3331 C C . PRO A 1 409 ? 17.873 -11.613 12.016 1.00 52.41 409 PRO A C 1
ATOM 3333 O O . PRO A 1 409 ? 18.909 -11.902 11.424 1.00 52.41 409 PRO A O 1
ATOM 3336 N N . VAL A 1 410 ? 16.767 -12.355 11.878 1.00 55.78 410 VAL A N 1
ATOM 3337 C CA . VAL A 1 410 ? 16.761 -13.697 11.252 1.00 55.78 410 VAL A CA 1
ATOM 3338 C C . VAL A 1 410 ? 16.374 -13.695 9.771 1.00 55.78 410 VAL A C 1
ATOM 3340 O O . VAL A 1 410 ? 16.658 -14.667 9.080 1.00 55.78 410 VAL A O 1
ATOM 3343 N N . TYR A 1 411 ? 15.794 -12.616 9.234 1.00 60.06 411 TYR A N 1
ATOM 3344 C CA . TYR A 1 411 ? 15.555 -12.496 7.791 1.00 60.06 411 TYR A CA 1
ATOM 3345 C C . TYR A 1 411 ? 16.155 -11.219 7.192 1.00 60.06 411 TYR A C 1
ATOM 3347 O O . TYR A 1 411 ? 16.343 -10.207 7.864 1.00 60.06 411 TYR A O 1
ATOM 3355 N N . TYR A 1 412 ? 16.490 -11.273 5.901 1.00 59.28 412 TYR A N 1
ATOM 3356 C CA . TYR A 1 412 ? 16.904 -10.087 5.156 1.00 59.28 412 TYR A CA 1
ATOM 3357 C C . TYR A 1 412 ? 15.785 -9.031 5.181 1.00 59.28 412 TYR A C 1
ATOM 3359 O O . TYR A 1 412 ? 14.601 -9.378 5.205 1.00 59.28 412 TYR A O 1
ATOM 3367 N N . ASP A 1 413 ? 16.150 -7.743 5.188 1.00 64.06 413 ASP A N 1
ATOM 3368 C CA . ASP A 1 413 ? 15.163 -6.671 5.346 1.00 64.06 413 ASP A CA 1
ATOM 3369 C C . ASP A 1 413 ? 14.216 -6.576 4.143 1.00 64.06 413 ASP A C 1
ATOM 3371 O O . ASP A 1 413 ? 14.579 -6.110 3.062 1.00 64.06 413 ASP A O 1
ATOM 3375 N N . THR A 1 414 ? 12.979 -7.030 4.348 1.00 65.62 414 THR A N 1
ATOM 3376 C CA . THR A 1 414 ? 11.883 -6.993 3.366 1.00 65.62 414 THR A CA 1
ATOM 3377 C C . THR A 1 414 ? 10.801 -5.980 3.710 1.00 65.62 414 THR A C 1
ATOM 3379 O O . THR A 1 414 ? 9.818 -5.820 2.968 1.00 65.62 414 THR A O 1
ATOM 3382 N N . THR A 1 415 ? 10.946 -5.325 4.852 1.00 64.12 415 THR A N 1
ATOM 3383 C CA . THR A 1 415 ? 9.892 -4.564 5.511 1.00 64.12 415 THR A CA 1
ATOM 3384 C C . THR A 1 415 ? 10.242 -3.074 5.569 1.00 64.12 415 THR A C 1
ATOM 3386 O O . THR A 1 415 ? 9.414 -2.259 5.965 1.00 64.12 415 THR A O 1
ATOM 3389 N N . THR A 1 416 ? 11.412 -2.680 5.077 1.00 67.62 416 THR A N 1
ATOM 3390 C CA . THR A 1 416 ? 11.721 -1.295 4.723 1.00 67.62 416 THR A CA 1
ATOM 3391 C C . THR A 1 416 ? 11.373 -1.001 3.257 1.00 67.62 416 THR A C 1
ATOM 3393 O O . THR A 1 416 ? 11.556 -1.834 2.365 1.00 67.62 416 THR A O 1
ATOM 3396 N N . ILE A 1 417 ? 10.867 0.204 2.986 1.00 66.19 417 ILE A N 1
ATOM 3397 C CA . ILE A 1 417 ? 10.788 0.782 1.642 1.00 66.19 417 ILE A CA 1
ATOM 3398 C C . ILE A 1 417 ? 11.716 1.985 1.582 1.00 66.19 417 ILE A C 1
ATOM 3400 O O . ILE A 1 417 ? 11.613 2.895 2.400 1.00 66.19 417 ILE A O 1
ATOM 3404 N N . ALA A 1 418 ? 12.567 2.039 0.567 1.00 62.78 418 ALA A N 1
ATOM 3405 C CA . ALA A 1 418 ? 13.310 3.253 0.301 1.00 62.78 418 ALA A CA 1
ATOM 3406 C C . ALA A 1 418 ? 12.454 4.306 -0.403 1.00 62.78 418 ALA A C 1
ATOM 3408 O O . ALA A 1 418 ? 11.714 4.021 -1.349 1.00 62.78 418 ALA A O 1
ATOM 3409 N N . ALA A 1 419 ? 12.628 5.549 0.007 1.00 58.78 419 ALA A N 1
ATOM 3410 C CA . ALA A 1 419 ? 12.132 6.719 -0.681 1.00 58.78 419 ALA A CA 1
ATOM 3411 C C . ALA A 1 419 ? 13.304 7.655 -1.032 1.00 58.78 419 ALA A C 1
ATOM 3413 O O . ALA A 1 419 ? 14.415 7.520 -0.518 1.00 58.78 419 ALA A O 1
ATOM 3414 N N . GLY A 1 420 ? 13.075 8.526 -2.015 1.00 55.97 420 GLY A N 1
ATOM 3415 C CA . GLY A 1 420 ? 14.102 9.402 -2.583 1.00 55.97 420 GLY A CA 1
ATOM 3416 C C . GLY A 1 420 ? 14.360 9.124 -4.062 1.00 55.97 420 GLY A C 1
ATOM 3417 O O . GLY A 1 420 ? 13.625 8.372 -4.704 1.00 55.97 420 GLY A O 1
ATOM 3418 N N . SER A 1 421 ? 15.363 9.782 -4.642 1.00 56.06 421 SER A N 1
ATOM 3419 C CA . SER A 1 421 ? 15.875 9.482 -5.986 1.00 56.06 421 SER A CA 1
ATOM 3420 C C . SER A 1 421 ? 17.246 8.829 -5.873 1.00 56.06 421 SER A C 1
ATOM 3422 O O . SER A 1 421 ? 18.071 9.244 -5.063 1.00 56.06 421 SER A O 1
ATOM 3424 N N . GLY A 1 422 ? 17.494 7.817 -6.702 1.00 50.75 422 GLY A N 1
ATOM 3425 C CA . GLY A 1 422 ? 18.803 7.171 -6.796 1.00 50.75 422 GLY A CA 1
ATOM 3426 C C . GLY A 1 422 ? 19.206 6.247 -5.649 1.00 50.75 422 GLY A C 1
ATOM 3427 O O . GLY A 1 422 ? 20.389 5.953 -5.516 1.00 50.75 422 GLY A O 1
ATOM 3428 N N . TYR A 1 423 ? 18.242 5.768 -4.859 1.00 52.50 423 TYR A N 1
ATOM 3429 C CA . TYR A 1 423 ? 18.435 4.696 -3.878 1.00 52.50 423 TYR A CA 1
ATOM 3430 C C . TYR A 1 423 ? 17.895 3.339 -4.368 1.00 52.50 423 TYR A C 1
ATOM 3432 O O . TYR A 1 423 ? 17.157 3.252 -5.350 1.00 52.50 423 TYR A O 1
ATOM 3440 N N . TYR A 1 424 ? 18.237 2.266 -3.659 1.00 45.09 424 TYR A N 1
ATOM 3441 C CA . TYR A 1 424 ? 17.686 0.934 -3.889 1.00 45.09 424 TYR A CA 1
ATOM 3442 C C . TYR A 1 424 ? 16.158 0.912 -3.713 1.00 45.09 424 TYR A C 1
ATOM 3444 O O . TYR A 1 424 ? 15.674 1.222 -2.636 1.00 45.09 424 TYR A O 1
ATOM 3452 N N . GLY A 1 425 ? 15.381 0.586 -4.750 1.00 47.72 425 GLY A N 1
ATOM 3453 C CA . GLY A 1 425 ? 13.909 0.673 -4.711 1.00 47.72 425 GLY A CA 1
ATOM 3454 C C . GLY A 1 425 ? 13.343 2.093 -4.887 1.00 47.72 425 GLY A C 1
ATOM 3455 O O . GLY A 1 425 ? 12.126 2.283 -4.875 1.00 47.72 425 GLY A O 1
ATOM 3456 N N . ALA A 1 426 ? 14.210 3.089 -5.098 1.00 51.19 426 ALA A N 1
ATOM 3457 C CA . ALA A 1 426 ? 13.819 4.453 -5.420 1.00 51.19 426 ALA A CA 1
ATOM 3458 C C . ALA A 1 426 ? 13.425 4.618 -6.891 1.00 51.19 426 ALA A C 1
ATOM 3460 O O . ALA A 1 426 ? 13.683 3.787 -7.763 1.00 51.19 426 ALA A O 1
ATOM 3461 N N . CYS A 1 427 ? 12.817 5.761 -7.176 1.00 54.75 427 CYS A N 1
ATOM 3462 C CA . CYS A 1 427 ? 12.262 6.065 -8.479 1.00 54.75 427 CYS A CA 1
ATOM 3463 C C . CYS A 1 427 ? 13.251 6.863 -9.352 1.00 54.75 427 CYS A C 1
ATOM 3465 O O . CYS A 1 427 ? 14.037 7.662 -8.842 1.00 54.75 427 CYS A O 1
ATOM 3467 N N . ALA A 1 428 ? 13.238 6.615 -10.670 1.00 55.03 428 ALA A N 1
ATOM 3468 C CA . ALA A 1 428 ? 14.148 7.261 -11.621 1.00 55.03 428 ALA A CA 1
ATOM 3469 C C . ALA A 1 428 ? 13.954 8.792 -11.618 1.00 55.03 428 ALA A C 1
ATOM 3471 O O . ALA A 1 428 ? 12.819 9.279 -11.700 1.00 55.03 428 ALA A O 1
ATOM 3472 N N . ALA A 1 429 ? 15.039 9.560 -11.524 1.00 53.72 429 ALA A N 1
ATOM 3473 C CA . ALA A 1 429 ? 15.054 11.012 -11.664 1.00 53.72 429 ALA A CA 1
ATOM 3474 C C . ALA A 1 429 ? 14.329 11.458 -12.950 1.00 53.72 429 ALA A C 1
ATOM 3476 O O . ALA A 1 429 ? 14.282 10.746 -13.951 1.00 53.72 429 ALA A O 1
ATOM 3477 N N . GLY A 1 430 ? 13.651 12.607 -12.893 1.00 47.84 430 GLY A N 1
ATOM 3478 C CA . GLY A 1 430 ? 12.745 13.059 -13.960 1.00 47.84 430 GLY A CA 1
ATOM 3479 C C . GLY A 1 430 ? 11.357 12.398 -13.938 1.00 47.84 430 GLY A C 1
ATOM 3480 O O . GLY A 1 430 ? 10.402 12.955 -14.484 1.00 47.84 430 GLY A O 1
ATOM 3481 N N . THR A 1 431 ? 11.185 11.272 -13.230 1.00 51.44 431 THR A N 1
ATOM 3482 C CA . THR A 1 431 ? 9.851 10.709 -12.960 1.00 51.44 431 THR A CA 1
ATOM 3483 C C . THR A 1 431 ? 9.236 11.268 -11.672 1.00 51.44 431 THR A C 1
ATOM 3485 O O . THR A 1 431 ? 8.019 11.452 -11.609 1.00 51.44 431 THR A O 1
ATOM 3488 N N . CYS A 1 432 ? 10.053 11.589 -10.665 1.00 50.84 432 CYS A N 1
ATOM 3489 C CA . CYS A 1 432 ? 9.619 12.144 -9.381 1.00 50.84 432 CYS A CA 1
ATOM 3490 C C . CYS A 1 432 ? 9.228 13.630 -9.508 1.00 50.84 432 CYS A C 1
ATOM 3492 O O . CYS A 1 432 ? 9.987 14.430 -10.046 1.00 50.84 432 CYS A O 1
ATOM 3494 N N . GLY A 1 433 ? 8.051 14.009 -9.001 1.00 39.62 433 GLY A N 1
ATOM 3495 C CA . GLY A 1 433 ? 7.585 15.398 -8.912 1.00 39.62 433 GLY A CA 1
ATOM 3496 C C . GLY A 1 433 ? 6.870 15.643 -7.581 1.00 39.62 433 GLY A C 1
ATOM 3497 O O . GLY A 1 433 ? 6.339 14.697 -7.001 1.00 39.62 433 GLY A O 1
ATOM 3498 N N . GLY A 1 434 ? 6.856 16.892 -7.098 1.00 28.81 434 GLY A N 1
ATOM 3499 C CA . GLY A 1 434 ? 6.382 17.295 -5.758 1.00 28.81 434 GLY A CA 1
ATOM 3500 C C . GLY A 1 434 ? 4.902 17.041 -5.427 1.00 28.81 434 GLY A C 1
ATOM 3501 O O . GLY A 1 434 ? 4.423 17.494 -4.396 1.00 28.81 434 GLY A O 1
ATOM 3502 N N . THR A 1 435 ? 4.166 16.331 -6.283 1.00 28.12 435 THR A N 1
ATOM 3503 C CA . THR A 1 435 ? 2.740 16.005 -6.122 1.00 28.12 435 THR A CA 1
ATOM 3504 C C . THR A 1 435 ? 2.479 14.530 -5.801 1.00 28.12 435 THR A C 1
ATOM 3506 O O . THR A 1 435 ? 1.323 14.128 -5.676 1.00 28.12 435 THR A O 1
ATOM 3509 N N . ILE A 1 436 ? 3.521 13.701 -5.676 1.00 34.97 436 ILE A N 1
ATOM 3510 C CA . ILE A 1 436 ? 3.389 12.253 -5.464 1.00 34.97 436 ILE A CA 1
ATOM 3511 C C . ILE A 1 436 ? 4.072 11.875 -4.146 1.00 34.97 436 ILE A C 1
ATOM 3513 O O . ILE A 1 436 ? 5.270 12.096 -3.979 1.00 34.97 436 ILE A O 1
ATOM 3517 N N . ALA A 1 437 ? 3.290 11.331 -3.211 1.00 36.44 437 ALA A N 1
ATOM 3518 C CA . ALA A 1 437 ? 3.740 10.962 -1.872 1.00 36.44 437 ALA A CA 1
ATOM 3519 C C . ALA A 1 437 ? 4.832 9.874 -1.896 1.00 36.44 437 ALA A C 1
ATOM 3521 O O . ALA A 1 437 ? 4.780 8.943 -2.708 1.00 36.44 437 ALA A O 1
ATOM 3522 N N . SER A 1 438 ? 5.791 9.975 -0.969 1.00 33.59 438 SER A N 1
ATOM 3523 C CA . SER A 1 438 ? 6.695 8.877 -0.609 1.00 33.59 438 SER A CA 1
ATOM 3524 C C . SER A 1 438 ? 5.848 7.633 -0.285 1.00 33.59 438 SER A C 1
ATOM 3526 O O . SER A 1 438 ? 4.907 7.720 0.500 1.00 33.59 438 SER A O 1
ATOM 3528 N N . GLY A 1 439 ? 6.112 6.507 -0.958 1.00 36.72 439 GLY A N 1
ATOM 3529 C CA . GLY A 1 439 ? 5.312 5.272 -0.861 1.00 36.72 439 GLY A CA 1
ATOM 3530 C C . GLY A 1 439 ? 4.617 4.834 -2.158 1.00 36.72 439 GLY A C 1
ATOM 3531 O O . GLY A 1 439 ? 4.330 3.654 -2.318 1.00 36.72 439 GLY A O 1
ATOM 3532 N N . ALA A 1 440 ? 4.454 5.714 -3.157 1.00 35.56 440 ALA A N 1
ATOM 3533 C CA . ALA A 1 440 ? 3.875 5.336 -4.460 1.00 35.56 440 ALA A CA 1
ATOM 3534 C C . ALA A 1 440 ? 4.719 4.317 -5.264 1.00 35.56 440 ALA A C 1
ATOM 3536 O O . ALA A 1 440 ? 4.241 3.759 -6.250 1.00 35.56 440 ALA A O 1
ATOM 3537 N N . CYS A 1 441 ? 5.981 4.109 -4.870 1.00 36.34 441 CYS A N 1
ATOM 3538 C CA . CYS A 1 441 ? 6.885 3.103 -5.433 1.00 36.34 441 CYS A CA 1
ATOM 3539 C C . CYS A 1 441 ? 6.856 1.775 -4.630 1.00 36.34 441 CYS A C 1
ATOM 3541 O O . CYS A 1 441 ? 7.355 0.767 -5.120 1.00 36.34 441 CYS A O 1
ATOM 3543 N N . GLY A 1 442 ? 6.266 1.778 -3.423 1.00 34.16 442 GLY A N 1
ATOM 3544 C CA . GLY A 1 442 ? 6.160 0.630 -2.514 1.00 34.16 442 GLY A CA 1
ATOM 3545 C C . GLY A 1 442 ? 4.928 -0.251 -2.736 1.00 34.16 442 GLY A C 1
ATOM 3546 O O . GLY A 1 442 ? 4.992 -1.449 -2.473 1.00 34.16 442 GLY A O 1
ATOM 3547 N N . GLY A 1 443 ? 3.855 0.328 -3.288 1.00 37.03 443 GLY A N 1
ATOM 3548 C CA . GLY A 1 443 ? 2.647 -0.396 -3.672 1.00 37.03 443 GLY A CA 1
ATOM 3549 C C . GLY A 1 443 ? 2.821 -1.139 -4.994 1.00 37.03 443 GLY A C 1
ATOM 3550 O O . GLY A 1 443 ? 3.116 -0.554 -6.042 1.00 37.03 443 GLY A O 1
ATOM 3551 N N . THR A 1 444 ? 2.644 -2.456 -4.956 1.00 31.78 444 THR A N 1
ATOM 3552 C CA . THR A 1 444 ? 2.881 -3.348 -6.098 1.00 31.78 444 THR A CA 1
ATOM 3553 C C . THR A 1 444 ? 1.723 -3.407 -7.102 1.00 31.78 444 THR A C 1
ATOM 3555 O O . THR A 1 444 ? 1.765 -4.250 -7.998 1.00 31.78 444 THR A O 1
ATOM 3558 N N . ALA A 1 445 ? 0.743 -2.498 -7.113 1.00 35.25 445 ALA A N 1
ATOM 3559 C CA . ALA A 1 445 ? -0.243 -2.505 -8.198 1.00 35.25 445 ALA A CA 1
ATOM 3560 C C . ALA A 1 445 ? -0.799 -1.147 -8.626 1.00 35.25 445 ALA A C 1
ATOM 3562 O O . ALA A 1 445 ? -0.697 -0.103 -7.987 1.00 35.25 445 ALA A O 1
ATOM 3563 N N . ALA A 1 446 ? -1.373 -1.177 -9.823 1.00 35.78 446 ALA A N 1
ATOM 3564 C CA . ALA A 1 446 ? -2.390 -0.234 -10.230 1.00 35.78 446 ALA A CA 1
ATOM 3565 C C . ALA A 1 446 ? -3.710 -0.613 -9.545 1.00 35.78 446 ALA A C 1
ATOM 3567 O O . ALA A 1 446 ? -4.014 -1.797 -9.472 1.00 35.78 446 ALA A O 1
ATOM 3568 N N . GLY A 1 447 ? -4.470 0.367 -9.047 1.00 36.28 447 GLY A N 1
ATOM 3569 C CA . GLY A 1 447 ? -5.704 0.084 -8.300 1.00 36.28 447 GLY A CA 1
ATOM 3570 C C . GLY A 1 447 ? -5.532 -0.182 -6.798 1.00 36.28 447 GLY A C 1
ATOM 3571 O O . GLY A 1 447 ? -6.464 -0.679 -6.177 1.00 36.28 447 GLY A O 1
ATOM 3572 N N . GLY A 1 448 ? -4.399 0.194 -6.183 1.00 38.44 448 GLY A N 1
ATOM 3573 C CA . GLY A 1 448 ? -4.253 0.235 -4.716 1.00 38.44 448 GLY A CA 1
ATOM 3574 C C . GLY A 1 448 ? -5.471 0.855 -4.027 1.00 38.44 448 GLY A C 1
ATOM 3575 O O . GLY A 1 448 ? -6.165 1.689 -4.630 1.00 38.44 448 GLY A O 1
ATOM 3576 N N . CYS A 1 449 ? -5.729 0.474 -2.773 1.00 35.62 449 CYS A N 1
ATOM 3577 C CA . CYS A 1 449 ? -6.734 1.094 -1.909 1.00 35.62 449 CYS A CA 1
ATOM 3578 C C . CYS A 1 449 ? -6.493 2.621 -1.800 1.00 35.62 449 CYS A C 1
ATOM 3580 O O . CYS A 1 449 ? -5.857 3.117 -0.889 1.00 35.62 449 CYS A O 1
ATOM 3582 N N . GLY A 1 450 ? -6.948 3.379 -2.803 1.00 40.41 450 GLY A N 1
ATOM 3583 C CA . GLY A 1 450 ? -6.936 4.842 -2.877 1.00 40.41 450 GLY A CA 1
ATOM 3584 C C . GLY A 1 450 ? -5.589 5.553 -3.027 1.00 40.41 450 GLY A C 1
ATOM 3585 O O . GLY A 1 450 ? -5.440 6.650 -2.505 1.00 40.41 450 GLY A O 1
ATOM 3586 N N . GLY A 1 451 ? -4.623 4.996 -3.758 1.00 33.25 451 GLY A N 1
ATOM 3587 C CA . GLY A 1 451 ? -3.285 5.588 -3.901 1.00 33.25 451 GLY A CA 1
ATOM 3588 C C . GLY A 1 451 ? -2.948 6.198 -5.267 1.00 33.25 451 GLY A C 1
ATOM 3589 O O . GLY A 1 451 ? -1.877 5.896 -5.783 1.00 33.25 451 GLY A O 1
ATOM 3590 N N . ASN A 1 452 ? -3.791 7.047 -5.871 1.00 30.56 452 ASN A N 1
ATOM 3591 C CA . ASN A 1 452 ? -3.339 7.895 -6.987 1.00 30.56 452 ASN A CA 1
ATOM 3592 C C . ASN A 1 452 ? -3.106 9.325 -6.494 1.00 30.56 452 ASN A C 1
ATOM 3594 O O . ASN A 1 452 ? -4.035 9.985 -6.040 1.00 30.56 452 ASN A O 1
ATOM 3598 N N . GLY A 1 453 ? -1.842 9.756 -6.591 1.00 34.84 453 GLY A N 1
ATOM 3599 C CA . GLY A 1 453 ? -1.292 11.070 -6.245 1.00 34.84 453 GLY A CA 1
ATOM 3600 C C . GLY A 1 453 ? -2.313 12.186 -6.029 1.00 34.84 453 GLY A C 1
ATOM 3601 O O . GLY A 1 453 ? -2.792 12.798 -6.980 1.00 34.84 453 GLY A O 1
ATOM 3602 N N . GLY A 1 454 ? -2.580 12.470 -4.759 1.00 23.06 454 GLY A N 1
ATOM 3603 C CA . GLY A 1 454 ? -3.310 13.634 -4.289 1.00 23.06 454 GLY A CA 1
ATOM 3604 C C . GLY A 1 454 ? -2.637 14.121 -3.015 1.00 23.06 454 GLY A C 1
ATOM 3605 O O . GLY A 1 454 ? -2.358 13.331 -2.116 1.00 23.06 454 GLY A O 1
ATOM 3606 N N . ALA A 1 455 ? -2.307 15.406 -2.994 1.00 22.98 455 ALA A N 1
ATOM 3607 C CA . ALA A 1 455 ? -1.587 16.102 -1.943 1.00 22.98 455 ALA A CA 1
ATOM 3608 C C . ALA A 1 455 ? -2.001 15.693 -0.517 1.00 22.98 455 ALA A C 1
ATOM 3610 O O . ALA A 1 455 ? -3.178 15.719 -0.162 1.00 22.98 455 ALA A O 1
ATOM 3611 N N . VAL A 1 456 ? -1.006 15.461 0.343 1.00 23.91 456 VAL A N 1
ATOM 3612 C CA . VAL A 1 456 ? -1.154 15.751 1.772 1.00 23.91 456 VAL A CA 1
ATOM 3613 C C . VAL A 1 456 ? -1.090 17.273 1.894 1.00 23.91 456 VAL A C 1
ATOM 3615 O O . VAL A 1 456 ? -0.058 17.851 2.213 1.00 23.91 456 VAL A O 1
ATOM 3618 N N . GLY A 1 457 ? -2.185 17.943 1.541 1.00 20.88 457 GLY A N 1
ATOM 3619 C CA . GLY A 1 457 ? -2.437 19.270 2.074 1.00 20.88 457 GLY A CA 1
ATOM 3620 C C . GLY A 1 457 ? -2.716 19.082 3.556 1.00 20.88 457 GLY A C 1
ATOM 3621 O O . GLY A 1 457 ? -3.580 18.281 3.915 1.00 20.88 457 GLY A O 1
ATOM 3622 N N . CYS A 1 458 ? -1.964 19.766 4.415 1.00 20.97 458 CYS A N 1
ATOM 3623 C CA . CYS A 1 458 ? -2.344 19.944 5.808 1.00 20.97 458 CYS A CA 1
ATOM 3624 C C . CYS A 1 458 ? -3.828 20.322 5.845 1.00 20.97 458 CYS A C 1
ATOM 3626 O O . CYS A 1 458 ? -4.197 21.411 5.414 1.00 20.97 458 CYS A O 1
ATOM 3628 N N . SER A 1 459 ? -4.682 19.417 6.320 1.00 21.94 459 SER A N 1
ATOM 3629 C CA . SER A 1 459 ? -6.078 19.724 6.580 1.00 21.94 459 SER A CA 1
ATOM 3630 C C . SER A 1 459 ? -6.121 20.646 7.795 1.00 21.94 459 SER A C 1
ATOM 3632 O O . SER A 1 459 ? -6.243 20.191 8.933 1.00 21.94 459 SER A O 1
ATOM 3634 N N . SER A 1 460 ? -5.990 21.948 7.556 1.00 22.08 460 SER A N 1
ATOM 3635 C CA . SER A 1 460 ? -6.778 22.905 8.309 1.00 22.08 460 SER A CA 1
ATOM 3636 C C . SER A 1 460 ? -8.238 22.664 7.931 1.00 22.08 460 SER A C 1
ATOM 3638 O O . SER A 1 460 ? -8.607 22.544 6.764 1.00 22.08 460 SER A O 1
ATOM 3640 N N . SER A 1 461 ? -9.061 22.490 8.953 1.00 26.47 461 SER A N 1
ATOM 3641 C CA . SER A 1 461 ? -10.508 22.377 8.860 1.00 26.47 461 SER A CA 1
ATOM 3642 C C . SER A 1 461 ? -11.086 23.473 7.955 1.00 26.47 461 SER A C 1
ATOM 3644 O O . SER A 1 461 ? -10.941 24.653 8.257 1.00 26.47 461 SER A O 1
ATOM 3646 N N . GLY A 1 462 ? -11.759 23.088 6.871 1.00 22.61 462 GLY A N 1
ATOM 3647 C CA . GLY A 1 462 ? -12.442 24.008 5.964 1.00 22.61 462 GLY A CA 1
ATOM 3648 C C . GLY A 1 462 ? -13.460 23.250 5.121 1.00 22.61 462 GLY A C 1
ATOM 3649 O O . GLY A 1 462 ? -13.107 22.374 4.341 1.00 22.61 462 GLY A O 1
ATOM 3650 N N . VAL A 1 463 ? -14.732 23.540 5.364 1.00 27.52 463 VAL A N 1
ATOM 3651 C CA . VAL A 1 463 ? -15.922 22.893 4.802 1.00 27.52 463 VAL A CA 1
ATOM 3652 C C . VAL A 1 463 ? -16.023 23.114 3.288 1.00 27.52 463 VAL A C 1
ATOM 3654 O O . VAL A 1 463 ? -15.797 24.218 2.801 1.00 27.52 463 VAL A O 1
ATOM 3657 N N . SER A 1 464 ? -16.421 22.076 2.551 1.00 23.80 464 SER A N 1
ATOM 3658 C CA . SER A 1 464 ? -16.875 22.177 1.161 1.00 23.80 464 SER A CA 1
ATOM 3659 C C . SER A 1 464 ? -18.308 22.719 1.122 1.00 23.80 464 SER A C 1
ATOM 3661 O O . SER A 1 464 ? -19.230 22.064 1.603 1.00 23.80 464 SER A O 1
ATOM 3663 N N . GLY A 1 465 ? -18.497 23.905 0.544 1.00 22.95 465 GLY A N 1
ATOM 3664 C CA . GLY A 1 465 ? -19.796 24.402 0.092 1.00 22.95 465 GLY A CA 1
ATOM 3665 C C . GLY A 1 465 ? -19.950 24.154 -1.408 1.00 22.95 465 GLY A C 1
ATOM 3666 O O . GLY A 1 465 ? -19.075 24.517 -2.189 1.00 22.95 465 GLY A O 1
ATOM 3667 N N . TYR A 1 466 ? -21.045 23.506 -1.799 1.00 24.94 466 TYR A N 1
ATOM 3668 C CA . TYR A 1 466 ? -21.478 23.356 -3.190 1.00 24.94 466 TYR A CA 1
ATOM 3669 C C . TYR A 1 466 ? -21.805 24.722 -3.818 1.00 24.94 466 TYR A C 1
ATOM 3671 O O . TYR A 1 466 ? -22.445 25.549 -3.173 1.00 24.94 466 TYR A O 1
ATOM 3679 N N . GLY A 1 467 ? -21.462 24.919 -5.097 1.00 22.69 467 GLY A N 1
ATOM 3680 C CA . GLY A 1 467 ? -21.980 26.043 -5.884 1.00 22.69 467 GLY A CA 1
ATOM 3681 C C . GLY A 1 467 ? -21.338 26.232 -7.265 1.00 22.69 467 GLY A C 1
ATOM 3682 O O . GLY A 1 467 ? -20.246 26.766 -7.356 1.00 22.69 467 GLY A O 1
ATOM 3683 N N . GLY A 1 468 ? -22.056 25.808 -8.314 1.00 22.53 468 GLY A N 1
ATOM 3684 C CA . GLY A 1 468 ? -22.245 26.520 -9.594 1.00 22.53 468 GLY A CA 1
ATOM 3685 C C . GLY A 1 468 ? -21.057 26.904 -10.496 1.00 22.53 468 GLY A C 1
ATOM 3686 O O . GLY A 1 468 ? -20.339 27.849 -10.215 1.00 22.53 468 GLY A O 1
ATOM 3687 N N . GLY A 1 469 ? -20.983 26.228 -11.652 1.00 22.83 469 GLY A N 1
ATOM 3688 C CA . GLY A 1 469 ? -20.808 26.753 -13.023 1.00 22.83 469 GLY A CA 1
ATOM 3689 C C . GLY A 1 469 ? -19.938 27.986 -13.334 1.00 22.83 469 GLY A C 1
ATOM 3690 O O . GLY A 1 469 ? -20.161 29.074 -12.823 1.00 22.83 469 GLY A O 1
ATOM 3691 N N . GLY A 1 470 ? -19.075 27.852 -14.348 1.00 23.28 470 GLY A N 1
ATOM 3692 C CA . GLY A 1 470 ? -18.490 28.991 -15.068 1.00 23.28 470 GLY A CA 1
ATOM 3693 C C . GLY A 1 470 ? -17.222 28.611 -15.828 1.00 23.28 470 GLY A C 1
ATOM 3694 O O . GLY A 1 470 ? -16.248 28.184 -15.220 1.00 23.28 470 GLY A O 1
ATOM 3695 N N . GLY A 1 471 ? -17.250 28.703 -17.157 1.00 22.48 471 GLY A N 1
ATOM 3696 C CA . GLY A 1 471 ? -16.168 28.274 -18.038 1.00 22.48 471 GLY A CA 1
ATOM 3697 C C . GLY A 1 471 ? -15.111 29.338 -18.353 1.00 22.48 471 GLY A C 1
ATOM 3698 O O . GLY A 1 471 ? -15.246 30.501 -17.997 1.00 22.48 471 GLY A O 1
ATOM 3699 N N . CYS A 1 472 ? -14.125 28.861 -19.123 1.00 24.67 472 CYS A N 1
ATOM 3700 C CA . CYS A 1 472 ? -13.213 29.533 -20.063 1.00 24.67 472 CYS A CA 1
ATOM 3701 C C . CYS A 1 472 ? -12.229 30.626 -19.589 1.00 24.67 472 CYS A C 1
ATOM 3703 O O . CYS A 1 472 ? -12.580 31.563 -18.888 1.00 24.67 472 CYS A O 1
ATOM 3705 N N . GLY A 1 473 ? -11.007 30.553 -20.145 1.00 23.91 473 GLY A N 1
ATOM 3706 C CA . GLY A 1 473 ? -10.137 31.716 -20.366 1.00 23.91 473 GLY A CA 1
ATOM 3707 C C . GLY A 1 473 ? -8.649 31.457 -20.130 1.00 23.91 473 GLY A C 1
ATOM 3708 O O . GLY A 1 473 ? -8.185 31.534 -19.001 1.00 23.91 473 GLY A O 1
ATOM 3709 N N . GLY A 1 474 ? -7.899 31.153 -21.193 1.00 25.50 474 GLY A N 1
ATOM 3710 C CA . GLY A 1 474 ? -6.435 31.081 -21.171 1.00 25.50 474 GLY A CA 1
ATOM 3711 C C . GLY A 1 474 ? -5.744 32.420 -21.469 1.00 25.50 474 GLY A C 1
ATOM 3712 O O . GLY A 1 474 ? -6.379 33.377 -21.896 1.00 25.50 474 GLY A O 1
ATOM 3713 N N . GLY A 1 475 ? -4.418 32.424 -21.300 1.00 25.06 475 GLY A N 1
ATOM 3714 C CA . GLY A 1 475 ? -3.484 33.528 -21.580 1.00 25.06 475 GLY A CA 1
ATOM 3715 C C . GLY A 1 475 ? -2.609 33.765 -20.343 1.00 25.06 475 GLY A C 1
ATOM 3716 O O . GLY A 1 475 ? -3.140 33.950 -19.262 1.00 25.06 475 GLY A O 1
ATOM 3717 N N . GLY A 1 476 ? -1.282 33.640 -20.342 1.00 25.41 476 GLY A N 1
ATOM 3718 C CA . GLY A 1 476 ? -0.298 33.980 -21.366 1.00 25.41 476 GLY A CA 1
ATOM 3719 C C . GLY A 1 476 ? 0.405 35.266 -20.920 1.00 25.41 476 GLY A C 1
ATOM 3720 O O . GLY A 1 476 ? -0.264 36.280 -20.782 1.00 25.41 476 GLY A O 1
ATOM 3721 N N . GLY A 1 477 ? 1.723 35.239 -20.690 1.00 26.23 477 GLY A N 1
ATOM 3722 C CA . GLY A 1 477 ? 2.498 36.476 -20.513 1.00 26.23 477 GLY A CA 1
ATOM 3723 C C . GLY A 1 477 ? 3.647 36.400 -19.513 1.00 26.23 477 GLY A C 1
ATOM 3724 O O . GLY A 1 477 ? 3.443 36.314 -18.311 1.00 26.23 477 GLY A O 1
ATOM 3725 N N . CYS A 1 478 ? 4.857 36.450 -20.051 1.00 30.34 478 CYS A N 1
ATOM 3726 C CA . CYS A 1 478 ? 6.155 36.569 -19.399 1.00 30.34 478 CYS A CA 1
ATOM 3727 C C . CYS A 1 478 ? 6.613 38.041 -19.300 1.00 30.34 478 CYS A C 1
ATOM 3729 O O . CYS A 1 478 ? 6.092 38.903 -20.001 1.00 30.34 478 CYS A O 1
ATOM 3731 N N . GLY A 1 479 ? 7.656 38.288 -18.497 1.00 27.00 479 GLY A N 1
ATOM 3732 C CA . GLY A 1 479 ? 8.390 39.562 -18.380 1.00 27.00 479 GLY A CA 1
ATOM 3733 C C . GLY A 1 479 ? 8.387 40.047 -16.928 1.00 27.00 479 GLY A C 1
ATOM 3734 O O . GLY A 1 479 ? 7.374 39.937 -16.260 1.00 27.00 479 GLY A O 1
ATOM 3735 N N . GLY A 1 480 ? 9.453 40.538 -16.311 1.00 27.38 480 GLY A N 1
ATOM 3736 C CA . GLY A 1 480 ? 10.743 41.068 -16.744 1.00 27.38 480 GLY A CA 1
ATOM 3737 C C . GLY A 1 480 ? 11.256 41.890 -15.548 1.00 27.38 480 GLY A C 1
ATOM 3738 O O . GLY A 1 480 ? 10.448 42.404 -14.780 1.00 27.38 480 GLY A O 1
ATOM 3739 N N . GLY A 1 481 ? 12.570 41.927 -15.324 1.00 27.64 481 GLY A N 1
ATOM 3740 C CA . GLY A 1 481 ? 13.183 42.526 -14.134 1.00 27.64 481 GLY A CA 1
ATOM 3741 C C . GLY A 1 481 ? 12.993 44.039 -13.972 1.00 27.64 481 GLY A C 1
ATOM 3742 O O . GLY A 1 481 ? 12.523 44.733 -14.867 1.00 27.64 481 GLY A O 1
ATOM 3743 N N . GLY A 1 482 ? 13.441 44.547 -12.823 1.00 27.70 482 GLY A N 1
ATOM 3744 C CA . GLY A 1 482 ? 13.564 45.980 -12.561 1.00 27.70 482 GLY A CA 1
ATOM 3745 C C . GLY A 1 482 ? 13.711 46.271 -11.074 1.00 27.70 482 GLY A C 1
ATOM 3746 O O . GLY A 1 482 ? 12.729 46.260 -10.341 1.00 27.70 482 GLY A O 1
ATOM 3747 N N . GLY A 1 483 ? 14.947 46.501 -10.632 1.00 28.44 483 GLY A N 1
ATOM 3748 C CA . GLY A 1 483 ? 15.237 47.081 -9.328 1.00 28.44 483 GLY A CA 1
ATOM 3749 C C . GLY A 1 483 ? 15.154 48.607 -9.359 1.00 28.44 483 GLY A C 1
ATOM 3750 O O . GLY A 1 483 ? 15.520 49.233 -10.348 1.00 28.44 483 GLY A O 1
ATOM 3751 N N . CYS A 1 484 ? 14.705 49.177 -8.249 1.00 32.34 484 CYS A N 1
ATOM 3752 C CA . CYS A 1 484 ? 14.899 50.547 -7.765 1.00 32.34 484 CYS A CA 1
ATOM 3753 C C . CYS A 1 484 ? 14.208 50.563 -6.387 1.00 32.34 484 CYS A C 1
ATOM 3755 O O . CYS A 1 484 ? 13.174 49.934 -6.208 1.00 32.34 484 CYS A O 1
ATOM 3757 N N . GLY A 1 485 ? 14.727 51.121 -5.304 1.00 30.67 485 GLY A N 1
ATOM 3758 C CA . GLY A 1 485 ? 15.640 52.237 -5.121 1.00 30.67 485 GLY A CA 1
ATOM 3759 C C . GLY A 1 485 ? 15.086 52.954 -3.891 1.00 30.67 485 GLY A C 1
ATOM 3760 O O . GLY A 1 485 ? 14.143 53.726 -4.005 1.00 30.67 485 GLY A O 1
ATOM 3761 N N . GLY A 1 486 ? 15.575 52.588 -2.704 1.00 28.92 486 GLY A N 1
ATOM 3762 C CA . GLY A 1 486 ? 15.169 53.207 -1.444 1.00 28.92 486 GLY A CA 1
ATOM 3763 C C . GLY A 1 486 ? 15.902 54.528 -1.241 1.00 28.92 486 GLY A C 1
ATOM 3764 O O . GLY A 1 486 ? 17.125 54.575 -1.345 1.00 28.92 486 GLY A O 1
ATOM 3765 N N . GLY A 1 487 ? 15.158 55.591 -0.943 1.00 28.88 487 GLY A N 1
ATOM 3766 C CA . GLY A 1 487 ? 15.718 56.891 -0.597 1.00 28.88 487 GLY A CA 1
ATOM 3767 C C . GLY A 1 487 ? 14.636 57.909 -0.242 1.00 28.88 487 GLY A C 1
ATOM 3768 O O . GLY A 1 487 ? 13.701 58.108 -1.009 1.00 28.88 487 GLY A O 1
ATOM 3769 N N . GLY A 1 488 ? 14.806 58.555 0.914 1.00 28.44 488 GLY A N 1
ATOM 3770 C CA . GLY A 1 488 ? 13.991 59.664 1.424 1.00 28.44 488 GLY A CA 1
ATOM 3771 C C . GLY A 1 488 ? 13.268 59.275 2.719 1.00 28.44 488 GLY A C 1
ATOM 3772 O O . GLY A 1 488 ? 12.406 58.412 2.698 1.00 28.44 488 GLY A O 1
ATOM 3773 N N . GLY A 1 489 ? 13.567 59.800 3.906 1.00 29.05 489 GLY A N 1
ATOM 3774 C CA . GLY A 1 489 ? 14.278 61.026 4.255 1.00 29.05 489 GLY A CA 1
ATOM 3775 C C . GLY A 1 489 ? 13.386 61.871 5.168 1.00 29.05 489 GLY A C 1
ATOM 3776 O O . GLY A 1 489 ? 12.450 62.484 4.683 1.00 29.05 489 GLY A O 1
ATOM 3777 N N . GLY A 1 490 ? 13.693 61.818 6.470 1.00 27.31 490 GLY A N 1
ATOM 3778 C CA . GLY A 1 490 ? 13.465 62.779 7.562 1.00 27.31 490 GLY A CA 1
ATOM 3779 C C . GLY A 1 490 ? 12.322 63.808 7.545 1.00 27.31 490 GLY A C 1
ATOM 3780 O O . GLY A 1 490 ? 12.164 64.588 6.616 1.00 27.31 490 GLY A O 1
ATOM 3781 N N . GLY A 1 491 ? 11.669 63.939 8.704 1.00 29.83 491 GLY A N 1
ATOM 3782 C CA . GLY A 1 491 ? 10.934 65.147 9.089 1.00 29.83 491 GLY A CA 1
ATOM 3783 C C . GLY A 1 491 ? 10.152 64.964 10.388 1.00 29.83 491 GLY A C 1
ATOM 3784 O O . GLY A 1 491 ? 9.010 64.523 10.358 1.00 29.83 491 GLY A O 1
ATOM 3785 N N . GLY A 1 492 ? 10.776 65.269 11.528 1.00 28.66 492 GLY A N 1
ATOM 3786 C CA . GLY A 1 492 ? 10.094 65.412 12.819 1.00 28.66 492 GLY A CA 1
ATOM 3787 C C . GLY A 1 492 ? 9.699 66.865 13.103 1.00 28.66 492 GLY A C 1
ATOM 3788 O O . GLY A 1 492 ? 10.247 67.758 12.468 1.00 28.66 492 GLY A O 1
ATOM 3789 N N . CYS A 1 493 ? 8.750 67.036 14.033 1.00 33.00 493 CYS A N 1
ATOM 3790 C CA . CYS A 1 493 ? 8.340 68.174 14.897 1.00 33.00 493 CYS A CA 1
ATOM 3791 C C . CYS A 1 493 ? 6.895 67.818 15.342 1.00 33.00 493 CYS A C 1
ATOM 3793 O O . CYS A 1 493 ? 6.129 67.384 14.495 1.00 33.00 493 CYS A O 1
ATOM 3795 N N . GLY A 1 494 ? 6.377 67.918 16.568 1.00 29.89 494 GLY A N 1
ATOM 3796 C CA . GLY A 1 494 ? 6.771 68.549 17.826 1.00 29.89 494 GLY A CA 1
ATOM 3797 C C . GLY A 1 494 ? 5.484 69.027 18.544 1.00 29.89 494 GLY A C 1
ATOM 3798 O O . GLY A 1 494 ? 4.632 69.618 17.891 1.00 29.89 494 GLY A O 1
ATOM 3799 N N . GLY A 1 495 ? 5.369 68.792 19.863 1.00 28.59 495 GLY A N 1
ATOM 3800 C CA . GLY A 1 495 ? 4.388 69.405 20.793 1.00 28.59 495 GLY A CA 1
ATOM 3801 C C . GLY A 1 495 ? 3.062 68.642 20.981 1.00 28.59 495 GLY A C 1
ATOM 3802 O O . GLY A 1 495 ? 2.503 68.145 20.017 1.00 28.59 495 GLY A O 1
ATOM 3803 N N . GLY A 1 496 ? 2.469 68.491 22.170 1.00 29.39 496 GLY A N 1
ATOM 3804 C CA . GLY A 1 496 ? 2.761 68.992 23.519 1.00 29.39 496 GLY A CA 1
ATOM 3805 C C . GLY A 1 496 ? 1.452 69.080 24.338 1.00 29.39 496 GLY A C 1
ATOM 3806 O O . GLY A 1 496 ? 0.435 69.464 23.774 1.00 29.39 496 GLY A O 1
ATOM 3807 N N . GLY A 1 497 ? 1.510 68.764 25.642 1.00 32.06 497 GLY A N 1
ATOM 3808 C CA . GLY A 1 497 ? 0.508 69.081 26.688 1.00 32.06 497 GLY A CA 1
ATOM 3809 C C . GLY A 1 497 ? -0.729 68.167 26.725 1.00 32.06 497 GLY A C 1
ATOM 3810 O O . GLY A 1 497 ? -1.388 67.986 25.713 1.00 32.06 497 GLY A O 1
ATOM 3811 N N . SER A 1 498 ? -1.142 67.570 27.845 1.00 34.69 498 SER A N 1
ATOM 3812 C CA . SER A 1 498 ? -0.993 67.928 29.268 1.00 34.69 498 SER A CA 1
ATOM 3813 C C . SER A 1 498 ? -0.901 66.678 30.137 1.00 34.69 498 SER A C 1
ATOM 3815 O O . SER A 1 498 ? -1.407 65.627 29.679 1.00 34.69 498 SER A O 1
#

pLDDT: mean 74.07, std 22.24, range [20.88, 97.62]